Protein AF-A0A932MB76-F1 (afdb_monomer_lite)

Radius of gyration: 33.42 Å; chains: 1; bounding box: 80×44×86 Å

Secondary structure (DSSP, 8-state):
-B-TT-EEEES-EEEESSB--HHHHTTT-EEEB--TT---EEE-SEEEEPTT-EEEEEESSEEE-SEEE-TTSEEEEEESSSEEE--TTSS------S-TT-EEEE-SEEE-TTSEEEEEESEEEE-SEEE--B-STT---EEEEEESS-EEE-TT-EEE-PBPSSS-----EEEEEESSEEEE-TT-EEE-PPBTTB----EEEEEESSEEEE-SEEE----STTS---EEEEEESS----------------SS-EEEEEE-TTSSEEEEEETTTTEEEEEETTTTEEEEEEE-S--SEEEE-TTSSEEEEE--PPTTSEEEEEEEETTTTEEEEEEEEEESEEEEEE-TTSSEEEEEETTTTEEEEEETTT--EEEEE--SSEEEEEE-TTSSEEEEEETTTTEEEEEETTTTEEEEEEE-SSSEEEEEE-TTSSEEEEEETTTTEEEEEE--TTSTTTTSEEEEEE-SSSEEEEEE-TTSSEEEEEETTTTEEEEEES--

Structure (mmCIF, N/CA/C/O backbone):
data_AF-A0A932MB76-F1
#
_entry.id   AF-A0A932MB76-F1
#
loop_
_atom_site.group_PDB
_atom_site.id
_atom_site.type_symbol
_atom_site.label_atom_id
_atom_site.label_alt_id
_atom_site.label_comp_id
_atom_site.label_asym_id
_atom_site.label_entity_id
_atom_site.label_seq_id
_atom_site.pdbx_PDB_ins_code
_atom_site.Cartn_x
_atom_site.Cartn_y
_atom_site.Cartn_z
_atom_site.occupancy
_atom_site.B_iso_or_equiv
_atom_site.auth_seq_id
_atom_site.auth_comp_id
_atom_site.auth_asym_id
_atom_site.auth_atom_id
_atom_site.pdbx_PDB_model_num
ATOM 1 N N . VAL A 1 1 ? 26.189 12.668 -37.887 1.00 94.69 1 VAL A N 1
ATOM 2 C CA . VAL A 1 1 ? 24.731 12.922 -37.809 1.00 94.69 1 VAL A CA 1
ATOM 3 C C . VAL A 1 1 ? 24.061 12.245 -38.992 1.00 94.69 1 VAL A C 1
ATOM 5 O O . VAL A 1 1 ? 24.504 12.471 -40.110 1.00 94.69 1 VAL A O 1
ATOM 8 N N . ILE A 1 2 ? 23.033 11.431 -38.758 1.00 96.88 2 ILE A N 1
ATOM 9 C CA . ILE A 1 2 ? 22.070 10.995 -39.777 1.00 96.88 2 ILE A CA 1
ATOM 10 C C . ILE A 1 2 ? 20.896 11.974 -39.681 1.00 96.88 2 ILE A C 1
ATOM 12 O O . ILE A 1 2 ? 20.202 11.990 -38.668 1.00 96.88 2 ILE A O 1
ATOM 16 N N . GLY A 1 3 ? 20.757 12.869 -40.660 1.00 95.81 3 GLY A N 1
ATOM 17 C CA . GLY A 1 3 ? 19.829 14.005 -40.582 1.00 95.81 3 GLY A CA 1
ATOM 18 C C . GLY A 1 3 ? 18.354 13.624 -40.733 1.00 95.81 3 GLY A C 1
ATOM 19 O O . GLY A 1 3 ? 18.025 12.537 -41.204 1.00 95.81 3 GLY A O 1
ATOM 20 N N . SER A 1 4 ? 17.460 14.546 -40.366 1.00 94.94 4 SER A N 1
ATOM 21 C CA . SER A 1 4 ? 16.017 14.389 -40.597 1.00 94.94 4 SER A CA 1
ATOM 22 C C . SER A 1 4 ? 15.721 14.129 -42.080 1.00 94.94 4 SER A C 1
ATOM 24 O O . SER A 1 4 ? 16.249 14.815 -42.956 1.00 94.94 4 SER A O 1
ATOM 26 N N . GLY A 1 5 ? 14.912 13.106 -42.364 1.00 91.94 5 GLY 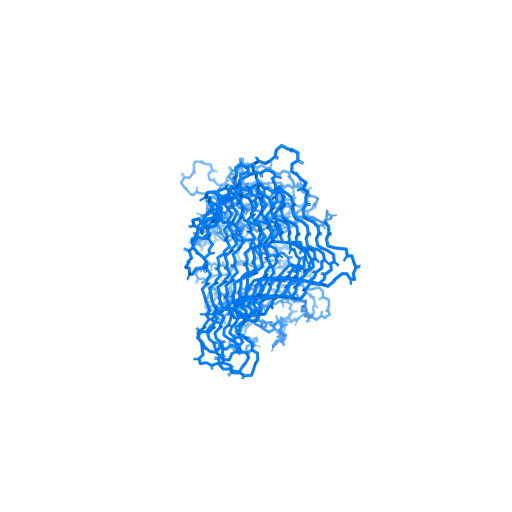A N 1
ATOM 27 C CA . GLY A 1 5 ? 14.593 12.660 -43.725 1.00 91.94 5 GLY A CA 1
ATOM 28 C C . GLY A 1 5 ? 15.681 11.827 -44.419 1.00 91.94 5 GLY A C 1
ATOM 29 O O . GLY A 1 5 ? 15.433 11.313 -45.509 1.00 91.94 5 GLY A O 1
ATOM 30 N N . ALA A 1 6 ? 16.861 11.650 -43.811 1.00 97.56 6 ALA A N 1
ATOM 31 C CA . ALA A 1 6 ? 17.870 10.732 -44.332 1.00 97.56 6 ALA A CA 1
ATOM 32 C C . ALA A 1 6 ? 17.409 9.276 -44.178 1.00 97.56 6 ALA A C 1
ATOM 34 O O . ALA A 1 6 ? 16.739 8.923 -43.206 1.00 97.56 6 ALA A O 1
ATOM 35 N N . ARG A 1 7 ? 17.799 8.429 -45.133 1.00 97.50 7 ARG A N 1
ATOM 36 C CA . ARG A 1 7 ? 17.457 7.007 -45.162 1.00 97.50 7 ARG A CA 1
ATOM 37 C C . ARG A 1 7 ? 18.692 6.171 -45.484 1.00 97.50 7 ARG A C 1
ATOM 39 O O . ARG A 1 7 ? 19.400 6.471 -46.442 1.00 97.50 7 ARG A O 1
ATOM 46 N N . ILE A 1 8 ? 18.934 5.140 -44.682 1.00 97.81 8 ILE A N 1
ATOM 47 C CA . ILE A 1 8 ? 19.996 4.149 -44.866 1.00 97.81 8 ILE A CA 1
ATOM 48 C C . ILE A 1 8 ? 19.319 2.783 -44.975 1.00 97.81 8 ILE A C 1
ATOM 50 O O . ILE A 1 8 ? 18.741 2.326 -43.996 1.00 97.81 8 ILE A O 1
ATOM 54 N N . ASP A 1 9 ? 19.388 2.137 -46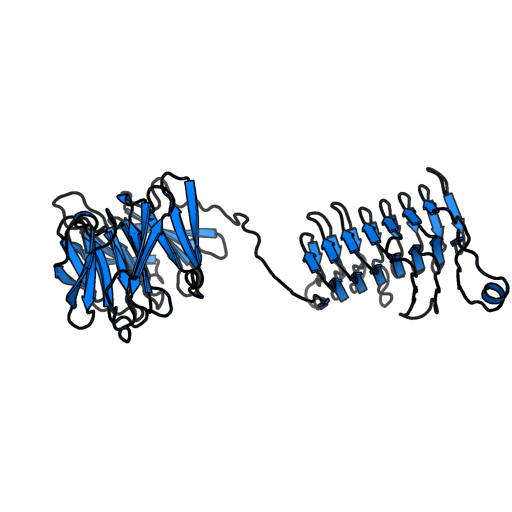.140 1.00 97.75 9 ASP A N 1
ATOM 55 C CA . ASP A 1 9 ? 18.891 0.770 -46.350 1.00 97.75 9 ASP A CA 1
ATOM 56 C C . ASP A 1 9 ? 20.075 -0.147 -46.684 1.00 97.75 9 ASP A C 1
ATOM 58 O O . ASP A 1 9 ? 20.712 0.006 -47.729 1.00 97.75 9 ASP A O 1
ATOM 62 N N . VAL A 1 10 ? 20.406 -1.076 -45.786 1.00 97.50 10 VAL A N 1
ATOM 63 C CA . VAL A 1 10 ? 21.613 -1.918 -45.883 1.00 97.50 10 VAL A CA 1
ATOM 64 C C . VAL A 1 10 ? 21.373 -3.322 -45.325 1.00 97.50 10 VAL A C 1
ATOM 66 O O . VAL A 1 10 ? 20.398 -3.569 -44.627 1.00 97.50 10 VAL A O 1
ATOM 69 N N . ALA A 1 11 ? 22.269 -4.273 -45.604 1.00 94.06 11 ALA A N 1
ATOM 70 C CA . ALA A 1 11 ? 22.206 -5.602 -44.981 1.00 94.06 11 ALA A CA 1
ATOM 71 C C . ALA A 1 11 ? 22.550 -5.558 -43.479 1.00 94.06 11 ALA A C 1
ATOM 73 O O . ALA A 1 11 ? 21.976 -6.289 -42.682 1.00 94.06 11 ALA A O 1
ATOM 74 N N . GLY A 1 12 ? 23.462 -4.668 -43.097 1.00 93.12 12 GLY A N 1
ATOM 75 C CA . GLY A 1 12 ? 23.829 -4.352 -41.724 1.00 93.12 12 GLY A CA 1
ATOM 76 C C . GLY A 1 12 ? 24.551 -3.007 -41.697 1.00 93.12 12 GLY A C 1
ATOM 77 O O . GLY A 1 12 ? 25.101 -2.573 -42.713 1.00 93.12 12 GLY A O 1
ATOM 78 N N . PHE A 1 13 ? 24.521 -2.330 -40.558 1.00 95.00 13 PHE A N 1
ATOM 79 C CA . PHE A 1 13 ? 25.054 -0.990 -40.378 1.00 95.00 13 PHE A CA 1
ATOM 80 C C . PHE A 1 13 ? 25.907 -0.913 -39.115 1.00 95.00 13 PHE A C 1
ATOM 82 O O . PHE A 1 13 ? 25.446 -1.230 -38.025 1.00 95.00 13 PHE A O 1
ATOM 89 N N . VAL A 1 14 ? 27.142 -0.439 -39.241 1.00 93.06 14 VAL A N 1
ATOM 90 C CA . VAL A 1 14 ? 27.986 -0.106 -38.091 1.00 93.06 14 VAL A CA 1
ATOM 91 C C . VAL A 1 14 ? 28.473 1.322 -38.270 1.00 93.06 14 VAL A C 1
ATOM 93 O O . VAL A 1 14 ? 29.060 1.650 -39.300 1.00 93.06 14 VAL A O 1
ATOM 96 N N . ALA A 1 15 ? 28.248 2.166 -37.268 1.00 94.75 15 ALA A N 1
ATOM 97 C CA . ALA A 1 15 ? 28.782 3.519 -37.215 1.00 94.75 15 ALA A CA 1
ATOM 98 C C . ALA A 1 15 ? 29.506 3.735 -35.889 1.00 94.75 15 ALA A C 1
ATOM 100 O O . ALA A 1 15 ? 28.949 3.473 -34.823 1.00 94.75 15 ALA A O 1
ATOM 101 N N . SER A 1 16 ? 30.737 4.244 -35.963 1.00 94.06 16 SER A N 1
ATOM 102 C CA . SER A 1 16 ? 31.541 4.558 -34.786 1.00 94.06 16 SER A CA 1
ATOM 103 C C . SER A 1 16 ? 32.234 5.911 -34.909 1.00 94.06 16 SER A C 1
ATOM 105 O O . SER A 1 16 ? 32.747 6.243 -35.977 1.00 94.06 16 SER A O 1
ATOM 107 N N . THR A 1 17 ? 32.275 6.680 -33.819 1.00 94.56 17 THR A N 1
ATOM 108 C CA . THR A 1 17 ? 33.192 7.833 -33.668 1.00 94.56 17 THR A CA 1
ATOM 109 C C . THR A 1 17 ? 34.452 7.477 -32.872 1.00 94.56 17 THR A C 1
ATOM 111 O O . THR A 1 17 ? 35.403 8.260 -32.826 1.00 94.56 17 THR A O 1
ATOM 114 N N . LEU A 1 18 ? 34.478 6.281 -32.280 1.00 91.94 18 LEU A N 1
ATOM 115 C CA . LEU A 1 18 ? 35.649 5.657 -31.671 1.00 91.94 18 LEU A CA 1
ATOM 116 C C . LEU A 1 18 ? 36.478 4.900 -32.717 1.00 91.94 18 LEU A C 1
ATOM 118 O O . LEU A 1 18 ? 35.948 4.463 -33.744 1.00 91.94 18 LEU A O 1
ATOM 122 N N . ASN A 1 19 ? 37.766 4.708 -32.438 1.00 92.62 19 ASN A N 1
ATOM 123 C CA . ASN A 1 19 ? 38.679 4.002 -33.329 1.00 92.62 19 ASN A CA 1
ATOM 124 C C . ASN A 1 19 ? 38.500 2.483 -33.198 1.00 92.62 19 ASN A C 1
ATOM 126 O O . ASN A 1 19 ? 38.551 1.957 -32.089 1.00 92.62 19 ASN A O 1
ATOM 130 N N . LEU A 1 20 ? 38.344 1.780 -34.320 1.00 91.50 20 LEU A N 1
ATOM 131 C CA . LEU A 1 20 ? 38.429 0.321 -34.392 1.00 91.50 20 LEU A CA 1
ATOM 132 C C . LEU A 1 20 ? 39.783 -0.032 -35.022 1.00 91.50 20 LEU A C 1
ATOM 134 O O . LEU A 1 20 ? 39.939 0.174 -36.226 1.00 91.50 20 LEU A O 1
ATOM 138 N N . PRO A 1 21 ? 40.772 -0.519 -34.251 1.00 93.12 21 PRO A N 1
ATOM 139 C CA . PRO A 1 21 ? 42.082 -0.842 -34.803 1.00 93.12 21 PRO A CA 1
ATOM 140 C C . PRO A 1 21 ? 41.992 -1.905 -35.904 1.00 93.12 21 PRO A C 1
ATOM 142 O O . PRO A 1 21 ? 41.282 -2.899 -35.747 1.00 93.12 21 PRO A O 1
ATOM 145 N N . ASP A 1 22 ? 42.786 -1.764 -36.969 1.00 91.56 22 ASP A N 1
ATOM 146 C CA . ASP A 1 22 ? 42.813 -2.721 -38.089 1.00 91.56 22 ASP A CA 1
ATOM 147 C C . ASP A 1 22 ? 43.056 -4.163 -37.626 1.00 91.56 22 ASP A C 1
ATOM 149 O O . ASP A 1 22 ? 42.438 -5.099 -38.125 1.00 91.56 22 ASP A O 1
ATOM 153 N N . ALA A 1 23 ? 43.927 -4.355 -36.632 1.00 91.62 23 ALA A N 1
ATOM 154 C CA . ALA A 1 23 ? 44.226 -5.673 -36.074 1.00 91.62 23 ALA A CA 1
ATOM 155 C C . ALA A 1 23 ? 43.018 -6.327 -35.380 1.00 91.62 23 ALA A C 1
ATOM 157 O O . ALA A 1 23 ? 42.933 -7.556 -35.332 1.00 91.62 23 ALA A O 1
ATOM 158 N N . ASP A 1 24 ? 42.104 -5.526 -34.828 1.00 88.94 24 ASP A N 1
ATOM 159 C CA . ASP A 1 24 ? 40.856 -6.005 -34.237 1.00 88.94 24 ASP A CA 1
ATOM 160 C C . ASP A 1 24 ? 39.818 -6.262 -35.331 1.00 88.94 24 ASP A C 1
ATOM 162 O O . ASP A 1 24 ? 39.276 -7.366 -35.389 1.00 88.94 24 ASP A O 1
ATOM 166 N N . PHE A 1 25 ? 39.652 -5.332 -36.276 1.00 86.31 25 PHE A N 1
ATOM 167 C CA . PHE A 1 25 ? 38.756 -5.502 -37.423 1.00 86.31 25 PHE A CA 1
ATOM 168 C C . PHE A 1 25 ? 39.081 -6.758 -38.249 1.00 86.31 25 PHE A C 1
ATOM 170 O O . PHE A 1 25 ? 38.209 -7.595 -38.479 1.00 86.31 25 PHE A O 1
ATOM 177 N N . LEU A 1 26 ? 40.347 -6.939 -38.638 1.00 87.94 26 LEU A N 1
ATOM 178 C CA . LEU A 1 26 ? 40.810 -8.093 -39.420 1.00 87.94 26 LEU A CA 1
ATOM 179 C C . LEU A 1 26 ? 40.683 -9.417 -38.657 1.00 87.94 26 LEU A C 1
ATOM 181 O O . LEU A 1 26 ? 40.562 -10.473 -39.273 1.00 87.94 26 LEU A O 1
ATOM 185 N N . ALA A 1 27 ? 40.704 -9.368 -37.325 1.00 85.88 27 ALA A N 1
ATOM 186 C CA . ALA A 1 27 ? 40.494 -10.532 -36.475 1.00 85.88 27 ALA A CA 1
ATOM 187 C C . ALA A 1 27 ? 39.017 -10.756 -36.103 1.00 85.88 27 ALA A C 1
ATOM 189 O O . ALA A 1 27 ? 38.727 -11.639 -35.295 1.00 85.88 27 ALA A O 1
ATOM 190 N N . GLY A 1 28 ? 38.094 -9.951 -36.643 1.00 81.69 28 GLY A N 1
ATOM 191 C CA . GLY A 1 28 ? 36.667 -10.010 -36.324 1.00 81.69 28 GLY A CA 1
ATOM 192 C C . GLY A 1 28 ? 36.326 -9.574 -34.895 1.00 81.69 28 GLY A C 1
ATOM 193 O O . GLY A 1 28 ? 35.233 -9.861 -34.412 1.00 81.69 28 GLY A O 1
ATOM 194 N N . ARG A 1 29 ? 37.248 -8.901 -34.197 1.00 83.94 29 ARG A N 1
ATOM 195 C CA . ARG A 1 29 ? 37.018 -8.341 -32.864 1.00 83.94 29 ARG A CA 1
ATOM 196 C C . ARG A 1 29 ? 36.456 -6.934 -32.998 1.00 83.94 29 ARG A C 1
ATOM 198 O O . ARG A 1 29 ? 37.083 -6.051 -33.570 1.00 83.94 29 ARG A O 1
ATOM 205 N N . MET A 1 30 ? 35.291 -6.706 -32.411 1.00 85.06 30 MET A N 1
ATOM 206 C CA . MET A 1 30 ? 34.626 -5.404 -32.407 1.00 85.06 30 MET A CA 1
ATOM 207 C C . MET A 1 30 ? 35.031 -4.617 -31.157 1.00 85.06 30 MET A C 1
ATOM 209 O O . MET A 1 30 ? 34.223 -4.391 -30.255 1.00 85.06 30 MET A O 1
ATOM 213 N N . ARG A 1 31 ? 36.320 -4.257 -31.088 1.00 88.75 31 ARG A N 1
ATOM 214 C CA . ARG A 1 31 ? 36.913 -3.505 -29.977 1.00 88.75 31 ARG A CA 1
ATOM 215 C C . ARG A 1 31 ? 37.183 -2.062 -30.391 1.00 88.75 31 ARG A C 1
ATOM 217 O O . ARG A 1 31 ? 38.151 -1.760 -31.079 1.00 88.75 31 ARG A O 1
ATOM 224 N N . PHE A 1 32 ? 36.331 -1.170 -29.921 1.00 89.69 32 PHE A N 1
ATOM 225 C CA . PHE A 1 32 ? 36.426 0.262 -30.132 1.00 89.69 32 PHE A CA 1
ATOM 226 C C . PHE A 1 32 ? 37.176 0.908 -28.969 1.00 89.69 32 PHE A C 1
ATOM 228 O O . PHE A 1 32 ? 36.830 0.699 -27.803 1.00 89.69 32 PHE A O 1
ATOM 235 N N . ILE A 1 33 ? 38.200 1.690 -29.287 1.00 89.19 33 ILE A N 1
ATOM 236 C CA . ILE A 1 33 ? 39.064 2.365 -28.317 1.00 89.19 33 ILE A CA 1
ATOM 237 C C . ILE A 1 33 ? 38.920 3.883 -28.414 1.00 89.19 33 ILE A C 1
ATOM 239 O O . ILE A 1 33 ? 38.505 4.423 -29.442 1.00 89.19 33 ILE A O 1
ATOM 243 N N . GLU A 1 34 ? 39.278 4.565 -27.326 1.00 85.00 34 GLU A N 1
ATOM 244 C CA . GLU A 1 34 ? 39.134 6.013 -27.203 1.00 85.00 34 GLU A CA 1
ATOM 245 C C . GLU A 1 34 ? 39.892 6.746 -28.316 1.00 85.00 34 GLU A C 1
ATOM 247 O O . GLU A 1 34 ? 41.096 6.561 -28.508 1.00 85.00 34 GLU A O 1
ATOM 252 N N . THR A 1 35 ? 39.175 7.621 -29.018 1.00 83.75 35 THR A N 1
ATOM 253 C CA . THR A 1 35 ? 39.759 8.609 -29.926 1.00 83.75 35 THR A CA 1
ATOM 254 C C . THR A 1 35 ? 39.709 9.969 -29.232 1.00 83.75 35 THR A C 1
ATOM 256 O O . THR A 1 35 ? 38.630 10.368 -28.778 1.00 83.75 35 THR A O 1
ATOM 259 N N . PRO A 1 36 ? 40.822 10.721 -29.150 1.00 84.75 36 PRO A N 1
ATOM 260 C CA . PRO A 1 36 ? 40.799 12.078 -28.618 1.00 84.75 36 PRO A CA 1
ATOM 261 C C . PRO A 1 36 ? 39.746 12.933 -29.333 1.00 84.75 36 PRO A C 1
ATOM 263 O O . PRO A 1 36 ? 39.738 13.009 -30.561 1.00 84.75 36 PRO A O 1
ATOM 266 N N . ASN A 1 37 ? 38.870 13.586 -28.564 1.00 85.00 37 ASN A N 1
ATOM 267 C CA . ASN A 1 37 ? 37.769 14.416 -29.072 1.00 85.00 37 ASN A CA 1
ATOM 268 C C . ASN A 1 37 ? 36.760 13.671 -29.972 1.00 85.00 37 ASN A C 1
ATOM 270 O O . ASN A 1 37 ? 36.188 14.278 -30.880 1.00 85.00 37 ASN A O 1
ATOM 274 N N . ALA A 1 38 ? 36.532 12.372 -29.742 1.00 88.50 38 ALA A N 1
ATOM 275 C CA . ALA A 1 38 ? 35.470 11.630 -30.420 1.00 88.50 38 ALA A CA 1
ATOM 276 C C . ALA A 1 38 ? 34.116 12.355 -30.287 1.00 88.50 38 ALA A C 1
ATOM 278 O O . ALA A 1 38 ? 33.685 12.709 -29.190 1.00 88.50 38 ALA A O 1
ATOM 279 N N . GLY A 1 39 ? 33.456 12.590 -31.423 1.00 91.12 39 GLY A N 1
ATOM 280 C CA . GLY A 1 39 ? 32.150 13.248 -31.472 1.00 91.12 39 GLY A CA 1
ATOM 281 C C . GLY A 1 39 ? 30.993 12.321 -31.095 1.00 91.12 39 GLY A C 1
ATOM 282 O O . GLY A 1 39 ? 31.172 11.116 -30.922 1.00 91.12 39 GLY A O 1
ATOM 283 N N . SER A 1 40 ? 29.784 12.874 -31.023 1.00 94.81 40 SER A N 1
ATOM 284 C CA . SER A 1 40 ? 28.554 12.111 -30.792 1.00 94.81 40 SER A CA 1
ATOM 285 C C . SER A 1 40 ? 27.977 11.511 -32.079 1.00 94.81 40 SER A C 1
ATOM 287 O O . SER A 1 40 ? 28.217 11.998 -33.192 1.00 94.81 40 SER A O 1
ATOM 289 N N . ILE A 1 41 ? 27.156 10.471 -31.930 1.00 97.69 41 ILE A N 1
ATOM 290 C CA . ILE A 1 41 ? 26.271 9.988 -32.993 1.00 97.69 41 ILE A CA 1
ATOM 291 C C . ILE A 1 41 ? 24.859 10.498 -32.716 1.00 97.69 41 ILE A C 1
ATOM 293 O O . ILE A 1 41 ? 24.277 10.246 -31.668 1.00 97.69 41 ILE A O 1
ATOM 297 N N . VAL A 1 42 ? 24.287 11.194 -33.697 1.00 98.19 42 VAL A N 1
ATOM 298 C CA . VAL A 1 42 ? 22.897 11.659 -33.661 1.00 98.19 42 VAL A CA 1
ATOM 299 C C . VAL A 1 42 ? 22.165 11.064 -34.857 1.00 98.19 42 VAL A C 1
ATOM 301 O O . VAL A 1 42 ? 22.553 11.348 -35.994 1.00 98.19 42 VAL A O 1
ATOM 304 N N . ASN A 1 43 ? 21.134 10.254 -34.607 1.00 98.06 43 ASN A N 1
ATOM 305 C CA . ASN A 1 43 ? 20.211 9.750 -35.621 1.00 98.06 43 ASN A CA 1
ATOM 306 C C . ASN A 1 43 ? 18.863 10.472 -35.538 1.00 98.06 43 ASN A C 1
ATOM 308 O O . ASN A 1 43 ? 18.163 10.369 -34.537 1.00 98.06 43 ASN A O 1
ATOM 312 N N . GLN A 1 44 ? 18.493 11.162 -36.612 1.00 98.19 44 GLN A N 1
ATOM 313 C CA . GLN A 1 44 ? 17.192 11.804 -36.822 1.00 98.19 44 GLN A CA 1
ATOM 314 C C . GLN A 1 44 ? 16.440 11.202 -38.023 1.00 98.19 44 GLN A C 1
ATOM 316 O O . GLN A 1 44 ? 15.314 11.607 -38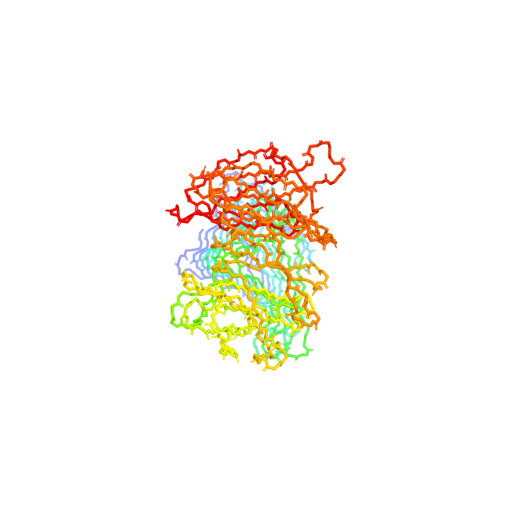.297 1.00 98.19 44 GLN A O 1
ATOM 321 N N . GLY A 1 45 ? 17.073 10.288 -38.765 1.00 97.38 45 GLY A N 1
ATOM 322 C CA . GLY A 1 45 ? 16.538 9.675 -39.980 1.00 97.38 45 GLY A CA 1
ATOM 323 C C . GLY A 1 45 ? 16.103 8.224 -39.771 1.00 97.38 45 GLY A C 1
ATOM 324 O O . GLY A 1 45 ? 15.882 7.779 -38.645 1.00 97.38 45 GLY A O 1
ATOM 325 N N . ALA A 1 46 ? 15.984 7.481 -40.869 1.00 98.31 46 ALA A N 1
ATOM 326 C CA . ALA A 1 46 ? 15.651 6.060 -40.871 1.00 98.31 46 ALA A CA 1
ATOM 327 C C . ALA A 1 46 ? 16.890 5.202 -41.173 1.00 98.31 46 ALA A C 1
ATOM 329 O O . ALA A 1 46 ? 17.543 5.393 -42.202 1.00 98.31 46 ALA A O 1
ATOM 330 N N . ILE A 1 47 ? 17.187 4.239 -40.302 1.00 98.44 47 ILE A N 1
ATOM 331 C CA . ILE A 1 47 ? 18.199 3.198 -40.514 1.00 98.44 47 ILE A CA 1
ATOM 332 C C . ILE A 1 47 ? 17.467 1.861 -40.595 1.00 98.44 47 ILE A C 1
ATOM 334 O O . ILE A 1 47 ? 16.898 1.410 -39.605 1.00 98.44 47 ILE A O 1
ATOM 338 N N . ASN A 1 48 ? 17.487 1.232 -41.766 1.00 97.94 48 ASN A N 1
ATOM 339 C CA . ASN A 1 48 ? 16.819 -0.034 -42.028 1.00 97.94 48 ASN A CA 1
ATOM 340 C C . ASN A 1 48 ? 17.860 -1.089 -42.397 1.00 97.94 48 ASN A C 1
ATOM 342 O O . ASN A 1 48 ? 18.497 -1.013 -43.453 1.00 97.94 48 ASN A O 1
ATOM 346 N N . ALA A 1 49 ? 18.029 -2.075 -41.523 1.00 97.19 49 ALA A N 1
ATOM 347 C CA . ALA A 1 49 ? 18.781 -3.279 -41.826 1.00 97.19 49 ALA A CA 1
ATOM 348 C C . ALA A 1 49 ? 17.855 -4.367 -42.392 1.00 97.19 49 ALA A C 1
ATOM 350 O O . ALA A 1 49 ? 16.667 -4.441 -42.064 1.00 97.19 49 ALA A O 1
ATOM 351 N N . ALA A 1 50 ? 18.401 -5.224 -43.255 1.00 95.00 50 ALA A N 1
ATOM 352 C CA . ALA A 1 50 ? 17.710 -6.426 -43.713 1.00 95.00 50 ALA A CA 1
ATOM 353 C C . ALA A 1 50 ? 17.384 -7.360 -42.534 1.00 95.00 50 ALA A C 1
ATOM 355 O O . ALA A 1 50 ? 17.989 -7.268 -41.466 1.00 95.00 50 ALA A O 1
ATOM 356 N N . SER A 1 51 ? 16.444 -8.292 -42.724 1.00 93.50 51 SER A N 1
ATOM 357 C CA . SER A 1 51 ? 16.109 -9.237 -41.658 1.00 93.50 51 SER A CA 1
ATOM 358 C C . SER A 1 51 ? 17.315 -10.104 -41.275 1.00 93.50 51 SER A C 1
ATOM 360 O O . SER A 1 51 ? 18.005 -10.622 -42.154 1.00 93.50 51 SER A O 1
ATOM 362 N N . GLY A 1 52 ? 17.580 -10.238 -39.973 1.00 90.56 52 GLY A N 1
ATOM 363 C CA . GLY A 1 52 ? 18.796 -10.872 -39.451 1.00 90.56 52 GLY A CA 1
ATOM 364 C C . GLY A 1 52 ? 20.051 -9.992 -39.516 1.00 90.56 52 GLY A C 1
ATOM 365 O O . GLY A 1 52 ? 21.134 -10.456 -39.172 1.00 90.56 52 GLY A O 1
ATOM 366 N N . GLY A 1 53 ? 19.926 -8.743 -39.972 1.00 93.00 53 GLY A N 1
ATOM 367 C CA . GLY A 1 53 ? 21.007 -7.766 -40.023 1.00 93.00 53 GLY A CA 1
ATOM 368 C C . GLY A 1 53 ? 21.337 -7.162 -38.659 1.00 93.00 53 GLY A C 1
ATOM 369 O O . GLY A 1 53 ? 20.559 -7.234 -37.710 1.00 93.00 53 GLY A O 1
ATOM 370 N N . ASN A 1 54 ? 22.486 -6.502 -38.560 1.00 91.31 54 ASN A N 1
ATOM 371 C CA . ASN A 1 54 ? 22.913 -5.852 -37.320 1.00 91.31 54 ASN A CA 1
ATOM 372 C C . ASN A 1 54 ? 23.008 -4.340 -37.514 1.00 91.31 54 ASN A C 1
ATOM 374 O O . ASN A 1 54 ? 23.486 -3.894 -38.555 1.00 91.31 54 ASN A O 1
ATOM 378 N N . VAL A 1 55 ? 22.595 -3.557 -36.518 1.00 95.62 55 VAL A N 1
ATOM 379 C CA . VAL A 1 55 ? 22.777 -2.103 -36.458 1.00 95.62 55 VAL A CA 1
ATOM 380 C C . VAL A 1 55 ? 23.517 -1.736 -35.178 1.00 95.62 55 VAL A C 1
ATOM 382 O O . VAL A 1 55 ? 22.934 -1.788 -34.100 1.00 95.62 55 VAL A O 1
ATOM 385 N N . TYR A 1 56 ? 24.782 -1.330 -35.282 1.00 94.00 56 TYR A N 1
ATOM 386 C CA . TYR A 1 56 ? 25.604 -0.931 -34.136 1.00 94.00 56 TYR A CA 1
ATOM 387 C C . TYR A 1 56 ? 26.003 0.540 -34.230 1.00 94.00 56 TYR A C 1
ATOM 389 O O . TYR A 1 56 ? 26.657 0.957 -35.187 1.00 94.00 56 TYR A O 1
ATOM 397 N N . LEU A 1 57 ? 25.641 1.322 -33.214 1.00 95.38 57 LEU A N 1
ATOM 398 C CA . LEU A 1 57 ? 26.078 2.705 -33.041 1.00 95.38 57 LEU A CA 1
ATOM 399 C C . LEU A 1 57 ? 27.008 2.778 -31.829 1.00 95.38 57 LEU A C 1
ATOM 401 O O . LEU A 1 57 ? 26.606 2.407 -30.727 1.00 95.38 57 LEU A O 1
ATOM 405 N N . VAL A 1 58 ? 28.242 3.247 -32.031 1.00 93.19 58 VAL A N 1
ATOM 406 C CA . VAL A 1 58 ? 29.288 3.275 -30.998 1.00 93.19 58 VAL A CA 1
ATOM 407 C C . VAL A 1 58 ? 29.932 4.661 -30.911 1.00 93.19 58 VAL A C 1
ATOM 409 O O . VAL A 1 58 ? 30.593 5.122 -31.836 1.00 93.19 58 VAL A O 1
ATOM 412 N N . ALA A 1 59 ? 29.747 5.366 -29.803 1.00 93.75 59 ALA A N 1
ATOM 413 C CA . ALA A 1 59 ? 30.282 6.719 -29.613 1.00 93.75 59 ALA A CA 1
ATOM 414 C C . ALA A 1 59 ? 30.370 7.051 -28.122 1.00 93.75 59 ALA A C 1
ATOM 416 O O . ALA A 1 59 ? 29.760 6.342 -27.336 1.00 93.75 59 ALA A O 1
ATOM 417 N N . PRO A 1 60 ? 31.041 8.133 -27.696 1.00 91.62 60 PRO A N 1
ATOM 418 C CA . PRO A 1 60 ? 30.901 8.631 -26.328 1.00 91.62 60 PRO A CA 1
ATOM 419 C C . PRO A 1 60 ? 29.451 8.969 -25.971 1.00 91.62 60 PRO A C 1
ATOM 421 O O . PRO A 1 60 ? 28.989 8.616 -24.899 1.00 91.62 60 PRO A O 1
ATOM 424 N N . GLU A 1 61 ? 28.724 9.587 -26.903 1.00 94.44 61 GLU A N 1
ATOM 425 C CA . GLU A 1 61 ? 27.350 10.055 -26.716 1.00 94.44 61 GLU A CA 1
ATOM 426 C C . GLU A 1 61 ? 26.490 9.647 -27.913 1.00 94.44 61 GLU A C 1
ATOM 428 O O . GLU A 1 61 ? 26.903 9.833 -29.068 1.00 94.44 61 GLU A O 1
ATOM 433 N N . ILE A 1 62 ? 25.292 9.117 -27.653 1.00 96.75 62 ILE A N 1
ATOM 434 C CA . ILE A 1 62 ? 24.363 8.673 -28.700 1.00 96.75 62 ILE A CA 1
ATOM 435 C C . ILE A 1 62 ? 22.964 9.235 -28.455 1.00 96.75 62 ILE A C 1
ATOM 437 O O . ILE A 1 62 ? 22.367 9.005 -27.407 1.00 96.75 62 ILE A O 1
ATOM 441 N N . THR A 1 63 ? 22.394 9.877 -29.474 1.00 98.06 63 THR A N 1
ATOM 442 C CA . THR A 1 63 ? 20.986 10.293 -29.484 1.00 98.06 63 THR A CA 1
ATOM 443 C C . THR A 1 63 ? 20.265 9.681 -30.678 1.00 98.06 63 THR A C 1
ATOM 445 O O . THR A 1 63 ? 20.638 9.931 -31.826 1.00 98.06 63 THR A O 1
ATOM 448 N N . ASN A 1 64 ? 19.190 8.935 -30.428 1.00 97.88 64 ASN A N 1
ATOM 449 C CA . ASN A 1 64 ? 18.261 8.469 -31.453 1.00 97.88 64 ASN A CA 1
ATOM 450 C C . ASN A 1 64 ? 16.917 9.188 -31.312 1.00 97.88 64 ASN A C 1
ATOM 452 O O . ASN A 1 64 ? 16.183 8.940 -30.364 1.00 97.88 64 ASN A O 1
ATOM 456 N N . SER A 1 65 ? 16.577 10.059 -32.256 1.00 97.31 65 SER A N 1
ATOM 457 C CA . SER A 1 65 ? 15.231 10.626 -32.417 1.00 97.31 65 SER A CA 1
ATOM 458 C C . SER A 1 65 ? 14.552 10.176 -33.715 1.00 97.31 65 SER A C 1
ATOM 460 O O . SER A 1 65 ? 13.443 10.616 -34.001 1.00 97.31 65 SER A O 1
ATOM 462 N N . GLY A 1 66 ? 15.242 9.368 -34.524 1.00 97.31 66 GLY A N 1
ATOM 463 C CA . GLY A 1 66 ? 14.731 8.747 -35.741 1.00 97.31 66 GLY A CA 1
ATOM 464 C C . GLY A 1 66 ? 14.249 7.315 -35.501 1.00 97.31 66 GLY A C 1
ATOM 465 O O . GLY A 1 66 ? 13.910 6.940 -34.381 1.00 97.31 66 GLY A O 1
ATOM 466 N N . ILE A 1 67 ? 14.241 6.507 -36.558 1.00 98.00 67 ILE A N 1
ATOM 467 C CA . ILE A 1 67 ? 13.800 5.108 -36.514 1.00 98.00 67 ILE A CA 1
ATOM 468 C C . ILE A 1 67 ? 14.979 4.206 -36.876 1.00 98.00 67 ILE A C 1
ATOM 470 O O . ILE A 1 67 ? 15.676 4.454 -37.863 1.00 98.00 67 ILE A O 1
ATOM 474 N N . ILE A 1 68 ? 15.191 3.152 -36.092 1.00 98.44 68 ILE A N 1
ATOM 475 C CA . ILE A 1 68 ? 16.161 2.094 -36.370 1.00 98.44 68 ILE A CA 1
ATOM 476 C C . ILE A 1 68 ? 15.414 0.763 -36.424 1.00 98.44 68 ILE A C 1
ATOM 478 O O . ILE A 1 68 ? 14.778 0.382 -35.445 1.00 98.44 68 ILE A O 1
ATOM 482 N N . THR A 1 69 ? 15.491 0.051 -37.549 1.00 97.94 69 THR A N 1
ATOM 483 C CA . THR A 1 69 ? 14.820 -1.242 -37.744 1.00 97.94 69 THR A CA 1
ATOM 484 C C . THR A 1 69 ? 15.815 -2.340 -38.112 1.00 97.94 69 THR A C 1
ATOM 486 O O . THR A 1 69 ? 16.662 -2.157 -38.986 1.00 97.94 69 THR A O 1
ATOM 489 N N . SER A 1 70 ? 15.702 -3.493 -37.450 1.00 96.31 70 SER A N 1
ATOM 490 C CA . SER A 1 70 ? 16.387 -4.733 -37.828 1.00 96.31 70 SER A CA 1
ATOM 491 C C . SER A 1 70 ? 15.581 -5.982 -37.419 1.00 96.31 70 SER A C 1
ATOM 493 O O . SER A 1 70 ? 15.848 -6.596 -36.383 1.00 96.31 70 SER A O 1
ATOM 495 N N . PRO A 1 71 ? 14.547 -6.371 -38.190 1.00 94.12 71 PRO A N 1
ATOM 496 C CA . PRO A 1 71 ? 13.696 -7.516 -37.856 1.00 94.12 71 PRO A CA 1
ATOM 497 C C . PRO A 1 71 ? 14.495 -8.822 -37.757 1.00 94.12 71 PRO A C 1
ATOM 499 O O . PRO A 1 71 ? 15.255 -9.147 -38.670 1.00 94.12 71 PRO A O 1
ATOM 502 N N . ARG A 1 72 ? 14.310 -9.608 -36.692 1.00 92.31 72 ARG A N 1
ATOM 503 C CA . ARG A 1 72 ? 15.072 -10.843 -36.393 1.00 92.31 72 ARG A CA 1
ATOM 504 C C . ARG A 1 72 ? 16.592 -10.642 -36.310 1.00 92.31 72 ARG A C 1
ATOM 506 O O . ARG A 1 72 ? 17.348 -11.608 -36.361 1.00 92.31 72 ARG A O 1
ATOM 513 N N . GLY A 1 73 ? 17.028 -9.389 -36.266 1.00 92.31 73 GLY A N 1
ATOM 514 C CA . GLY A 1 73 ? 18.417 -8.972 -36.212 1.00 92.31 73 GLY A CA 1
ATOM 515 C C . GLY A 1 73 ? 18.755 -8.369 -34.858 1.00 92.31 73 GLY A C 1
ATOM 516 O O . GLY A 1 73 ? 18.054 -8.590 -33.870 1.00 92.31 73 GLY A O 1
ATOM 517 N N . GLU A 1 74 ? 19.828 -7.590 -34.809 1.00 91.81 74 GLU A N 1
ATOM 518 C CA . GLU A 1 74 ? 20.304 -6.970 -33.575 1.00 91.81 74 GLU A CA 1
ATOM 519 C C . GLU A 1 74 ? 20.484 -5.459 -33.741 1.00 91.81 74 GLU A C 1
ATOM 521 O O . GLU A 1 74 ? 21.073 -4.999 -34.717 1.00 91.81 74 GLU A O 1
ATOM 526 N N . VAL A 1 75 ? 20.003 -4.672 -32.779 1.00 95.19 75 VAL A N 1
ATOM 527 C CA . VAL A 1 75 ? 20.247 -3.226 -32.704 1.00 95.19 75 VAL A CA 1
ATOM 528 C C . VAL A 1 75 ? 20.949 -2.904 -31.391 1.00 95.19 75 VAL A C 1
ATOM 530 O O . VAL A 1 75 ? 20.404 -3.179 -30.328 1.00 95.19 75 VAL A O 1
ATOM 533 N N . ILE A 1 76 ? 22.136 -2.296 -31.447 1.00 93.12 76 ILE A N 1
ATOM 534 C CA . ILE A 1 76 ? 22.919 -1.905 -30.267 1.00 93.12 76 ILE A CA 1
ATOM 535 C C . ILE A 1 76 ? 23.300 -0.435 -30.344 1.00 93.12 76 ILE A C 1
ATOM 537 O O . ILE A 1 76 ? 23.914 0.017 -31.312 1.00 93.12 76 ILE A O 1
ATOM 541 N N . LEU A 1 77 ? 23.012 0.289 -29.267 1.00 94.44 77 LEU A N 1
ATOM 542 C CA . LEU A 1 77 ? 23.569 1.608 -28.993 1.00 94.44 77 LEU A CA 1
ATOM 543 C C . LEU A 1 77 ? 24.539 1.473 -27.815 1.00 94.44 77 LEU A C 1
ATOM 545 O O . LEU A 1 77 ? 24.117 1.179 -26.698 1.00 94.44 77 LEU A O 1
ATOM 549 N N . ALA A 1 78 ? 25.832 1.674 -28.055 1.00 92.31 78 ALA A N 1
ATOM 550 C CA . ALA A 1 78 ? 26.870 1.587 -27.030 1.00 92.31 78 ALA A CA 1
ATOM 551 C C . ALA A 1 78 ? 27.552 2.951 -26.839 1.00 92.31 78 ALA A C 1
ATOM 553 O O . ALA A 1 78 ? 28.409 3.345 -27.634 1.00 92.31 78 ALA A O 1
ATOM 554 N N . ALA A 1 79 ? 27.154 3.667 -25.784 1.00 91.44 79 ALA A N 1
ATOM 555 C CA . ALA A 1 79 ? 27.711 4.954 -25.392 1.00 91.44 79 ALA A CA 1
ATOM 556 C C . ALA A 1 79 ? 28.890 4.769 -24.417 1.00 91.44 79 ALA A C 1
ATOM 558 O O . ALA A 1 79 ? 28.718 4.272 -23.301 1.00 91.44 79 ALA A O 1
ATOM 559 N N . GLY A 1 80 ? 30.105 5.137 -24.826 1.00 88.06 80 GLY A N 1
ATOM 560 C CA . GLY A 1 80 ? 31.320 4.880 -24.059 1.00 88.06 80 GLY A CA 1
ATOM 561 C C . GLY A 1 80 ? 32.599 5.481 -24.644 1.00 88.06 80 GLY A C 1
ATOM 562 O O . GLY A 1 80 ? 32.643 5.892 -25.798 1.00 88.06 80 GLY A O 1
ATOM 563 N N . LYS A 1 81 ? 33.675 5.496 -23.845 1.00 84.06 81 LYS A N 1
ATOM 564 C CA . LYS A 1 81 ? 35.032 5.854 -24.311 1.00 84.06 81 LYS A CA 1
ATOM 565 C C . LYS A 1 81 ? 35.783 4.680 -24.939 1.00 84.06 81 LYS A C 1
ATOM 567 O O . LYS A 1 81 ? 36.581 4.874 -25.844 1.00 84.06 81 LYS A O 1
ATOM 572 N N . SER A 1 82 ? 35.517 3.474 -24.456 1.00 82.19 82 SER A N 1
ATOM 573 C CA . SER A 1 82 ? 35.938 2.209 -25.046 1.00 82.19 82 SER A CA 1
ATOM 574 C C . SER A 1 82 ? 34.726 1.288 -25.015 1.00 82.19 82 SER A C 1
ATOM 576 O O . SER A 1 82 ? 33.938 1.347 -24.071 1.00 82.19 82 SER A O 1
ATOM 578 N N . VAL A 1 83 ? 34.552 0.480 -26.055 1.00 84.06 83 VAL A N 1
ATOM 579 C CA . VAL A 1 83 ? 33.447 -0.472 -26.185 1.00 84.06 83 VAL A CA 1
ATOM 580 C C . VAL A 1 83 ? 34.002 -1.751 -26.783 1.00 84.06 83 VAL A C 1
ATOM 582 O O . VAL A 1 83 ? 34.634 -1.723 -27.833 1.00 84.06 83 VAL A O 1
ATOM 585 N N . GLU A 1 84 ? 33.750 -2.880 -26.138 1.00 83.06 84 GLU A N 1
ATOM 586 C CA . GLU A 1 84 ? 34.032 -4.196 -26.699 1.00 83.06 84 GLU A CA 1
ATOM 587 C C . GLU A 1 84 ? 32.710 -4.938 -26.889 1.00 83.06 84 GLU A C 1
ATOM 589 O O . GLU A 1 84 ? 31.921 -5.073 -25.954 1.00 83.06 84 GLU A O 1
ATOM 594 N N . LEU A 1 85 ? 32.441 -5.391 -28.112 1.00 75.88 85 LEU A N 1
ATOM 595 C CA . LEU A 1 85 ? 31.275 -6.219 -28.412 1.00 75.88 85 LEU A CA 1
ATOM 596 C C . LEU A 1 85 ? 31.739 -7.674 -28.519 1.00 75.88 85 LEU A C 1
ATOM 598 O O . LEU A 1 85 ? 32.357 -8.073 -29.508 1.00 75.88 85 LEU A O 1
ATOM 602 N N . VAL A 1 86 ? 31.466 -8.464 -27.479 1.00 65.31 86 VAL A N 1
ATOM 603 C CA . VAL A 1 86 ? 31.842 -9.881 -27.427 1.00 65.31 86 VAL A CA 1
ATOM 604 C C . VAL A 1 86 ? 30.671 -10.740 -27.904 1.00 65.31 86 VAL A C 1
ATOM 606 O O . VAL A 1 86 ? 29.650 -10.830 -27.236 1.00 65.31 86 VAL A O 1
ATOM 609 N N . ASN A 1 87 ? 30.872 -11.386 -29.055 1.00 58.22 87 ASN A N 1
ATOM 610 C CA . ASN A 1 87 ? 30.050 -12.439 -29.661 1.00 58.22 87 ASN A CA 1
ATOM 611 C C . ASN A 1 87 ? 28.539 -12.128 -29.857 1.00 58.22 87 ASN A C 1
ATOM 613 O O . ASN A 1 87 ? 27.741 -12.374 -28.953 1.00 58.22 87 ASN A O 1
ATOM 617 N N . PRO A 1 88 ? 28.099 -11.725 -31.065 1.00 50.12 88 PRO A N 1
ATOM 618 C CA . PRO A 1 88 ? 26.692 -11.398 -31.353 1.00 50.12 88 PRO A CA 1
ATOM 619 C C . PRO A 1 88 ? 25.714 -12.600 -31.320 1.00 50.12 88 PRO A C 1
ATOM 621 O O . PRO A 1 88 ? 24.507 -12.437 -31.479 1.00 50.12 88 PRO A O 1
ATOM 624 N N . GLY A 1 89 ? 26.191 -13.833 -31.095 1.00 49.44 89 GLY A N 1
ATOM 625 C CA . GLY A 1 89 ? 25.362 -15.050 -31.092 1.00 49.44 89 GLY A CA 1
ATOM 626 C C . GLY A 1 89 ? 24.766 -15.485 -29.741 1.00 49.44 89 GLY A C 1
ATOM 627 O O . GLY A 1 89 ? 23.854 -16.309 -29.728 1.00 49.44 89 GLY A O 1
ATOM 628 N N . THR A 1 90 ? 25.225 -14.960 -28.599 1.00 50.56 90 THR A N 1
ATOM 629 C CA . THR A 1 90 ? 24.890 -15.473 -27.245 1.00 50.56 90 THR A CA 1
ATOM 630 C C . THR A 1 90 ? 24.858 -14.354 -26.191 1.00 50.56 90 THR A C 1
ATOM 632 O O . THR A 1 90 ? 25.515 -13.337 -26.400 1.00 50.56 90 THR A O 1
ATOM 635 N N . PRO A 1 91 ? 24.147 -14.514 -25.053 1.00 41.75 91 PRO A N 1
ATOM 636 C CA . PRO A 1 91 ? 23.955 -13.449 -24.067 1.00 41.75 91 PRO A CA 1
ATOM 637 C C . PRO A 1 91 ? 25.271 -13.146 -23.348 1.00 41.75 91 PRO A C 1
ATOM 639 O O . PRO A 1 91 ? 25.702 -13.870 -22.453 1.00 41.75 91 PRO A O 1
ATOM 642 N N . GLY A 1 92 ? 25.944 -12.085 -23.781 1.00 45.09 92 GLY A N 1
ATOM 643 C CA . GLY A 1 92 ? 27.239 -11.721 -23.226 1.00 45.09 92 GLY A CA 1
ATOM 644 C C . GLY A 1 92 ? 27.926 -10.575 -23.946 1.00 45.09 92 GLY A C 1
ATOM 645 O O . GLY A 1 92 ? 29.148 -10.596 -24.054 1.00 45.09 92 GLY A O 1
ATOM 646 N N . ILE A 1 93 ? 27.186 -9.566 -24.413 1.00 51.25 93 ILE A N 1
ATOM 647 C CA . ILE A 1 93 ? 27.827 -8.320 -24.837 1.00 51.25 93 ILE A CA 1
ATOM 648 C C . ILE A 1 93 ? 28.354 -7.640 -23.578 1.00 51.25 93 ILE A C 1
ATOM 650 O O . ILE A 1 93 ? 27.632 -6.956 -22.850 1.00 51.25 93 ILE A O 1
ATOM 654 N N . ARG A 1 94 ? 29.629 -7.882 -23.280 1.00 51.75 94 ARG A N 1
ATOM 655 C CA . ARG A 1 94 ? 30.339 -7.190 -22.212 1.00 51.75 94 ARG A CA 1
ATOM 656 C C . ARG A 1 94 ? 30.827 -5.853 -22.748 1.00 51.75 94 ARG A C 1
ATOM 658 O O . ARG A 1 94 ? 31.997 -5.700 -23.068 1.00 51.75 94 ARG A O 1
ATOM 665 N N . VAL A 1 95 ? 29.919 -4.882 -22.815 1.00 56.16 95 VAL A N 1
ATOM 666 C CA . VAL A 1 95 ? 30.311 -3.490 -23.037 1.00 56.16 95 VAL A CA 1
ATOM 667 C C . VAL A 1 95 ? 31.012 -2.993 -21.770 1.00 56.16 95 VAL A C 1
ATOM 669 O O . VAL A 1 95 ? 30.364 -2.615 -20.795 1.00 56.16 95 VAL A O 1
ATOM 672 N N . GLU A 1 96 ? 32.345 -3.015 -21.755 1.00 58.62 96 GLU A N 1
ATOM 673 C CA . GLU A 1 96 ? 33.131 -2.294 -20.747 1.00 58.62 96 GLU A CA 1
ATOM 674 C C . GLU A 1 96 ? 33.118 -0.795 -21.059 1.00 58.62 96 GLU A C 1
ATOM 676 O O . GLU A 1 96 ? 34.046 -0.250 -21.654 1.00 58.62 96 GLU A O 1
ATOM 681 N N . VAL A 1 97 ? 32.050 -0.110 -20.642 1.00 60.19 97 VAL A N 1
ATOM 682 C CA . VAL A 1 97 ? 32.000 1.353 -20.694 1.00 60.19 97 VAL A CA 1
ATOM 683 C C . VAL A 1 97 ? 32.955 1.910 -19.641 1.00 60.19 97 VAL A C 1
ATOM 685 O O . VAL A 1 97 ? 32.734 1.787 -18.440 1.00 60.19 97 VAL A O 1
ATOM 688 N N . THR A 1 98 ? 34.031 2.549 -20.090 1.00 60.12 98 THR A N 1
ATOM 689 C CA . THR A 1 98 ? 35.099 3.050 -19.207 1.00 60.12 98 THR A CA 1
ATOM 690 C C . THR A 1 98 ? 34.809 4.422 -18.589 1.00 60.12 98 THR A C 1
ATOM 692 O O . THR A 1 98 ? 35.622 4.907 -17.806 1.00 60.12 98 THR A O 1
ATOM 695 N N . ALA A 1 99 ? 33.681 5.070 -18.918 1.00 62.28 99 ALA A N 1
ATOM 696 C CA . ALA A 1 99 ? 33.313 6.350 -18.308 1.00 62.28 99 ALA A CA 1
ATOM 697 C C . ALA A 1 99 ? 31.818 6.415 -17.951 1.00 62.28 99 ALA A C 1
ATOM 699 O O . ALA A 1 99 ? 30.973 6.263 -18.836 1.00 62.28 99 ALA A O 1
ATOM 700 N N . PRO A 1 100 ? 31.482 6.666 -16.675 1.00 62.44 100 PRO A N 1
ATOM 701 C CA . PRO A 1 100 ? 30.131 6.473 -16.166 1.00 62.44 100 PRO A CA 1
ATOM 702 C C . PRO A 1 100 ? 29.189 7.661 -16.441 1.00 62.44 100 PRO A C 1
ATOM 704 O O . PRO A 1 100 ? 28.012 7.575 -16.113 1.00 62.44 100 PRO A O 1
ATOM 707 N N . ASP A 1 101 ? 29.683 8.756 -17.029 1.00 76.25 101 ASP A N 1
ATOM 708 C CA . ASP A 1 101 ? 28.887 9.945 -17.389 1.00 76.25 101 ASP A CA 1
ATOM 709 C C . ASP A 1 101 ? 28.379 9.942 -18.838 1.00 76.25 101 ASP A C 1
ATOM 711 O O . ASP A 1 101 ? 27.574 10.795 -19.193 1.00 76.25 101 ASP A O 1
ATOM 715 N N . ASN A 1 102 ? 28.824 8.986 -19.659 1.00 85.25 102 ASN A N 1
ATOM 716 C CA . ASN A 1 102 ? 28.445 8.905 -21.069 1.00 85.25 102 ASN A CA 1
ATOM 717 C C . ASN A 1 102 ? 26.965 8.544 -21.241 1.00 85.25 102 ASN A C 1
ATOM 719 O O . ASN A 1 102 ? 26.485 7.620 -20.572 1.00 85.25 102 ASN A O 1
ATOM 723 N N . GLN A 1 103 ? 26.259 9.201 -22.162 1.00 92.19 103 GLN A N 1
ATOM 724 C CA . GLN A 1 103 ? 24.812 9.061 -22.296 1.00 92.19 103 GLN A CA 1
ATOM 725 C C . GLN A 1 103 ? 24.366 8.381 -23.599 1.00 92.19 103 GLN A C 1
ATOM 727 O O . GLN A 1 103 ? 24.858 8.634 -24.702 1.00 92.19 103 GLN A O 1
ATOM 732 N N . ALA A 1 104 ? 23.344 7.536 -23.467 1.00 93.44 104 ALA A N 1
ATOM 733 C CA . ALA A 1 104 ? 22.503 7.114 -24.578 1.00 93.44 104 ALA A CA 1
ATOM 734 C C . ALA A 1 104 ? 21.071 7.617 -24.356 1.00 93.44 104 ALA A C 1
ATOM 736 O O . ALA A 1 104 ? 20.453 7.335 -23.325 1.00 93.44 104 ALA A O 1
ATOM 737 N N . ILE A 1 105 ? 20.541 8.359 -25.328 1.00 92.88 105 ILE A N 1
ATOM 738 C CA . ILE A 1 105 ? 19.182 8.905 -25.302 1.00 92.88 105 ILE A CA 1
ATOM 739 C C . ILE A 1 105 ? 18.377 8.322 -26.462 1.00 92.88 105 ILE A 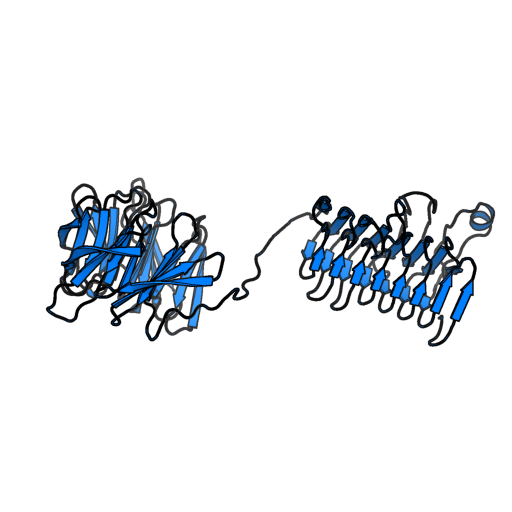C 1
ATOM 741 O O . ILE A 1 105 ? 18.724 8.525 -27.629 1.00 92.88 105 ILE A O 1
ATOM 745 N N . ASN A 1 106 ? 17.262 7.658 -26.155 1.00 94.50 106 ASN A N 1
ATOM 746 C CA . ASN A 1 106 ? 16.289 7.214 -27.152 1.00 94.50 106 ASN A CA 1
ATOM 747 C C . ASN A 1 106 ? 14.980 8.014 -27.049 1.00 94.50 106 ASN A C 1
ATOM 749 O O . ASN A 1 106 ? 14.172 7.827 -26.139 1.00 94.50 106 ASN A O 1
ATOM 753 N N . LEU A 1 107 ? 14.776 8.907 -28.015 1.00 90.00 107 LEU A N 1
ATOM 754 C CA . LEU A 1 107 ? 13.568 9.712 -28.218 1.00 90.00 107 LEU A CA 1
ATOM 755 C C . LEU A 1 107 ? 12.687 9.174 -29.358 1.00 90.00 107 LEU A C 1
ATOM 757 O O . LEU A 1 107 ? 11.519 9.541 -29.436 1.00 90.00 107 LEU A O 1
ATOM 761 N N . GLY A 1 108 ? 13.263 8.369 -30.256 1.00 93.12 108 GLY A N 1
ATOM 762 C CA . GLY A 1 108 ? 12.609 7.808 -31.436 1.00 93.12 108 GLY A CA 1
ATOM 763 C C . GLY A 1 108 ? 12.244 6.335 -31.262 1.00 93.12 108 GLY A C 1
ATOM 764 O O . GLY A 1 108 ? 11.777 5.923 -30.202 1.00 93.12 108 GLY A O 1
ATOM 765 N N . GLU A 1 109 ? 12.461 5.532 -32.300 1.00 97.50 109 GLU A N 1
ATOM 766 C CA . GLU A 1 109 ? 12.103 4.111 -32.302 1.00 97.50 109 GLU A CA 1
ATOM 767 C C . GLU A 1 109 ? 13.318 3.218 -32.564 1.00 97.50 109 GLU A C 1
ATOM 769 O O . GLU A 1 109 ? 14.135 3.490 -33.448 1.00 97.50 109 GLU A O 1
ATOM 774 N N . ILE A 1 110 ? 13.406 2.128 -31.805 1.00 97.94 110 ILE A N 1
ATOM 775 C CA . ILE A 1 110 ? 14.299 0.995 -32.041 1.00 97.94 110 ILE A CA 1
ATOM 776 C C . ILE A 1 110 ? 13.419 -0.246 -32.171 1.00 97.94 110 ILE A C 1
ATOM 778 O O . ILE A 1 110 ? 12.693 -0.577 -31.236 1.00 97.94 110 ILE A O 1
ATOM 782 N N . VAL A 1 111 ? 13.468 -0.925 -33.316 1.00 97.44 111 VAL A N 1
ATOM 783 C CA . VAL A 1 111 ? 12.605 -2.070 -33.631 1.00 97.44 111 VAL A CA 1
ATOM 784 C C . VAL A 1 111 ? 13.447 -3.255 -34.099 1.00 97.44 111 VAL A C 1
ATOM 786 O O . VAL A 1 111 ? 14.078 -3.207 -35.153 1.00 97.44 111 VAL A O 1
ATOM 789 N N . ALA A 1 112 ? 13.418 -4.336 -33.331 1.00 95.25 112 ALA A N 1
ATOM 790 C CA . ALA A 1 112 ? 14.095 -5.600 -33.592 1.00 95.25 112 ALA A CA 1
ATOM 791 C C . ALA A 1 112 ? 13.149 -6.776 -33.290 1.00 95.25 112 ALA A C 1
ATOM 793 O O . ALA A 1 112 ? 13.460 -7.637 -32.473 1.00 95.25 112 ALA A O 1
ATOM 794 N N . ASP A 1 113 ? 11.957 -6.782 -33.899 1.00 95.38 113 ASP A N 1
ATOM 795 C CA . ASP A 1 113 ? 10.929 -7.818 -33.683 1.00 95.38 113 ASP A CA 1
ATOM 796 C C . ASP A 1 113 ? 11.502 -9.231 -33.924 1.00 95.38 113 ASP A C 1
ATOM 798 O O . ASP A 1 113 ? 12.190 -9.456 -34.923 1.00 95.38 113 ASP A O 1
ATOM 802 N N . SER A 1 114 ? 11.262 -10.168 -32.998 1.00 93.44 114 SER A N 1
ATOM 803 C CA . SER A 1 114 ? 11.907 -11.497 -32.913 1.00 93.44 114 SER A CA 1
ATOM 804 C C . SER A 1 114 ? 13.446 -11.482 -32.976 1.00 93.44 114 SER A C 1
ATOM 806 O O . SER A 1 114 ? 14.084 -12.462 -33.358 1.00 93.44 114 SER A O 1
ATOM 808 N N . GLY A 1 115 ? 14.055 -10.352 -32.626 1.00 93.50 115 GLY A N 1
ATOM 809 C CA . GLY A 1 115 ? 15.492 -10.114 -32.579 1.00 93.50 115 GLY A CA 1
ATOM 810 C C . GLY A 1 115 ? 15.919 -9.539 -31.230 1.00 93.50 115 GLY A C 1
ATOM 811 O O . GLY A 1 115 ? 15.304 -9.812 -30.197 1.00 93.50 115 GLY A O 1
ATOM 812 N N . ARG A 1 116 ? 16.995 -8.748 -31.232 1.00 93.06 116 ARG A N 1
ATOM 813 C CA . ARG A 1 116 ? 17.583 -8.166 -30.021 1.00 93.06 116 ARG A CA 1
ATOM 814 C C . ARG A 1 116 ? 17.720 -6.651 -30.110 1.00 93.06 116 ARG A C 1
ATOM 816 O O . ARG A 1 116 ? 18.215 -6.130 -31.107 1.00 93.06 116 ARG A O 1
ATOM 823 N N . ALA A 1 117 ? 17.362 -5.945 -29.042 1.00 95.00 117 ALA A N 1
ATOM 824 C CA . ALA A 1 117 ? 17.621 -4.515 -28.890 1.00 95.00 117 ALA A CA 1
ATOM 825 C C . ALA A 1 117 ? 18.405 -4.235 -27.598 1.00 95.00 117 ALA A C 1
ATOM 827 O O . ALA A 1 117 ? 17.986 -4.605 -26.503 1.00 95.00 117 ALA A O 1
ATOM 828 N N . GLY A 1 118 ? 19.547 -3.563 -27.716 1.00 93.44 118 GLY A N 1
ATOM 829 C CA . GLY A 1 118 ? 20.460 -3.284 -26.614 1.00 93.44 118 GLY A CA 1
ATOM 830 C C . GLY A 1 118 ? 20.827 -1.808 -26.506 1.00 93.44 118 GLY A C 1
ATOM 831 O O . GLY A 1 118 ? 21.163 -1.172 -27.506 1.00 93.44 118 GLY A O 1
ATOM 832 N N . ILE A 1 119 ? 20.830 -1.266 -25.288 1.00 94.44 119 ILE A N 1
ATOM 833 C CA . ILE A 1 119 ? 21.465 0.024 -24.989 1.00 94.44 119 ILE A CA 1
ATOM 834 C C . ILE A 1 119 ? 22.428 -0.155 -23.819 1.00 94.44 119 ILE A C 1
ATOM 836 O O . ILE A 1 119 ? 22.045 -0.636 -22.752 1.00 94.44 119 ILE A O 1
ATOM 840 N N . TYR A 1 120 ? 23.670 0.272 -24.019 1.00 92.19 120 TYR A N 1
ATOM 841 C CA . TYR A 1 120 ? 24.738 0.223 -23.028 1.00 92.19 120 TYR A CA 1
ATOM 842 C C . TYR A 1 120 ? 25.328 1.618 -22.873 1.00 92.19 120 TYR A C 1
ATOM 844 O O . TYR A 1 120 ? 25.786 2.193 -23.857 1.00 92.19 120 TYR A O 1
ATOM 852 N N . ALA A 1 121 ? 25.309 2.179 -21.666 1.00 92.00 121 ALA A N 1
ATOM 853 C CA . ALA A 1 121 ? 25.811 3.533 -21.428 1.00 92.00 121 ALA A CA 1
ATOM 854 C C . ALA A 1 121 ? 26.240 3.752 -19.973 1.00 92.00 121 ALA A C 1
ATOM 856 O O . ALA A 1 121 ? 26.017 2.910 -19.104 1.00 92.00 121 ALA A O 1
ATOM 857 N N . GLY A 1 122 ? 26.814 4.919 -19.685 1.00 90.75 122 GLY A N 1
ATOM 858 C CA . GLY A 1 122 ? 26.904 5.414 -18.315 1.00 90.75 122 GLY A CA 1
ATOM 859 C C . GLY A 1 122 ? 25.519 5.750 -17.761 1.00 90.75 122 GLY A C 1
ATOM 860 O O . GLY A 1 122 ? 25.125 5.257 -16.705 1.00 90.75 122 GLY A O 1
ATOM 861 N N . ILE A 1 123 ? 24.754 6.526 -18.529 1.00 94.44 123 ILE A N 1
ATOM 862 C CA . ILE A 1 123 ? 23.385 6.954 -18.232 1.00 94.44 123 ILE A CA 1
ATOM 863 C C . ILE A 1 123 ? 22.494 6.643 -19.440 1.00 94.44 123 ILE A C 1
ATOM 865 O O . ILE A 1 123 ? 22.850 6.952 -20.577 1.00 94.44 123 ILE A O 1
ATOM 869 N N . ILE A 1 124 ? 21.316 6.067 -19.204 1.00 97.50 124 ILE A N 1
ATOM 870 C CA . ILE A 1 124 ? 20.311 5.823 -20.248 1.00 97.50 124 ILE A CA 1
ATOM 871 C C . ILE A 1 124 ? 19.066 6.654 -19.937 1.00 97.50 124 ILE A C 1
ATOM 873 O O . ILE A 1 124 ? 18.506 6.539 -18.848 1.00 97.50 124 ILE A O 1
ATOM 877 N N . SER A 1 125 ? 18.604 7.449 -20.905 1.00 97.88 125 SER A N 1
ATOM 878 C CA . SER A 1 125 ? 17.241 7.997 -20.895 1.00 97.88 125 SER A CA 1
ATOM 879 C C . SER A 1 125 ? 16.463 7.460 -22.090 1.00 97.88 125 SER A C 1
ATOM 881 O O . SER A 1 125 ? 16.924 7.511 -23.234 1.00 97.88 125 SER A O 1
ATOM 883 N N . ASN A 1 126 ? 15.270 6.944 -21.821 1.00 98.12 126 ASN A N 1
ATOM 884 C CA . ASN A 1 126 ? 14.309 6.594 -22.849 1.00 98.12 126 ASN A CA 1
ATOM 885 C C . ASN A 1 126 ? 13.050 7.441 -22.667 1.00 98.12 126 ASN A C 1
ATOM 887 O O . ASN A 1 126 ? 12.561 7.605 -21.553 1.00 98.12 126 ASN A O 1
ATOM 891 N N . ARG A 1 127 ? 12.520 7.932 -23.784 1.00 95.75 127 ARG A N 1
ATOM 892 C CA . ARG A 1 127 ? 11.167 8.492 -23.921 1.00 95.75 127 ARG A CA 1
ATOM 893 C C . ARG A 1 127 ? 10.427 7.894 -25.121 1.00 95.75 127 ARG A C 1
ATOM 895 O O . ARG A 1 127 ? 9.207 7.986 -25.193 1.00 95.75 127 ARG A O 1
ATOM 902 N N . GLY A 1 128 ? 11.169 7.306 -26.058 1.00 95.38 128 GLY A N 1
ATOM 903 C CA . GLY A 1 128 ? 10.646 6.674 -27.259 1.00 95.38 128 GLY A CA 1
ATOM 904 C C . GLY A 1 128 ? 10.298 5.195 -27.081 1.00 95.38 128 GLY A C 1
ATOM 905 O O . GLY A 1 128 ? 10.060 4.706 -25.969 1.00 95.38 128 GLY A O 1
ATOM 906 N N . VAL A 1 129 ? 10.285 4.481 -28.204 1.00 98.38 129 VAL A N 1
ATOM 907 C CA . VAL A 1 129 ? 9.927 3.062 -28.287 1.00 98.38 129 VAL A CA 1
ATOM 908 C C . VAL A 1 129 ? 11.180 2.203 -28.436 1.00 98.38 129 VAL A C 1
ATOM 910 O O . VAL A 1 129 ? 12.058 2.507 -29.245 1.00 98.38 129 VAL A O 1
ATOM 913 N N . ILE A 1 130 ? 11.238 1.102 -27.688 1.00 98.50 130 ILE A N 1
ATOM 914 C CA . ILE A 1 130 ? 12.186 0.003 -27.895 1.00 98.50 130 ILE A CA 1
ATOM 915 C C . ILE A 1 130 ? 11.364 -1.279 -27.990 1.00 98.50 130 ILE A C 1
ATOM 917 O O . ILE A 1 130 ? 10.737 -1.691 -27.015 1.00 98.50 130 ILE A O 1
ATOM 921 N N . ARG A 1 131 ? 11.330 -1.891 -29.172 1.00 98.19 131 ARG A N 1
ATOM 922 C CA . ARG A 1 131 ? 10.465 -3.031 -29.467 1.00 98.19 131 ARG A CA 1
ATOM 923 C C . ARG A 1 131 ? 11.261 -4.213 -29.998 1.00 98.19 131 ARG A C 1
ATOM 925 O O . ARG A 1 131 ? 12.043 -4.064 -30.931 1.00 98.19 131 ARG A O 1
ATOM 932 N N . ALA A 1 132 ? 11.017 -5.378 -29.422 1.00 96.62 132 ALA A N 1
ATOM 933 C CA . ALA A 1 132 ? 11.471 -6.677 -29.888 1.00 96.62 132 ALA A CA 1
ATOM 934 C C . ALA A 1 132 ? 10.325 -7.681 -29.688 1.00 96.62 132 ALA A C 1
ATOM 936 O O . ALA A 1 132 ? 10.462 -8.668 -28.972 1.00 96.62 132 ALA A O 1
ATOM 937 N N . ASP A 1 133 ? 9.148 -7.386 -30.244 1.00 96.75 133 ASP A N 1
ATOM 938 C CA . ASP A 1 133 ? 7.974 -8.242 -30.058 1.00 96.75 133 ASP A CA 1
ATOM 939 C C . ASP A 1 133 ? 8.178 -9.588 -30.771 1.00 96.75 133 ASP A C 1
ATOM 941 O O . ASP A 1 133 ? 8.767 -9.654 -31.851 1.00 96.75 133 ASP A O 1
ATOM 945 N N . THR A 1 134 ? 7.699 -10.675 -30.168 1.00 93.00 134 THR A N 1
ATOM 946 C CA . THR A 1 134 ? 7.800 -12.028 -30.725 1.00 93.00 134 THR A CA 1
ATOM 947 C C . THR A 1 134 ? 6.775 -12.186 -31.846 1.00 93.00 134 THR A C 1
ATOM 949 O O . THR A 1 134 ? 5.580 -12.313 -31.581 1.00 93.00 134 THR A O 1
ATOM 952 N N . ILE A 1 135 ? 7.227 -12.195 -33.101 1.00 89.25 135 ILE A N 1
ATOM 953 C CA . ILE A 1 135 ? 6.365 -12.316 -34.293 1.00 89.25 135 ILE A CA 1
ATOM 954 C C . ILE A 1 135 ? 6.342 -13.730 -34.890 1.00 89.25 135 ILE A C 1
ATOM 956 O O . ILE A 1 135 ? 5.552 -13.996 -35.796 1.00 89.25 135 ILE A O 1
ATOM 960 N N . ALA A 1 136 ? 7.202 -14.628 -34.402 1.00 83.62 136 ALA A N 1
ATOM 961 C CA . ALA A 1 136 ? 7.278 -16.022 -34.823 1.00 83.62 136 ALA A CA 1
ATOM 962 C C . ALA A 1 136 ? 7.521 -16.956 -33.626 1.00 83.62 136 ALA A C 1
ATOM 964 O O . ALA A 1 136 ? 8.277 -16.641 -32.705 1.00 83.62 136 ALA A O 1
ATOM 965 N N . ALA A 1 137 ? 6.883 -18.130 -33.642 1.00 72.88 137 ALA A N 1
ATOM 966 C CA . ALA A 1 137 ? 7.009 -19.119 -32.575 1.00 72.88 137 ALA A CA 1
ATOM 967 C C . ALA A 1 137 ? 8.461 -19.615 -32.420 1.00 72.88 137 ALA A C 1
ATOM 969 O O . ALA A 1 137 ? 9.081 -20.050 -33.388 1.00 72.88 137 ALA A O 1
ATOM 970 N N . GLY A 1 138 ? 8.977 -19.592 -31.188 1.00 69.38 138 GLY A N 1
ATOM 971 C CA . GLY A 1 138 ? 10.341 -20.030 -30.863 1.00 69.38 138 GLY A CA 1
ATOM 972 C C . GLY A 1 138 ? 11.426 -18.963 -31.054 1.00 69.38 138 GLY A C 1
ATOM 973 O O . GLY A 1 138 ? 12.597 -19.255 -30.830 1.00 69.38 138 GLY A O 1
ATOM 974 N N . GLU A 1 139 ? 11.053 -17.736 -31.423 1.00 80.81 139 GLU A N 1
ATOM 975 C CA . GLU A 1 139 ? 11.974 -16.621 -31.673 1.00 80.81 139 GLU A CA 1
ATOM 976 C C . GLU A 1 139 ? 11.633 -15.425 -30.793 1.00 80.81 139 GLU A C 1
ATOM 978 O O . GLU A 1 139 ? 11.257 -14.342 -31.253 1.00 80.81 139 GLU A O 1
ATOM 983 N N . ASN A 1 140 ? 11.706 -15.675 -29.493 1.00 87.44 140 ASN A N 1
ATOM 984 C CA . ASN A 1 140 ? 11.371 -14.700 -28.476 1.00 87.44 140 ASN A CA 1
ATOM 985 C C . ASN A 1 140 ? 12.330 -13.512 -28.566 1.00 87.44 140 ASN A C 1
ATOM 987 O O . ASN A 1 140 ? 13.548 -13.701 -28.525 1.00 87.44 140 ASN A O 1
ATOM 991 N N . GLY A 1 141 ? 11.790 -12.300 -28.677 1.00 94.25 141 GLY A N 1
ATOM 992 C CA . GLY A 1 141 ? 12.632 -11.111 -28.721 1.00 94.25 141 GLY A CA 1
ATOM 993 C C . GLY A 1 141 ? 13.266 -10.787 -27.367 1.00 94.25 141 GLY A C 1
ATOM 994 O O . GLY A 1 141 ? 12.769 -11.174 -26.303 1.00 94.25 141 GLY A O 1
ATOM 995 N N . GLU A 1 142 ? 14.394 -10.084 -27.410 1.00 95.31 142 GLU A N 1
ATOM 996 C CA . GLU A 1 142 ? 15.200 -9.760 -26.233 1.00 95.31 142 GLU A CA 1
ATOM 997 C C . GLU A 1 142 ? 15.553 -8.270 -26.200 1.00 95.31 142 GLU A C 1
ATOM 999 O O . GLU A 1 142 ? 16.025 -7.701 -27.184 1.00 95.31 142 GLU A O 1
ATOM 1004 N N . ILE A 1 143 ? 15.353 -7.633 -25.048 1.00 97.25 143 ILE A N 1
ATOM 1005 C CA . ILE A 1 143 ? 15.749 -6.248 -24.805 1.00 97.25 143 ILE A CA 1
ATOM 1006 C C . ILE A 1 143 ? 16.653 -6.186 -23.579 1.00 97.25 143 ILE A C 1
ATOM 1008 O O . ILE A 1 143 ? 16.291 -6.681 -22.510 1.00 97.25 143 ILE A O 1
ATOM 1012 N N . LEU A 1 144 ? 17.802 -5.523 -23.711 1.00 95.25 144 LEU A N 1
ATOM 1013 C CA . LEU A 1 144 ? 18.734 -5.286 -22.612 1.00 95.25 144 LEU A CA 1
ATOM 1014 C C . LEU A 1 144 ? 19.132 -3.810 -22.538 1.00 95.25 144 LEU A C 1
ATOM 1016 O O . LEU A 1 144 ? 19.813 -3.287 -23.416 1.00 95.25 144 LEU A O 1
ATOM 1020 N N . LEU A 1 145 ? 18.762 -3.151 -21.443 1.00 96.00 145 LEU A N 1
ATOM 1021 C CA . LEU A 1 145 ? 19.284 -1.839 -21.076 1.00 96.00 145 LEU A CA 1
ATOM 1022 C C . LEU A 1 145 ? 20.250 -2.008 -19.906 1.00 96.00 145 LEU A C 1
ATOM 1024 O O . LEU A 1 145 ? 19.850 -2.471 -18.837 1.00 96.00 145 LEU A O 1
ATOM 1028 N N . ARG A 1 146 ? 21.517 -1.632 -20.093 1.00 93.69 146 ARG A N 1
ATOM 1029 C CA . ARG A 1 146 ? 22.548 -1.731 -19.055 1.00 93.69 146 ARG A CA 1
ATOM 1030 C C . ARG A 1 146 ? 23.247 -0.392 -18.854 1.00 93.69 146 ARG A C 1
ATOM 1032 O O . ARG A 1 146 ? 23.948 0.076 -19.749 1.00 93.69 146 ARG A O 1
ATOM 1039 N N . ALA A 1 147 ? 23.102 0.187 -17.664 1.00 93.06 147 ALA A N 1
ATOM 1040 C CA . ALA A 1 147 ? 23.765 1.433 -17.290 1.00 93.06 147 ALA A CA 1
ATOM 1041 C C . ALA A 1 147 ? 24.717 1.253 -16.103 1.00 93.06 147 ALA A C 1
ATOM 1043 O O . ALA A 1 147 ? 24.377 0.574 -15.132 1.00 93.06 147 ALA A O 1
ATOM 1044 N N . THR A 1 148 ? 25.885 1.903 -16.144 1.00 91.62 148 THR A N 1
ATOM 1045 C CA . THR A 1 148 ? 26.807 1.950 -14.988 1.00 91.62 148 THR A CA 1
ATOM 1046 C C . THR A 1 148 ? 26.406 2.997 -13.941 1.00 91.62 148 THR A C 1
ATOM 1048 O O . THR A 1 148 ? 26.979 3.030 -12.856 1.00 91.62 148 THR A O 1
ATOM 1051 N N . LYS A 1 149 ? 25.455 3.882 -14.262 1.00 92.69 149 LYS A N 1
ATOM 1052 C CA . LYS A 1 149 ? 24.772 4.777 -13.320 1.00 92.69 149 LYS A CA 1
ATOM 1053 C C . LYS A 1 149 ? 23.262 4.577 -13.424 1.00 92.69 149 LYS A C 1
ATOM 1055 O O . LYS A 1 149 ? 22.748 3.563 -12.957 1.00 92.69 149 LYS A O 1
ATOM 1060 N N . ASN A 1 150 ? 22.563 5.528 -14.041 1.00 94.69 150 ASN A N 1
ATOM 1061 C CA . ASN A 1 150 ? 21.113 5.646 -13.975 1.00 94.69 150 ASN A CA 1
ATOM 1062 C C . ASN A 1 150 ? 20.439 5.193 -15.267 1.00 94.69 150 ASN A C 1
ATOM 1064 O O . ASN A 1 150 ? 20.939 5.451 -16.364 1.00 94.69 150 ASN A O 1
ATOM 1068 N N . ILE A 1 151 ? 19.261 4.592 -15.119 1.00 97.56 151 ILE A N 1
ATOM 1069 C CA . ILE A 1 151 ? 18.294 4.412 -16.201 1.00 97.56 151 ILE A CA 1
ATOM 1070 C C . ILE A 1 151 ? 17.027 5.178 -15.828 1.00 97.56 151 ILE A C 1
ATOM 1072 O O . ILE A 1 151 ? 16.438 4.923 -14.777 1.00 97.56 151 ILE A O 1
ATOM 1076 N N . THR A 1 152 ? 16.588 6.080 -16.703 1.00 98.00 152 THR A N 1
ATOM 1077 C CA . THR A 1 152 ? 15.318 6.801 -16.563 1.00 98.00 152 THR A CA 1
ATOM 1078 C C . THR A 1 152 ? 14.387 6.442 -17.716 1.00 98.00 152 THR A C 1
ATOM 1080 O O . THR A 1 152 ? 14.734 6.625 -18.883 1.00 98.00 152 THR A O 1
ATOM 1083 N N . LEU A 1 153 ? 13.195 5.940 -17.386 1.00 98.19 153 LEU A N 1
ATOM 1084 C CA . LEU A 1 153 ? 12.098 5.769 -18.337 1.00 98.19 153 LEU A CA 1
ATOM 1085 C C . LEU A 1 153 ? 11.115 6.927 -18.150 1.00 98.19 153 LEU A C 1
ATOM 1087 O O . LEU A 1 153 ? 10.312 6.937 -17.214 1.00 98.19 153 LEU A O 1
ATOM 1091 N N . GLU A 1 154 ? 11.205 7.917 -19.033 1.00 97.75 154 GLU A N 1
ATOM 1092 C CA . GLU A 1 154 ? 10.376 9.123 -19.015 1.00 97.75 154 GLU A CA 1
ATOM 1093 C C . GLU A 1 154 ? 8.929 8.824 -19.464 1.00 97.75 154 GLU A C 1
ATOM 1095 O O . GLU A 1 154 ? 8.683 7.803 -20.125 1.00 97.75 154 GLU A O 1
ATOM 1100 N N . PRO A 1 155 ? 7.953 9.708 -19.167 1.00 95.75 155 PRO A N 1
ATOM 1101 C CA . PRO A 1 155 ? 6.584 9.572 -19.652 1.00 95.75 155 PRO A CA 1
ATOM 1102 C C . PRO A 1 155 ? 6.532 9.470 -21.184 1.00 95.75 155 PRO A C 1
ATOM 1104 O O . PRO A 1 155 ? 7.064 10.328 -21.894 1.00 95.75 155 PRO A O 1
ATOM 1107 N N . GLY A 1 156 ? 5.864 8.432 -21.692 1.00 92.50 156 GLY A N 1
ATOM 1108 C CA . GLY A 1 156 ? 5.832 8.091 -23.119 1.00 92.50 156 GLY A CA 1
ATOM 1109 C C . GLY A 1 156 ? 6.765 6.943 -23.513 1.00 92.50 156 GLY A C 1
ATOM 1110 O O . GLY A 1 156 ? 6.586 6.382 -24.590 1.00 92.50 156 GLY A O 1
ATOM 1111 N N . SER A 1 157 ? 7.687 6.536 -22.631 1.00 98.00 157 SER A N 1
ATOM 1112 C CA . SER A 1 157 ? 8.520 5.348 -22.843 1.00 98.00 157 SER A CA 1
ATOM 1113 C C . SER A 1 157 ? 7.684 4.095 -23.049 1.00 98.00 157 SER A C 1
ATOM 1115 O O . SER A 1 157 ? 6.883 3.748 -22.179 1.00 98.00 157 SER A O 1
ATOM 1117 N N . VAL A 1 158 ? 7.945 3.364 -24.131 1.00 98.25 158 VAL A N 1
ATOM 1118 C CA . VAL A 1 158 ? 7.376 2.030 -24.352 1.00 98.25 158 VAL A CA 1
ATOM 1119 C C . VAL A 1 158 ? 8.494 1.051 -24.671 1.00 98.25 158 VAL A C 1
ATOM 1121 O O . VAL A 1 158 ? 9.134 1.146 -25.714 1.00 98.25 158 VAL A O 1
ATOM 1124 N N . ILE A 1 159 ? 8.710 0.091 -23.777 1.00 98.62 159 ILE A N 1
ATOM 1125 C CA . ILE A 1 159 ? 9.625 -1.029 -23.988 1.00 98.62 159 ILE A CA 1
ATOM 1126 C C . ILE A 1 159 ? 8.779 -2.294 -24.098 1.00 98.62 159 ILE A C 1
ATOM 1128 O O . ILE A 1 159 ? 8.037 -2.610 -23.170 1.00 98.62 159 ILE A O 1
ATOM 1132 N N . SER A 1 160 ? 8.849 -3.008 -25.219 1.00 98.06 160 SER A N 1
ATOM 1133 C CA . SER A 1 160 ? 8.013 -4.193 -25.440 1.00 98.06 160 SER A CA 1
ATOM 1134 C C . SER A 1 160 ? 8.790 -5.326 -26.087 1.00 98.06 160 SER A C 1
ATOM 1136 O O . SER A 1 160 ? 9.389 -5.145 -27.142 1.00 98.06 160 SER A O 1
ATOM 1138 N N . ALA A 1 161 ? 8.738 -6.494 -25.460 1.00 97.50 161 ALA A N 1
ATOM 1139 C CA . ALA A 1 161 ? 9.053 -7.772 -26.080 1.00 97.50 161 ALA A CA 1
ATOM 1140 C C . ALA A 1 161 ? 7.854 -8.704 -25.869 1.00 97.50 161 ALA A C 1
ATOM 1142 O O . ALA A 1 161 ? 7.956 -9.727 -25.203 1.00 97.50 161 ALA A O 1
ATOM 1143 N N . SER A 1 162 ? 6.674 -8.293 -26.328 1.00 97.50 162 SER A N 1
ATOM 1144 C CA . SER A 1 162 ? 5.424 -9.036 -26.130 1.00 97.50 162 SER A CA 1
ATOM 1145 C C . SER A 1 162 ? 5.158 -9.982 -27.302 1.00 97.50 162 SER A C 1
ATOM 1147 O O . SER A 1 162 ? 5.677 -9.790 -28.399 1.00 97.50 162 SER A O 1
ATOM 1149 N N . GLY A 1 163 ? 4.331 -11.004 -27.098 1.00 96.06 163 GLY A N 1
ATOM 1150 C CA . GLY A 1 163 ? 3.840 -11.856 -28.175 1.00 96.06 163 GLY A CA 1
ATOM 1151 C C . GLY A 1 163 ? 2.953 -11.071 -29.142 1.00 96.06 163 GLY A C 1
ATOM 1152 O O . GLY A 1 163 ? 1.966 -10.455 -28.735 1.00 96.06 163 GLY A O 1
ATOM 1153 N N . ALA A 1 164 ? 3.285 -11.093 -30.431 1.00 91.81 164 ALA A N 1
ATOM 1154 C CA . ALA A 1 164 ? 2.507 -10.407 -31.452 1.00 91.81 164 ALA A CA 1
ATOM 1155 C C . ALA A 1 164 ? 1.186 -11.147 -31.756 1.00 91.81 164 ALA A C 1
ATOM 1157 O O . ALA A 1 164 ? 1.115 -12.371 -31.601 1.00 91.81 164 ALA A O 1
ATOM 1158 N N . PRO A 1 165 ? 0.146 -10.443 -32.237 1.00 87.31 165 PRO A N 1
ATOM 1159 C CA . PRO A 1 165 ? -1.068 -11.067 -32.767 1.00 87.31 165 PRO A CA 1
ATOM 1160 C C . PRO A 1 165 ? -0.798 -12.025 -33.937 1.00 87.31 165 PRO A C 1
ATOM 1162 O O . PRO A 1 165 ? 0.212 -11.904 -34.630 1.00 87.31 165 PRO A O 1
ATOM 1165 N N . GLY A 1 166 ? -1.744 -12.924 -34.220 1.00 84.62 166 GLY A N 1
ATOM 1166 C CA . GLY A 1 166 ? -1.701 -13.805 -35.391 1.00 84.62 166 GLY A CA 1
ATOM 1167 C C . GLY A 1 166 ? -1.031 -15.160 -35.151 1.00 84.62 166 GLY A C 1
ATOM 1168 O O . GLY A 1 166 ? -0.637 -15.818 -36.112 1.00 84.62 166 GLY A O 1
ATOM 1169 N N . GLY A 1 167 ? -0.906 -15.594 -33.894 1.00 86.19 167 GLY A N 1
ATOM 1170 C CA . GLY A 1 167 ? -0.290 -16.873 -33.543 1.00 86.19 167 GLY A CA 1
ATOM 1171 C C . GLY A 1 167 ? -0.174 -17.104 -32.038 1.00 86.19 167 GLY A C 1
ATOM 1172 O O . GLY A 1 167 ? -0.518 -16.247 -31.228 1.00 86.19 167 GLY A O 1
ATOM 1173 N N . VAL A 1 168 ? 0.312 -18.290 -31.662 1.00 93.19 168 VAL A N 1
ATOM 1174 C CA . VAL A 1 168 ? 0.689 -18.585 -30.273 1.00 93.19 168 VAL A CA 1
ATOM 1175 C C . VAL A 1 168 ? 2.126 -18.114 -30.074 1.00 93.19 168 VAL A C 1
ATOM 1177 O O . VAL A 1 168 ? 3.063 -18.809 -30.469 1.00 93.19 168 VAL A O 1
ATOM 1180 N N . HIS A 1 169 ? 2.291 -16.922 -29.506 1.00 94.94 169 HIS A N 1
ATOM 1181 C CA . HIS A 1 169 ? 3.587 -16.272 -29.326 1.00 94.94 169 HIS A CA 1
ATOM 1182 C C . HIS A 1 169 ? 3.816 -15.959 -27.851 1.00 94.94 169 HIS A C 1
ATOM 1184 O O . HIS A 1 169 ? 3.061 -15.200 -27.242 1.00 94.94 169 HIS A O 1
ATOM 1190 N N . ASP A 1 170 ? 4.861 -16.546 -27.278 1.00 95.75 170 ASP A N 1
ATOM 1191 C CA . ASP A 1 170 ? 5.276 -16.239 -25.915 1.00 95.75 170 ASP A CA 1
ATOM 1192 C C . ASP A 1 170 ? 5.859 -14.818 -25.836 1.00 95.75 170 ASP A C 1
ATOM 1194 O O . ASP A 1 170 ? 6.465 -14.307 -26.786 1.00 95.75 170 ASP A O 1
ATOM 1198 N N . GLY A 1 171 ? 5.698 -14.190 -24.673 1.00 96.69 171 GLY A N 1
ATOM 1199 C CA . GLY A 1 171 ? 6.438 -12.988 -24.324 1.00 96.69 171 GLY A CA 1
ATOM 1200 C C . GLY A 1 171 ? 7.943 -13.269 -24.287 1.00 96.69 171 GLY A C 1
ATOM 1201 O O . GLY A 1 171 ? 8.399 -14.347 -23.901 1.00 96.69 171 GLY A O 1
ATOM 1202 N N . GLY A 1 172 ? 8.716 -12.279 -24.707 1.00 96.50 172 GLY A N 1
ATOM 1203 C CA . GLY A 1 172 ? 10.166 -12.289 -24.751 1.00 96.50 172 GLY A CA 1
ATOM 1204 C C . GLY A 1 172 ? 10.835 -11.959 -23.420 1.00 96.50 172 GLY A C 1
ATOM 1205 O O . GLY A 1 172 ? 10.289 -12.167 -22.337 1.00 96.50 172 GLY A O 1
ATOM 1206 N N . THR A 1 173 ? 12.067 -11.468 -23.501 1.00 96.75 173 THR A N 1
ATOM 1207 C CA . THR A 1 173 ? 12.882 -11.115 -22.332 1.00 96.75 173 THR A CA 1
ATOM 1208 C C . THR A 1 173 ? 13.181 -9.625 -22.346 1.00 96.75 173 THR A C 1
ATOM 1210 O O . THR A 1 173 ? 13.707 -9.113 -23.326 1.00 96.75 173 THR A O 1
ATOM 1213 N N . VAL A 1 174 ? 12.915 -8.931 -21.242 1.00 98.19 174 VAL A N 1
ATOM 1214 C CA . VAL A 1 174 ? 13.369 -7.552 -21.027 1.00 98.19 174 VAL A CA 1
ATOM 1215 C C . VAL A 1 174 ? 14.205 -7.505 -19.754 1.00 98.19 174 VAL A C 1
ATOM 1217 O O . VAL A 1 174 ? 13.761 -7.955 -18.701 1.00 98.19 174 VAL A O 1
ATOM 1220 N N . ARG A 1 175 ? 15.417 -6.953 -19.834 1.00 96.88 175 ARG A N 1
ATOM 1221 C CA . ARG A 1 175 ? 16.301 -6.728 -18.683 1.00 96.88 175 ARG A CA 1
ATOM 1222 C C . ARG A 1 175 ? 16.712 -5.265 -18.636 1.00 96.88 175 ARG A C 1
ATOM 1224 O O . ARG A 1 175 ? 17.309 -4.756 -19.581 1.00 96.88 175 ARG A O 1
ATOM 1231 N N . ILE A 1 176 ? 16.406 -4.593 -17.535 1.00 97.12 176 ILE A N 1
ATOM 1232 C CA . ILE A 1 176 ? 16.756 -3.194 -17.296 1.00 97.12 176 ILE A CA 1
ATOM 1233 C C . ILE A 1 176 ? 17.603 -3.150 -16.033 1.00 97.12 176 ILE A C 1
ATOM 1235 O O . ILE A 1 176 ? 17.093 -3.353 -14.936 1.00 97.12 176 ILE A O 1
ATOM 1239 N N . VAL A 1 177 ? 18.905 -2.921 -16.198 1.00 95.12 177 VAL A N 1
ATOM 1240 C CA . VAL A 1 177 ? 19.895 -3.065 -15.129 1.00 95.12 177 VAL A CA 1
ATOM 1241 C C . VAL A 1 177 ? 20.697 -1.776 -14.978 1.00 95.12 177 VAL A C 1
ATOM 1243 O O . VAL A 1 177 ? 21.539 -1.452 -15.817 1.00 95.12 177 VAL A O 1
ATOM 1246 N N . ALA A 1 178 ? 20.446 -1.058 -13.888 1.00 94.12 178 ALA A N 1
ATOM 1247 C CA . ALA A 1 178 ? 21.181 0.130 -13.475 1.00 94.12 178 ALA A CA 1
ATOM 1248 C C . ALA A 1 178 ? 22.096 -0.196 -12.282 1.00 94.12 178 ALA A C 1
ATOM 1250 O O . ALA A 1 178 ? 21.649 -0.750 -11.274 1.00 94.12 178 ALA A O 1
ATOM 1251 N N . ASP A 1 179 ? 23.379 0.165 -12.372 1.00 92.19 179 ASP A N 1
ATOM 1252 C CA . ASP A 1 179 ? 24.308 0.020 -11.243 1.00 92.19 179 ASP A CA 1
ATOM 1253 C C . ASP A 1 179 ? 24.067 1.068 -10.129 1.00 92.19 179 ASP A C 1
ATOM 1255 O O . ASP A 1 179 ? 24.560 0.886 -9.016 1.00 92.19 179 ASP A O 1
ATOM 1259 N N . ASP A 1 180 ? 23.292 2.127 -10.393 1.00 92.19 180 ASP A N 1
ATOM 1260 C CA . ASP A 1 180 ? 22.830 3.104 -9.397 1.00 92.19 180 ASP A CA 1
ATOM 1261 C C . ASP A 1 180 ? 21.293 3.087 -9.281 1.00 92.19 180 ASP A C 1
ATOM 1263 O O . ASP A 1 180 ? 20.736 2.256 -8.551 1.00 92.19 180 ASP A O 1
ATOM 1267 N N . THR A 1 181 ? 20.596 3.965 -10.012 1.00 92.94 181 THR A N 1
ATOM 1268 C CA . THR A 1 181 ? 19.143 4.135 -9.901 1.00 92.94 181 THR A CA 1
ATOM 1269 C C . THR A 1 181 ? 18.405 3.722 -11.175 1.00 92.94 181 THR A C 1
ATOM 1271 O O . THR A 1 181 ? 18.722 4.187 -12.270 1.00 92.94 181 THR A O 1
ATOM 1274 N N . LEU A 1 182 ? 17.353 2.916 -11.019 1.00 95.50 182 LEU A N 1
ATOM 1275 C CA . LEU A 1 182 ? 16.294 2.756 -12.019 1.00 95.50 182 LEU A CA 1
ATOM 1276 C C . LEU A 1 182 ? 15.094 3.632 -11.628 1.00 95.50 182 LEU A C 1
ATOM 1278 O O . LEU A 1 182 ? 14.481 3.399 -10.587 1.00 95.50 182 LEU A O 1
ATOM 1282 N N . ASP A 1 183 ? 14.754 4.622 -12.456 1.00 95.06 183 ASP A N 1
ATOM 1283 C CA . ASP A 1 183 ? 13.582 5.492 -12.286 1.00 95.06 183 ASP A CA 1
ATOM 1284 C C . ASP A 1 183 ? 12.584 5.300 -13.436 1.00 95.06 183 ASP A C 1
ATOM 1286 O O . ASP A 1 183 ? 12.774 5.803 -14.544 1.00 95.06 183 ASP A O 1
ATOM 1290 N N . MET A 1 184 ? 11.508 4.558 -13.174 1.00 95.06 184 MET A N 1
ATOM 1291 C CA . MET A 1 184 ? 10.362 4.444 -14.072 1.00 95.06 184 MET A CA 1
ATOM 1292 C C . MET A 1 184 ? 9.316 5.482 -13.684 1.00 95.06 184 MET A C 1
ATOM 1294 O O . MET A 1 184 ? 8.688 5.373 -12.629 1.00 95.06 184 MET A O 1
ATOM 1298 N N . GLN A 1 185 ? 9.094 6.476 -14.539 1.00 93.94 185 GLN A N 1
ATOM 1299 C CA . GLN A 1 185 ? 8.165 7.568 -14.257 1.00 93.94 185 GLN A CA 1
ATOM 1300 C C . GLN A 1 185 ? 6.732 7.215 -14.670 1.00 93.94 185 GLN A C 1
ATOM 1302 O O . GLN A 1 185 ? 6.497 6.340 -15.509 1.00 93.94 185 GLN A O 1
ATOM 1307 N N . ARG A 1 186 ? 5.745 7.908 -14.090 1.00 92.62 186 ARG A N 1
ATOM 1308 C CA . ARG A 1 186 ? 4.328 7.713 -14.429 1.00 92.62 186 ARG A CA 1
ATOM 1309 C C . ARG A 1 186 ? 4.104 7.956 -15.925 1.00 92.62 186 ARG A C 1
ATOM 1311 O O . ARG A 1 186 ? 4.483 8.998 -16.447 1.00 92.62 186 ARG A O 1
ATOM 1318 N N . GLY A 1 187 ? 3.468 6.999 -16.600 1.00 90.19 187 GLY A N 1
ATOM 1319 C CA . GLY A 1 187 ? 3.257 7.033 -18.052 1.00 90.19 187 GLY A CA 1
ATOM 1320 C C . GLY A 1 187 ? 4.364 6.369 -18.882 1.00 90.19 187 GLY A C 1
ATOM 1321 O O . GLY A 1 187 ? 4.287 6.412 -20.107 1.00 90.19 187 GLY A O 1
ATOM 1322 N N . SER A 1 188 ? 5.374 5.763 -18.248 1.00 97.25 188 SER A N 1
ATOM 1323 C CA . SER A 1 188 ? 6.255 4.774 -18.890 1.00 97.25 188 SER A CA 1
ATOM 1324 C C . SER A 1 188 ? 5.634 3.372 -18.830 1.00 97.25 188 SER A C 1
ATOM 1326 O O . SER A 1 188 ? 4.858 3.083 -17.915 1.00 97.25 188 SER A O 1
ATOM 1328 N N . ALA A 1 189 ? 5.957 2.508 -19.797 1.00 97.50 189 ALA A N 1
ATOM 1329 C CA . ALA A 1 189 ? 5.464 1.135 -19.866 1.00 97.50 189 ALA A CA 1
ATOM 1330 C C . ALA A 1 189 ? 6.548 0.136 -20.301 1.00 97.50 189 ALA A C 1
ATOM 1332 O O . ALA A 1 189 ? 7.267 0.377 -21.274 1.00 97.50 189 ALA A O 1
ATOM 1333 N N . VAL A 1 190 ? 6.611 -1.014 -19.621 1.00 98.38 190 VAL A N 1
ATOM 1334 C CA . VAL A 1 190 ? 7.465 -2.160 -19.979 1.00 98.38 190 VAL A CA 1
ATOM 1335 C C . VAL A 1 190 ? 6.620 -3.433 -20.088 1.00 98.38 190 VAL A C 1
ATOM 1337 O O . VAL A 1 190 ? 5.927 -3.795 -19.139 1.00 98.38 190 VAL A O 1
ATOM 1340 N N . ARG A 1 191 ? 6.633 -4.122 -21.232 1.00 98.00 191 ARG A N 1
ATOM 1341 C CA . ARG A 1 191 ? 5.733 -5.262 -21.484 1.00 98.00 191 ARG A CA 1
ATOM 1342 C C . ARG A 1 191 ? 6.468 -6.487 -22.019 1.00 98.00 191 ARG A C 1
ATOM 1344 O O . ARG A 1 191 ? 7.261 -6.387 -22.951 1.00 98.00 191 ARG A O 1
ATOM 1351 N N . VAL A 1 192 ? 6.162 -7.638 -21.427 1.00 98.06 192 VAL A N 1
ATOM 1352 C CA . VAL A 1 192 ? 6.552 -8.981 -21.883 1.00 98.06 192 VAL A CA 1
ATOM 1353 C C . VAL A 1 192 ? 5.330 -9.902 -21.882 1.00 98.06 192 VAL A C 1
ATOM 1355 O O . VAL A 1 192 ? 5.382 -11.041 -21.425 1.00 98.06 192 VAL A O 1
ATOM 1358 N N . ASP A 1 193 ? 4.178 -9.390 -22.310 1.00 97.81 193 ASP A N 1
ATOM 1359 C CA . ASP A 1 193 ? 2.931 -10.158 -22.324 1.00 97.81 193 ASP A CA 1
ATOM 1360 C C . ASP A 1 193 ? 2.978 -11.269 -23.387 1.00 97.81 193 ASP A C 1
ATOM 1362 O O . ASP A 1 193 ? 3.640 -11.133 -24.413 1.00 97.81 193 ASP A O 1
ATOM 1366 N N . GLY A 1 194 ? 2.264 -12.370 -23.160 1.00 96.38 194 GLY A N 1
ATOM 1367 C CA . GLY A 1 194 ? 1.992 -13.366 -24.196 1.00 96.38 194 GLY A CA 1
ATOM 1368 C C . GLY A 1 194 ? 0.996 -12.838 -25.232 1.00 96.38 194 GLY A C 1
ATOM 1369 O O . GLY A 1 194 ? 0.218 -11.924 -24.952 1.00 96.38 194 GLY A O 1
ATOM 1370 N N . GLY A 1 195 ? 0.993 -13.429 -26.426 1.00 94.38 195 GLY A N 1
ATOM 1371 C CA . GLY A 1 195 ? 0.127 -13.011 -27.526 1.00 94.38 195 GLY A CA 1
ATOM 1372 C C . GLY A 1 195 ? -1.365 -13.140 -27.213 1.00 94.38 195 GLY A C 1
ATOM 1373 O O . GLY A 1 195 ? -1.804 -14.032 -26.481 1.00 94.38 195 GLY A O 1
ATOM 1374 N N . ILE A 1 196 ? -2.175 -12.263 -27.816 1.00 92.69 196 ILE A N 1
ATOM 1375 C CA . ILE A 1 196 ? -3.638 -12.248 -27.631 1.00 92.69 196 ILE A CA 1
ATOM 1376 C C . ILE A 1 196 ? -4.311 -13.562 -28.068 1.00 92.69 196 ILE A C 1
ATOM 1378 O O . ILE A 1 196 ? -5.314 -13.974 -27.485 1.00 92.69 196 ILE A O 1
ATOM 1382 N N . ASP A 1 197 ? -3.736 -14.254 -29.054 1.00 92.25 197 ASP A N 1
ATOM 1383 C CA . ASP A 1 197 ? -4.247 -15.525 -29.577 1.00 92.25 197 ASP A CA 1
ATOM 1384 C C . ASP A 1 197 ? -3.713 -16.746 -28.801 1.00 92.25 197 ASP A C 1
ATOM 1386 O O . ASP A 1 197 ? -4.205 -17.871 -28.974 1.00 92.25 197 ASP A O 1
ATOM 1390 N N . GLY A 1 198 ? -2.761 -16.528 -27.890 1.00 90.81 198 GLY A N 1
ATOM 1391 C CA . GLY A 1 198 ? -2.106 -17.534 -27.062 1.00 90.81 198 GLY A CA 1
ATOM 1392 C C . GLY A 1 198 ? -0.619 -17.243 -26.859 1.00 90.81 198 GLY A C 1
ATOM 1393 O O . GLY A 1 198 ? 0.010 -16.590 -27.686 1.00 90.81 198 GLY A O 1
ATOM 1394 N N . GLY A 1 199 ? -0.062 -17.772 -25.772 1.00 94.06 199 GLY A N 1
ATOM 1395 C CA . GLY A 1 199 ? 1.340 -17.604 -25.394 1.00 94.06 199 GLY A CA 1
ATOM 1396 C C . GLY A 1 199 ? 1.493 -17.314 -23.904 1.00 94.06 199 GLY A C 1
ATOM 1397 O O . GLY A 1 199 ? 0.630 -16.691 -23.279 1.00 94.06 199 GLY A O 1
ATOM 1398 N N . ASN A 1 200 ? 2.578 -17.802 -23.320 1.00 95.88 200 ASN A N 1
ATOM 1399 C CA . ASN A 1 200 ? 2.961 -17.487 -21.952 1.00 95.88 200 ASN A CA 1
ATOM 1400 C C . ASN A 1 200 ? 3.486 -16.051 -21.868 1.00 95.88 200 ASN A C 1
ATOM 1402 O O . ASN A 1 200 ? 4.040 -15.530 -22.834 1.00 95.88 200 ASN A O 1
ATOM 1406 N N . GLY A 1 201 ? 3.352 -15.420 -20.704 1.00 96.69 201 GLY A N 1
ATOM 1407 C CA . GLY A 1 201 ? 4.109 -14.206 -20.412 1.00 96.69 201 GLY A CA 1
ATOM 1408 C C . GLY A 1 201 ? 5.613 -14.500 -20.359 1.00 96.69 201 GLY A C 1
ATOM 1409 O O . GLY A 1 201 ? 6.031 -15.617 -20.049 1.00 96.69 201 GLY A O 1
ATOM 1410 N N . GLY A 1 202 ? 6.415 -13.491 -20.668 1.00 96.81 202 GLY A N 1
ATOM 1411 C CA . GLY A 1 202 ? 7.867 -13.570 -20.761 1.00 96.81 202 GLY A CA 1
ATOM 1412 C C . GLY A 1 202 ? 8.604 -13.311 -19.446 1.00 96.81 202 GLY A C 1
ATOM 1413 O O . GLY A 1 202 ? 8.052 -13.430 -18.351 1.00 96.81 202 GLY A O 1
ATOM 1414 N N . PHE A 1 203 ? 9.880 -12.951 -19.554 1.00 97.31 203 PHE A N 1
ATOM 1415 C CA . PHE A 1 203 ? 10.740 -12.640 -18.412 1.00 97.31 203 PHE A CA 1
ATOM 1416 C C . PHE A 1 203 ? 11.033 -11.141 -18.345 1.00 97.31 203 PHE A C 1
ATOM 1418 O O . PHE A 1 203 ? 11.508 -10.557 -19.319 1.00 97.31 203 PHE A O 1
ATOM 1425 N N . LEU A 1 204 ? 10.813 -10.533 -17.180 1.00 97.56 204 LEU A N 1
ATOM 1426 C CA . LEU A 1 204 ? 11.144 -9.139 -16.912 1.00 97.56 204 LEU A CA 1
ATOM 1427 C C . LEU A 1 204 ? 12.121 -9.029 -15.737 1.00 97.56 204 LEU A C 1
ATOM 1429 O O . LEU A 1 204 ? 11.826 -9.493 -14.641 1.00 97.56 204 LEU A O 1
ATOM 1433 N N . GLU A 1 205 ? 13.257 -8.368 -15.939 1.00 95.75 205 GLU A N 1
ATOM 1434 C CA . GLU A 1 205 ? 14.174 -7.951 -14.875 1.00 95.75 205 GLU A CA 1
ATOM 1435 C C . GLU A 1 205 ? 14.218 -6.425 -14.784 1.00 95.75 205 GLU A C 1
ATOM 1437 O O . GLU A 1 205 ? 14.503 -5.748 -15.774 1.00 95.75 205 GLU A O 1
ATOM 1442 N N . LEU A 1 206 ? 13.959 -5.898 -13.586 1.00 95.75 206 LEU A N 1
ATOM 1443 C CA . LEU A 1 206 ? 14.085 -4.483 -13.246 1.00 95.75 206 LEU A CA 1
ATOM 1444 C C . LEU A 1 206 ? 15.033 -4.363 -12.049 1.00 95.75 206 LEU A C 1
ATOM 1446 O O . LEU A 1 206 ? 14.676 -4.719 -10.925 1.00 95.75 206 LEU A O 1
ATOM 1450 N N . SER A 1 207 ? 16.236 -3.854 -12.294 1.00 93.06 207 SER A N 1
ATOM 1451 C CA . SER A 1 207 ? 17.331 -3.837 -11.325 1.00 93.06 207 SER A CA 1
ATOM 1452 C C . SER A 1 207 ? 17.914 -2.430 -11.203 1.00 93.06 207 SER A C 1
ATOM 1454 O O . SER A 1 207 ? 18.217 -1.769 -12.197 1.00 93.06 207 SER A O 1
ATOM 1456 N N . GLY A 1 208 ? 18.088 -1.982 -9.963 1.00 91.12 208 GLY A N 1
ATOM 1457 C CA . GLY A 1 208 ? 18.693 -0.704 -9.600 1.00 91.12 208 GLY A CA 1
ATOM 1458 C C . GLY A 1 208 ? 19.437 -0.898 -8.292 1.00 91.12 208 GLY A C 1
ATOM 1459 O O . GLY A 1 208 ? 18.818 -0.934 -7.226 1.00 91.12 208 GLY A O 1
ATOM 1460 N N . LYS A 1 209 ? 20.757 -1.095 -8.382 1.00 87.81 209 LYS A N 1
ATOM 1461 C CA . LYS A 1 209 ? 21.551 -1.596 -7.249 1.00 87.81 209 LYS A CA 1
ATOM 1462 C C . LYS A 1 209 ? 21.548 -0.662 -6.045 1.00 87.81 209 LYS A C 1
ATOM 1464 O O . LYS A 1 209 ? 21.768 -1.142 -4.944 1.00 87.81 209 LYS A O 1
ATOM 1469 N N . GLN A 1 210 ? 21.322 0.638 -6.218 1.00 88.50 210 GLN A N 1
ATOM 1470 C CA . GLN A 1 210 ? 21.152 1.571 -5.098 1.00 88.50 210 GLN A CA 1
ATOM 1471 C C . GLN A 1 210 ? 19.678 1.880 -4.846 1.00 88.50 210 GLN A C 1
ATOM 1473 O O . GLN A 1 210 ? 19.234 1.910 -3.696 1.00 88.50 210 GLN A O 1
ATOM 1478 N N . LYS A 1 211 ? 18.904 2.100 -5.914 1.00 87.81 211 LYS A N 1
ATOM 1479 C CA . LYS A 1 211 ? 17.491 2.474 -5.820 1.00 87.81 211 LYS A CA 1
ATOM 1480 C C . LYS A 1 211 ? 16.697 1.991 -7.030 1.00 87.81 211 LYS A C 1
ATOM 1482 O O . LYS A 1 211 ? 17.125 2.136 -8.171 1.00 87.81 211 LYS A O 1
ATOM 1487 N N . ILE A 1 212 ? 15.476 1.530 -6.773 1.00 89.94 212 ILE A N 1
ATOM 1488 C CA . ILE A 1 212 ? 14.455 1.322 -7.801 1.00 89.94 212 ILE A CA 1
ATOM 1489 C C . ILE A 1 212 ? 13.227 2.172 -7.448 1.00 89.94 212 ILE A C 1
ATOM 1491 O O . ILE A 1 212 ? 12.715 2.092 -6.332 1.00 89.94 212 ILE A O 1
ATOM 1495 N N . ALA A 1 213 ? 12.752 2.981 -8.395 1.00 89.06 213 ALA A N 1
ATOM 1496 C CA . ALA A 1 213 ? 11.479 3.694 -8.333 1.00 89.06 213 ALA A CA 1
ATOM 1497 C C . ALA A 1 213 ? 10.568 3.219 -9.476 1.00 89.06 213 ALA A C 1
ATOM 1499 O O . ALA A 1 213 ? 10.840 3.482 -10.643 1.00 89.06 213 ALA A O 1
ATOM 1500 N N . LEU A 1 214 ? 9.490 2.502 -9.142 1.00 90.50 214 LEU A N 1
ATOM 1501 C CA . LEU A 1 214 ? 8.562 1.900 -10.109 1.00 90.50 214 LEU A CA 1
ATOM 1502 C C . LEU A 1 214 ? 7.227 2.659 -10.140 1.00 90.50 214 LEU A C 1
ATOM 1504 O O . LEU A 1 214 ? 6.242 2.200 -9.572 1.00 90.50 214 LEU A O 1
ATOM 1508 N N . ASN A 1 215 ? 7.183 3.828 -10.785 1.00 88.88 215 ASN A N 1
ATOM 1509 C CA . ASN A 1 215 ? 5.951 4.622 -10.936 1.00 88.88 215 ASN A CA 1
ATOM 1510 C C . ASN A 1 215 ? 5.257 4.427 -12.301 1.00 88.88 215 ASN A C 1
ATOM 1512 O O . ASN A 1 215 ? 4.208 5.028 -12.544 1.00 88.88 215 ASN A O 1
ATOM 1516 N N . GLY A 1 216 ? 5.853 3.637 -13.201 1.00 88.69 216 GLY A N 1
ATOM 1517 C CA . GLY A 1 216 ? 5.309 3.263 -14.512 1.00 88.69 216 GLY A CA 1
ATOM 1518 C C . GLY A 1 216 ? 4.562 1.924 -14.514 1.00 88.69 216 GLY A C 1
ATOM 1519 O O . GLY A 1 216 ? 4.493 1.230 -13.502 1.00 88.69 216 GLY A O 1
ATOM 1520 N N . GLU A 1 217 ? 4.013 1.546 -15.668 1.00 94.19 217 GLU A N 1
ATOM 1521 C CA . GLU A 1 217 ? 3.389 0.236 -15.879 1.00 94.19 217 GLU A CA 1
ATOM 1522 C C . GLU A 1 217 ? 4.449 -0.816 -16.239 1.00 94.19 217 GLU A C 1
ATOM 1524 O O . GLU A 1 217 ? 5.331 -0.576 -17.064 1.00 94.19 217 GLU A O 1
ATOM 1529 N N . PHE A 1 218 ? 4.337 -2.016 -15.673 1.00 94.62 218 PHE A N 1
ATOM 1530 C CA . PHE A 1 218 ? 5.089 -3.181 -16.125 1.00 94.62 218 PHE A CA 1
ATOM 1531 C C . PHE A 1 218 ? 4.212 -4.436 -16.118 1.00 94.62 218 PHE A C 1
ATOM 1533 O O . PHE A 1 218 ? 3.422 -4.645 -15.196 1.00 94.62 218 PHE A O 1
ATOM 1540 N N . THR A 1 219 ? 4.307 -5.259 -17.164 1.00 96.25 219 THR A N 1
ATOM 1541 C CA . THR A 1 219 ? 3.399 -6.400 -17.389 1.00 96.25 219 THR A CA 1
ATOM 1542 C C . THR A 1 219 ? 4.118 -7.598 -18.010 1.00 96.25 219 THR A C 1
ATOM 1544 O O . THR A 1 219 ? 5.087 -7.440 -18.749 1.00 96.25 219 THR A O 1
ATOM 1547 N N . GLY A 1 220 ? 3.649 -8.799 -17.666 1.00 95.62 220 GLY A N 1
ATOM 1548 C CA . GLY A 1 220 ? 4.131 -10.088 -18.168 1.00 95.62 220 GLY A CA 1
ATOM 1549 C C . GLY A 1 220 ? 3.029 -11.140 -18.058 1.00 95.62 220 GLY A C 1
ATOM 1550 O O . GLY A 1 220 ? 3.167 -12.151 -17.375 1.00 95.62 220 GLY A O 1
ATOM 1551 N N . ARG A 1 221 ? 1.863 -10.835 -18.620 1.00 96.19 221 ARG A N 1
ATOM 1552 C CA . ARG A 1 221 ? 0.614 -11.587 -18.486 1.00 96.19 221 ARG A CA 1
ATOM 1553 C C . ARG A 1 221 ? 0.463 -12.591 -19.621 1.00 96.19 221 ARG A C 1
ATOM 1555 O O . ARG A 1 221 ? 0.808 -12.302 -20.760 1.00 96.19 221 ARG A O 1
ATOM 1562 N N . ALA A 1 222 ? -0.148 -13.734 -19.337 1.00 95.06 222 ALA A N 1
ATOM 1563 C CA . ALA A 1 222 ? -0.810 -14.519 -20.370 1.00 95.06 222 ALA A CA 1
ATOM 1564 C C . ALA A 1 222 ? -2.179 -13.887 -20.661 1.00 95.06 222 ALA A C 1
ATOM 1566 O O . ALA A 1 222 ? -3.050 -13.867 -19.792 1.00 95.06 222 ALA A O 1
ATOM 1567 N N . LEU A 1 223 ? -2.379 -13.366 -21.874 1.00 93.19 223 LEU A N 1
ATOM 1568 C CA . LEU A 1 223 ? -3.629 -12.684 -22.240 1.00 93.19 223 LEU A CA 1
ATOM 1569 C C . LEU A 1 223 ? -4.784 -13.657 -22.531 1.00 93.19 223 LEU A C 1
ATOM 1571 O O . LEU A 1 223 ? -5.951 -13.273 -22.466 1.00 93.19 223 LEU A O 1
ATOM 1575 N N . LYS A 1 224 ? -4.472 -14.929 -22.806 1.00 93.00 224 LYS A N 1
ATOM 1576 C CA . LYS A 1 224 ? -5.442 -15.995 -23.076 1.00 93.00 224 LYS A CA 1
ATOM 1577 C C . LYS A 1 224 ? -5.414 -17.064 -21.985 1.00 93.00 224 LYS A C 1
ATOM 1579 O O . LYS A 1 224 ? -4.350 -17.497 -21.544 1.00 93.00 224 LYS A O 1
ATOM 1584 N N . ALA A 1 225 ? -6.595 -17.544 -21.595 1.00 91.50 225 ALA A N 1
ATOM 1585 C CA . ALA A 1 225 ? -6.727 -18.639 -20.638 1.00 91.50 225 ALA A CA 1
ATOM 1586 C C . ALA A 1 225 ? -6.016 -19.916 -21.131 1.00 91.50 225 ALA A C 1
ATOM 1588 O O . ALA A 1 225 ? -6.063 -20.247 -22.316 1.00 91.50 225 ALA A O 1
ATOM 1589 N N . GLY A 1 226 ? -5.381 -20.642 -20.208 1.00 92.62 226 GLY A N 1
ATOM 1590 C CA . GLY A 1 226 ? -4.622 -21.865 -20.501 1.00 92.62 226 GLY A CA 1
ATOM 1591 C C . GLY A 1 226 ? -3.108 -21.668 -20.647 1.00 92.62 226 GLY A C 1
ATOM 1592 O O . GLY A 1 226 ? -2.387 -22.660 -20.712 1.00 92.62 226 GLY A O 1
ATOM 1593 N N . TYR A 1 227 ? -2.622 -20.424 -20.631 1.00 95.88 227 TYR A N 1
ATOM 1594 C CA . TYR A 1 227 ? -1.194 -20.092 -20.636 1.00 95.88 227 TYR A CA 1
ATOM 1595 C C . TYR A 1 227 ? -0.738 -19.545 -19.282 1.00 95.88 227 TYR A C 1
ATOM 1597 O O . TYR A 1 227 ? -1.548 -19.133 -18.447 1.00 95.88 227 TYR A O 1
ATOM 1605 N N . LYS A 1 228 ? 0.573 -19.575 -19.042 1.00 96.94 228 LYS A N 1
ATOM 1606 C CA . LYS A 1 228 ? 1.177 -19.138 -17.781 1.00 96.94 228 LYS A CA 1
ATOM 1607 C C . LYS A 1 228 ? 1.582 -17.673 -17.861 1.00 96.94 228 LYS A C 1
ATOM 1609 O O . LYS A 1 228 ? 2.129 -17.233 -18.867 1.00 96.94 228 LYS A O 1
ATOM 1614 N N . ASN A 1 229 ? 1.369 -16.935 -16.776 1.00 96.44 229 ASN A N 1
ATOM 1615 C CA . ASN A 1 229 ? 2.002 -15.630 -16.615 1.00 96.44 229 ASN A CA 1
ATOM 1616 C C . ASN A 1 229 ? 3.529 -15.778 -16.593 1.00 96.44 229 ASN A C 1
ATOM 1618 O O . ASN A 1 229 ? 4.062 -16.834 -16.241 1.00 96.44 229 ASN A O 1
ATOM 1622 N N . GLY A 1 230 ? 4.195 -14.696 -16.965 1.00 95.19 230 GLY A N 1
ATOM 1623 C CA . GLY A 1 230 ? 5.637 -14.557 -16.956 1.00 95.19 230 GLY A CA 1
ATOM 1624 C C . GLY A 1 230 ? 6.224 -14.422 -15.556 1.00 95.19 230 GLY A C 1
ATOM 1625 O O . GLY A 1 230 ? 5.529 -14.534 -14.542 1.00 95.19 230 GLY A O 1
ATOM 1626 N N . SER A 1 231 ? 7.526 -14.164 -15.506 1.00 95.81 231 SER A N 1
ATOM 1627 C CA . SER A 1 231 ? 8.267 -13.966 -14.261 1.00 95.81 231 SER A CA 1
ATOM 1628 C C . SER A 1 231 ? 8.885 -12.573 -14.186 1.00 95.81 231 SER A C 1
ATOM 1630 O O . SER A 1 231 ? 9.291 -11.993 -15.191 1.00 95.81 231 SER A O 1
ATOM 1632 N N . LEU A 1 232 ? 8.930 -12.041 -12.964 1.00 95.12 232 LEU A N 1
ATOM 1633 C CA . LEU A 1 232 ? 9.516 -10.749 -12.633 1.00 95.12 232 LEU A CA 1
ATOM 1634 C C . LEU A 1 232 ? 10.675 -10.964 -11.658 1.00 95.12 232 LEU A C 1
ATOM 1636 O O . LEU A 1 232 ? 10.483 -11.559 -10.597 1.00 95.12 232 LEU A O 1
ATOM 1640 N N . LEU A 1 233 ? 11.849 -10.447 -12.002 1.00 92.12 233 LEU A N 1
ATOM 1641 C CA . LEU A 1 233 ? 12.992 -10.312 -11.110 1.00 92.12 233 LEU A CA 1
ATOM 1642 C C . LEU A 1 233 ? 13.147 -8.839 -10.724 1.00 92.12 233 LEU A C 1
ATOM 1644 O O . LEU A 1 233 ? 13.270 -7.975 -11.592 1.00 92.12 233 LEU A O 1
ATOM 1648 N N . LEU A 1 234 ? 13.166 -8.573 -9.421 1.00 91.12 234 LEU A N 1
ATOM 1649 C CA . LEU A 1 234 ? 13.560 -7.287 -8.856 1.00 91.12 234 LEU A CA 1
ATOM 1650 C C . LEU A 1 234 ? 14.841 -7.508 -8.052 1.00 91.12 234 LEU A C 1
ATOM 1652 O O . LEU A 1 234 ? 14.824 -8.310 -7.119 1.00 91.12 234 LEU A O 1
ATOM 1656 N N . ASP A 1 235 ? 15.914 -6.793 -8.385 1.00 82.88 235 ASP A N 1
ATOM 1657 C CA . ASP A 1 235 ? 17.191 -6.848 -7.652 1.00 82.88 235 ASP A CA 1
ATOM 1658 C C . ASP A 1 235 ? 17.599 -5.461 -7.101 1.00 82.88 235 ASP A C 1
ATOM 1660 O O . ASP A 1 235 ? 18.506 -4.811 -7.632 1.00 82.88 235 ASP A O 1
ATOM 1664 N N . PRO A 1 236 ? 16.877 -4.922 -6.094 1.00 81.62 236 PRO A N 1
ATOM 1665 C CA . PRO A 1 236 ? 17.290 -3.718 -5.380 1.00 81.62 236 PRO A CA 1
ATOM 1666 C C . PRO A 1 236 ? 18.120 -4.034 -4.127 1.00 81.62 236 PRO A C 1
ATOM 1668 O O . PRO A 1 236 ? 17.937 -5.067 -3.487 1.00 81.62 236 PRO A O 1
ATOM 1671 N N . LEU A 1 237 ? 18.912 -3.059 -3.660 1.00 74.75 237 LEU A N 1
ATOM 1672 C CA . LEU A 1 237 ? 19.461 -3.088 -2.294 1.00 74.75 237 LEU A CA 1
ATOM 1673 C C . LEU A 1 237 ? 18.361 -2.974 -1.225 1.00 74.75 237 LEU A C 1
ATOM 1675 O O . LEU A 1 237 ? 18.466 -3.581 -0.165 1.00 74.75 237 LEU A O 1
ATOM 1679 N N . ASN A 1 238 ? 17.304 -2.199 -1.501 1.00 65.06 238 ASN A N 1
ATOM 1680 C CA . ASN A 1 238 ? 16.129 -2.042 -0.642 1.00 65.06 238 ASN A CA 1
ATOM 1681 C C . ASN A 1 238 ? 14.851 -1.967 -1.488 1.00 65.06 238 ASN A C 1
ATOM 1683 O O . ASN A 1 238 ? 14.785 -1.175 -2.429 1.00 65.06 238 ASN A O 1
ATOM 1687 N N . ILE A 1 239 ? 13.813 -2.723 -1.120 1.00 63.47 239 ILE A N 1
ATOM 1688 C CA . ILE A 1 239 ? 12.485 -2.635 -1.742 1.00 63.47 239 ILE A CA 1
ATOM 1689 C C . ILE A 1 239 ? 11.476 -2.022 -0.765 1.00 63.47 239 ILE A C 1
ATOM 1691 O O . ILE A 1 239 ? 11.320 -2.496 0.358 1.00 63.47 239 ILE A O 1
ATOM 1695 N N . ASN A 1 240 ? 10.783 -0.966 -1.194 1.00 57.22 240 ASN A N 1
ATOM 1696 C CA . ASN A 1 240 ? 9.655 -0.389 -0.464 1.00 57.22 240 ASN A CA 1
ATOM 1697 C C . ASN A 1 240 ? 8.438 -0.334 -1.393 1.00 57.22 240 ASN A C 1
ATOM 1699 O O . ASN A 1 240 ? 8.414 0.449 -2.341 1.00 57.22 240 ASN A O 1
ATOM 1703 N N . ILE A 1 241 ? 7.449 -1.191 -1.140 1.00 61.12 241 ILE A N 1
ATOM 1704 C CA . ILE A 1 241 ? 6.205 -1.257 -1.913 1.00 61.12 241 ILE A CA 1
ATOM 1705 C C . ILE A 1 241 ? 5.168 -0.415 -1.169 1.00 61.12 241 ILE A C 1
ATOM 1707 O O . ILE A 1 241 ? 4.630 -0.841 -0.150 1.00 61.12 241 ILE A O 1
ATOM 1711 N N . VAL A 1 242 ? 4.909 0.793 -1.667 1.00 55.38 242 VAL A N 1
ATOM 1712 C CA . VAL A 1 242 ? 3.931 1.720 -1.083 1.00 55.38 242 VAL A CA 1
ATOM 1713 C C . VAL A 1 242 ? 2.689 1.727 -1.970 1.00 55.38 242 VAL A C 1
ATOM 1715 O O . VAL A 1 242 ? 2.787 2.003 -3.163 1.00 55.38 242 VAL A O 1
ATOM 1718 N N . ALA A 1 243 ? 1.522 1.407 -1.408 1.00 52.97 243 ALA A N 1
ATOM 1719 C CA . ALA A 1 243 ? 0.252 1.544 -2.117 1.00 52.97 243 ALA A CA 1
ATOM 1720 C C . ALA A 1 243 ? -0.047 3.036 -2.371 1.00 52.97 243 ALA A C 1
ATOM 1722 O O . ALA A 1 243 ? 0.050 3.844 -1.447 1.00 52.97 243 ALA A O 1
ATOM 1723 N N . ASP A 1 244 ? -0.391 3.403 -3.610 1.00 56.00 244 ASP A N 1
ATOM 1724 C CA . ASP A 1 244 ? -0.813 4.766 -3.972 1.00 56.00 244 ASP A CA 1
ATOM 1725 C C . ASP A 1 244 ? -2.089 5.135 -3.190 1.00 56.00 244 ASP A C 1
ATOM 1727 O O . ASP A 1 244 ? -3.086 4.413 -3.226 1.00 56.00 244 ASP A O 1
ATOM 1731 N N . SER A 1 245 ? -2.065 6.273 -2.494 1.00 54.62 245 SER A N 1
ATOM 1732 C CA . SER A 1 245 ? -3.156 6.844 -1.690 1.00 54.62 245 SER A CA 1
ATOM 1733 C C . SER A 1 245 ? -4.332 7.390 -2.522 1.00 54.62 245 SER A C 1
ATOM 1735 O O . SER A 1 245 ? -5.044 8.290 -2.072 1.00 54.62 245 SER A O 1
ATOM 1737 N N . SER A 1 246 ? -4.525 6.917 -3.753 1.00 60.91 246 SER A N 1
ATOM 1738 C CA . SER A 1 246 ? -5.614 7.363 -4.625 1.00 60.91 246 SER A CA 1
ATOM 1739 C C . SER A 1 246 ? -6.976 6.858 -4.126 1.00 60.91 246 SER A C 1
ATOM 1741 O O . SER A 1 246 ? -7.110 5.715 -3.688 1.00 60.91 246 SER A O 1
ATOM 1743 N N . VAL A 1 247 ? -8.008 7.709 -4.178 1.00 64.94 247 VAL A N 1
ATOM 1744 C CA . VAL A 1 247 ? -9.388 7.312 -3.847 1.00 64.94 247 VAL A CA 1
ATOM 1745 C C . VAL A 1 247 ? -9.858 6.278 -4.872 1.00 64.94 247 VAL A C 1
ATOM 1747 O O . VAL A 1 247 ? -10.067 6.613 -6.034 1.00 64.94 247 VAL A O 1
ATOM 1750 N N . LEU A 1 248 ? -10.029 5.028 -4.433 1.00 68.00 248 LEU A N 1
ATOM 1751 C CA . LEU A 1 248 ? -10.396 3.905 -5.304 1.00 68.00 248 LEU A CA 1
ATOM 1752 C C . LEU A 1 248 ? -11.875 3.927 -5.722 1.00 68.00 248 LEU A C 1
ATOM 1754 O O . LEU A 1 248 ? -12.206 3.515 -6.831 1.00 68.00 248 LEU A O 1
ATOM 1758 N N . ALA A 1 249 ? -12.766 4.394 -4.842 1.00 76.88 249 ALA A N 1
ATOM 1759 C CA . ALA A 1 249 ? -14.204 4.476 -5.093 1.00 76.88 249 ALA A CA 1
ATOM 1760 C C . ALA A 1 249 ? -14.890 5.470 -4.140 1.00 76.88 249 ALA A C 1
ATOM 1762 O O . ALA A 1 249 ? -14.435 5.696 -3.021 1.00 76.88 249 ALA A O 1
ATOM 1763 N N . THR A 1 250 ? -16.014 6.047 -4.576 1.00 83.69 250 THR A N 1
ATOM 1764 C CA . THR A 1 250 ? -16.939 6.825 -3.734 1.00 83.69 250 THR A CA 1
ATOM 1765 C C . THR A 1 250 ? -18.315 6.167 -3.793 1.00 83.69 250 THR A C 1
ATOM 1767 O O . THR A 1 250 ? -18.871 6.021 -4.878 1.00 83.69 250 THR A O 1
ATOM 1770 N N . VAL A 1 251 ? -18.862 5.773 -2.639 1.00 85.94 251 VAL A N 1
ATOM 1771 C CA . VAL A 1 251 ? -20.161 5.086 -2.531 1.00 85.94 251 VAL A CA 1
ATOM 1772 C C . VAL A 1 251 ? -21.170 6.011 -1.857 1.00 85.94 251 VAL A C 1
ATOM 1774 O O . VAL A 1 251 ? -20.937 6.488 -0.747 1.00 85.94 251 VAL A O 1
ATOM 1777 N N . ALA A 1 252 ? -22.299 6.275 -2.517 1.00 84.50 252 ALA A N 1
ATOM 1778 C CA . ALA A 1 252 ? -23.381 7.063 -1.934 1.00 84.50 252 ALA A CA 1
ATOM 1779 C C . ALA A 1 252 ? -24.175 6.207 -0.933 1.00 84.50 252 ALA A C 1
ATOM 1781 O O . ALA A 1 252 ? -24.825 5.241 -1.321 1.00 84.50 252 ALA A O 1
ATOM 1782 N N . VAL A 1 253 ? -24.134 6.569 0.353 1.00 78.75 253 VAL A N 1
ATOM 1783 C CA . VAL A 1 253 ? -24.754 5.795 1.451 1.00 78.75 253 VAL A CA 1
ATOM 1784 C C . VAL A 1 253 ? -26.111 6.332 1.921 1.00 78.75 253 VAL A C 1
ATOM 1786 O O . VAL A 1 253 ? -26.668 5.811 2.882 1.00 78.75 253 VAL A O 1
ATOM 1789 N N . GLY A 1 254 ? -26.659 7.340 1.231 1.00 70.00 254 GLY A N 1
ATOM 1790 C CA . GLY A 1 254 ? -27.979 7.925 1.494 1.00 70.00 254 GLY A CA 1
ATOM 1791 C C . GLY A 1 254 ? -27.948 9.423 1.844 1.00 70.00 254 GLY A C 1
ATOM 1792 O O . GLY A 1 254 ? -26.872 10.018 1.946 1.00 70.00 254 GLY A O 1
ATOM 1793 N N . PRO A 1 255 ? -29.126 10.064 1.986 1.00 60.06 255 PRO A N 1
ATOM 1794 C CA . PRO A 1 255 ? -29.225 11.482 2.310 1.00 60.06 255 PRO A CA 1
ATOM 1795 C C . PRO A 1 255 ? -28.940 11.731 3.802 1.00 60.06 255 PRO A C 1
ATOM 1797 O O . PRO A 1 255 ? -29.692 11.285 4.662 1.00 60.06 255 PRO A O 1
ATOM 1800 N N . ASN A 1 256 ? -27.904 12.532 4.070 1.00 59.19 256 ASN A N 1
ATOM 1801 C CA . ASN A 1 256 ? -27.516 13.135 5.357 1.00 59.19 256 ASN A CA 1
ATOM 1802 C C . ASN A 1 256 ? -26.758 12.264 6.387 1.00 59.19 256 ASN A C 1
ATOM 1804 O O . ASN A 1 256 ? -27.137 11.147 6.716 1.00 59.19 256 ASN A O 1
ATOM 1808 N N . PHE A 1 257 ? -25.687 12.879 6.917 1.00 63.28 257 PHE A N 1
ATOM 1809 C CA . PHE A 1 257 ? -24.847 12.503 8.069 1.00 63.28 257 PHE A CA 1
ATOM 1810 C C . PHE A 1 257 ? -24.547 11.000 8.235 1.00 63.28 257 PHE A C 1
ATOM 1812 O O . PHE A 1 257 ? -25.072 10.374 9.163 1.00 63.28 257 PHE A O 1
ATOM 1819 N N . PRO A 1 258 ? -23.665 10.414 7.396 1.00 65.44 258 PRO A N 1
ATOM 1820 C CA . PRO A 1 258 ? -23.068 9.125 7.730 1.00 65.44 258 PRO A CA 1
ATOM 1821 C C . PRO A 1 258 ? -22.367 9.242 9.091 1.00 65.44 258 PRO A C 1
ATOM 1823 O O . PRO A 1 258 ? -21.522 10.116 9.298 1.00 65.44 258 PRO A O 1
ATOM 1826 N N . GLY A 1 259 ? -22.788 8.402 10.031 1.00 70.44 259 GLY A N 1
ATOM 1827 C CA . GLY A 1 259 ? -22.173 8.228 11.338 1.00 70.44 259 GLY A CA 1
ATOM 1828 C C . GLY A 1 259 ? -20.945 7.324 11.243 1.00 70.44 259 GLY A C 1
ATOM 1829 O O . GLY A 1 259 ? -20.195 7.353 10.265 1.00 70.44 259 GLY A O 1
ATOM 1830 N N . TYR A 1 260 ? -20.728 6.499 12.265 1.00 81.62 260 TYR A N 1
ATOM 1831 C CA . TYR A 1 260 ? -19.615 5.548 12.258 1.00 81.62 260 TYR A CA 1
ATOM 1832 C C . TYR A 1 260 ? -19.804 4.459 11.200 1.00 81.62 260 TYR A C 1
ATOM 1834 O O . TYR A 1 260 ? -20.920 4.099 10.811 1.00 81.62 260 TYR A O 1
ATOM 1842 N N . VAL A 1 261 ? -18.670 3.916 10.767 1.00 88.75 261 VAL A N 1
ATOM 1843 C CA . VAL A 1 261 ? -18.589 2.774 9.862 1.00 88.75 261 VAL A CA 1
ATOM 1844 C C . VAL A 1 261 ? -17.820 1.647 10.532 1.00 88.75 261 VAL A C 1
ATOM 1846 O O . VAL A 1 261 ? -16.864 1.895 11.268 1.00 88.75 261 VAL A O 1
ATOM 1849 N N . VAL A 1 262 ? -18.215 0.409 10.256 1.00 91.81 262 VAL A N 1
ATOM 1850 C CA . VAL A 1 262 ? -17.472 -0.789 10.661 1.00 91.81 262 VAL A CA 1
ATOM 1851 C C . VAL A 1 262 ? -17.329 -1.740 9.486 1.00 91.81 262 VAL A C 1
ATOM 1853 O O . VAL A 1 262 ? -18.243 -1.884 8.677 1.00 91.81 262 VAL A O 1
ATOM 1856 N N . VAL A 1 263 ? -16.173 -2.391 9.402 1.00 93.31 263 VAL A N 1
ATOM 1857 C CA . VAL A 1 263 ? -15.890 -3.434 8.411 1.00 93.31 263 VAL A CA 1
ATOM 1858 C C . VAL A 1 263 ? -16.112 -4.791 9.068 1.00 93.31 263 VAL A C 1
ATOM 1860 O O . VAL A 1 263 ? -15.780 -4.971 10.243 1.00 93.31 263 VAL A O 1
ATOM 1863 N N . SER A 1 264 ? -16.679 -5.745 8.336 1.00 95.06 264 SER A N 1
ATOM 1864 C CA . SER A 1 264 ? -16.778 -7.119 8.813 1.00 95.06 264 SER A CA 1
ATOM 1865 C C . SER A 1 264 ? -15.391 -7.754 9.003 1.00 95.06 264 SER A C 1
ATOM 1867 O O . SER A 1 264 ? -14.457 -7.398 8.285 1.00 95.06 264 SER A O 1
ATOM 1869 N N . PRO A 1 265 ? -15.221 -8.699 9.950 1.00 93.19 265 PRO A N 1
ATOM 1870 C CA . PRO A 1 265 ? -13.930 -9.350 10.207 1.00 93.19 265 PRO A CA 1
ATOM 1871 C C . PRO A 1 265 ? -13.299 -10.028 8.984 1.00 93.19 265 PRO A C 1
ATOM 1873 O O . PRO A 1 265 ? -12.080 -10.080 8.867 1.00 93.19 265 PRO A O 1
ATOM 1876 N N . ASP A 1 266 ? -14.124 -10.531 8.068 1.00 92.38 266 ASP A N 1
ATOM 1877 C CA . ASP A 1 266 ? -13.705 -11.136 6.800 1.00 92.38 266 ASP A CA 1
ATOM 1878 C C . ASP A 1 266 ? -13.417 -10.101 5.692 1.00 92.38 266 ASP A C 1
ATOM 1880 O O . ASP A 1 266 ? -13.031 -10.469 4.585 1.00 92.38 266 ASP A O 1
ATOM 1884 N N . GLY A 1 267 ? -13.629 -8.810 5.964 1.00 92.81 267 GLY A N 1
ATOM 1885 C CA . GLY A 1 267 ? -13.440 -7.714 5.019 1.00 92.81 267 GLY A CA 1
ATOM 1886 C C . GLY A 1 267 ? -14.487 -7.631 3.908 1.00 92.81 267 GLY A C 1
ATOM 1887 O O . GLY A 1 267 ? -14.342 -6.786 3.027 1.00 92.81 267 GLY A O 1
ATOM 1888 N N . SER A 1 268 ? -15.525 -8.475 3.907 1.00 94.94 268 SER A N 1
ATOM 1889 C CA . SER A 1 268 ? -16.476 -8.596 2.789 1.00 94.94 268 SER A CA 1
ATOM 1890 C C . SER A 1 268 ? -17.583 -7.533 2.780 1.00 94.94 268 SER A C 1
ATOM 1892 O O . SER A 1 268 ? -18.226 -7.300 1.747 1.00 94.94 268 SER A O 1
ATOM 1894 N N . ARG A 1 269 ? -17.841 -6.888 3.924 1.00 95.81 269 ARG A N 1
ATOM 1895 C CA . ARG A 1 269 ? -18.931 -5.926 4.112 1.00 95.81 269 ARG A CA 1
ATOM 1896 C C . ARG A 1 269 ? -18.477 -4.701 4.897 1.00 95.81 269 ARG A C 1
ATOM 1898 O O . ARG A 1 269 ? -17.720 -4.808 5.859 1.00 95.81 269 ARG A O 1
ATOM 1905 N N . ILE A 1 270 ? -19.014 -3.540 4.535 1.00 94.50 270 ILE A N 1
ATOM 1906 C CA . ILE A 1 270 ? -18.979 -2.322 5.353 1.00 94.50 270 ILE A CA 1
ATOM 1907 C C . ILE A 1 270 ? -20.404 -2.014 5.799 1.00 94.50 270 ILE A C 1
ATOM 1909 O O . ILE A 1 270 ? -21.321 -1.997 4.981 1.00 94.50 270 ILE A O 1
ATOM 1913 N N . TYR A 1 271 ? -20.578 -1.733 7.084 1.00 93.88 271 TYR A N 1
ATOM 1914 C CA . TYR A 1 271 ? -21.828 -1.246 7.653 1.00 93.88 271 TYR A CA 1
ATOM 1915 C C . TYR A 1 271 ? -21.654 0.219 8.034 1.00 93.88 271 TYR A C 1
ATOM 1917 O O . TYR A 1 271 ? -20.735 0.561 8.778 1.00 93.88 271 TYR A O 1
ATOM 1925 N N . SER A 1 272 ? -22.532 1.079 7.530 1.00 91.25 272 SER A N 1
ATOM 1926 C CA . SER A 1 272 ? -22.532 2.516 7.797 1.00 91.25 272 SER A CA 1
ATOM 1927 C C . SER A 1 272 ? -23.830 2.906 8.488 1.00 91.25 272 SER A C 1
ATOM 1929 O O . SER A 1 272 ? -24.911 2.657 7.957 1.00 91.25 272 SER A O 1
ATOM 1931 N N . GLY A 1 273 ? -23.729 3.484 9.684 1.00 87.88 273 GLY A N 1
ATOM 1932 C CA . GLY A 1 273 ? -24.887 4.029 10.388 1.00 87.88 273 GLY A CA 1
ATOM 1933 C C . GLY A 1 273 ? -25.266 5.409 9.858 1.00 87.88 273 GLY A C 1
ATOM 1934 O O . GLY A 1 273 ? -24.384 6.205 9.538 1.00 87.88 273 GLY A O 1
ATOM 1935 N N . SER A 1 274 ? -26.559 5.718 9.802 1.00 82.50 274 SER A N 1
ATOM 1936 C CA . SER A 1 274 ? -27.052 7.063 9.491 1.00 82.50 274 SER A CA 1
ATOM 1937 C C . SER A 1 274 ? -27.640 7.740 10.724 1.00 82.50 274 SER A C 1
ATOM 1939 O O . SER A 1 274 ? -28.573 7.241 11.363 1.00 82.50 274 SER A O 1
ATOM 1941 N N . PHE A 1 275 ? -27.094 8.912 11.049 1.00 71.44 275 PHE A N 1
ATOM 1942 C CA . PHE A 1 275 ? -27.522 9.721 12.185 1.00 71.44 275 PHE A CA 1
ATOM 1943 C C . PHE A 1 275 ? -28.896 10.359 11.912 1.00 71.44 275 PHE A C 1
ATOM 1945 O O . PHE A 1 275 ? -29.102 10.926 10.844 1.00 71.44 275 PHE A O 1
ATOM 1952 N N . ASN A 1 276 ? -29.839 10.290 12.861 1.00 65.50 276 ASN A N 1
ATOM 1953 C CA . ASN A 1 276 ? -31.206 10.856 12.806 1.00 65.50 276 ASN A CA 1
ATOM 1954 C C . ASN A 1 276 ? -32.177 10.325 11.733 1.00 65.50 276 ASN A C 1
ATOM 1956 O O . ASN A 1 276 ? -33.360 10.652 11.800 1.00 65.50 276 ASN A O 1
ATOM 1960 N N . VAL A 1 277 ? -31.722 9.542 10.748 1.00 67.44 277 VAL A N 1
ATOM 1961 C CA . VAL A 1 277 ? -32.581 9.041 9.651 1.00 67.44 277 VAL A CA 1
ATOM 1962 C C . VAL A 1 277 ? -32.957 7.560 9.811 1.00 67.44 277 VAL A C 1
ATOM 1964 O O . VAL A 1 277 ? -33.793 7.060 9.064 1.00 67.44 277 VAL A O 1
ATOM 1967 N N . GLY A 1 278 ? -32.385 6.872 10.808 1.00 79.81 278 GLY A N 1
ATOM 1968 C CA . GLY A 1 278 ? -32.865 5.560 11.246 1.00 79.81 278 GLY A CA 1
ATOM 1969 C C . GLY A 1 278 ? -32.598 4.417 10.265 1.00 79.81 278 GLY A C 1
ATOM 1970 O O . GLY A 1 278 ? -33.489 3.622 9.977 1.00 79.81 278 GLY A O 1
ATOM 1971 N N . PHE A 1 279 ? -31.385 4.308 9.721 1.00 88.25 279 PHE A N 1
ATOM 1972 C CA . PHE A 1 279 ? -30.999 3.123 8.951 1.00 88.25 279 PHE A CA 1
ATOM 1973 C C . PHE A 1 279 ? -29.507 2.795 9.056 1.00 88.25 279 PHE A C 1
ATOM 1975 O O . PHE A 1 279 ? -28.682 3.639 9.414 1.00 88.25 279 PHE A O 1
ATOM 1982 N N . VAL A 1 280 ? -29.177 1.543 8.735 1.00 92.00 280 VAL A N 1
ATOM 1983 C CA . VAL A 1 280 ? -27.815 1.049 8.514 1.00 92.00 280 VAL A CA 1
ATOM 1984 C C . VAL A 1 280 ? -27.683 0.615 7.059 1.00 92.00 280 VAL A C 1
ATOM 1986 O O . VAL A 1 280 ? -28.437 -0.234 6.584 1.00 92.00 280 VAL A O 1
ATOM 1989 N N . THR A 1 281 ? -26.716 1.185 6.351 1.00 92.94 281 THR A N 1
ATOM 1990 C CA . THR A 1 281 ? -26.387 0.828 4.967 1.00 92.94 281 THR A CA 1
ATOM 1991 C C . THR A 1 281 ? -25.316 -0.256 4.956 1.00 92.94 281 THR A C 1
ATOM 1993 O O . THR A 1 281 ? -24.301 -0.130 5.640 1.00 92.94 281 THR A O 1
ATOM 1996 N N . VAL A 1 282 ? -25.525 -1.307 4.164 1.00 95.06 282 VAL A N 1
ATOM 1997 C CA . VAL A 1 282 ? -24.578 -2.410 3.967 1.00 95.06 282 VAL A CA 1
ATOM 1998 C C . VAL A 1 282 ? -23.961 -2.293 2.581 1.00 95.06 282 VAL A C 1
ATOM 2000 O O . VAL A 1 282 ? -24.681 -2.217 1.586 1.00 95.06 282 VAL A O 1
ATOM 2003 N N . ILE A 1 283 ? -22.635 -2.294 2.513 1.00 94.69 283 ILE A N 1
ATOM 2004 C CA . ILE A 1 283 ? -21.852 -2.125 1.287 1.00 94.69 283 ILE A CA 1
ATOM 2005 C C . ILE A 1 283 ? -21.007 -3.379 1.075 1.00 94.69 283 ILE A C 1
ATOM 2007 O O . ILE A 1 283 ? -20.350 -3.850 2.003 1.00 94.69 283 ILE A O 1
ATOM 2011 N N . ASP A 1 284 ? -21.013 -3.913 -0.140 1.00 94.44 284 ASP A N 1
ATOM 2012 C CA . ASP A 1 284 ? -20.117 -4.985 -0.571 1.00 94.44 284 ASP A CA 1
ATOM 2013 C C . ASP A 1 284 ? -18.760 -4.393 -0.983 1.00 94.44 284 ASP A C 1
ATOM 2015 O O . ASP A 1 284 ? -18.692 -3.497 -1.825 1.00 94.44 284 ASP A O 1
ATOM 2019 N N . THR A 1 285 ? -17.676 -4.869 -0.369 1.00 92.25 285 THR A N 1
ATOM 2020 C CA . THR A 1 285 ? -16.329 -4.303 -0.562 1.00 92.25 285 THR A CA 1
ATOM 2021 C C . THR A 1 285 ? -15.675 -4.708 -1.880 1.00 92.25 285 THR A C 1
ATOM 2023 O O . THR A 1 285 ? -14.780 -4.009 -2.349 1.00 92.25 285 THR A O 1
ATOM 2026 N N . ALA A 1 286 ? -16.118 -5.803 -2.503 1.00 92.81 286 ALA A N 1
ATOM 2027 C CA . ALA A 1 286 ? -15.596 -6.254 -3.790 1.00 92.81 286 ALA A CA 1
ATOM 2028 C C . ALA A 1 286 ? -16.179 -5.439 -4.954 1.00 92.81 286 ALA A C 1
ATOM 2030 O O . ALA A 1 286 ? -15.510 -5.212 -5.960 1.00 92.81 286 ALA A O 1
ATOM 2031 N N . THR A 1 287 ? -17.428 -4.997 -4.816 1.00 92.88 287 THR A N 1
ATOM 2032 C CA . THR A 1 287 ? -18.186 -4.302 -5.868 1.00 92.88 287 THR A CA 1
ATOM 2033 C C . THR A 1 287 ? -18.401 -2.817 -5.594 1.00 92.88 287 THR A C 1
ATOM 2035 O O . THR A 1 287 ? -18.815 -2.091 -6.496 1.00 92.88 287 THR A O 1
ATOM 2038 N N . ASN A 1 288 ? -18.126 -2.349 -4.371 1.00 91.06 288 ASN A N 1
ATOM 2039 C CA . ASN A 1 288 ? -18.447 -1.000 -3.892 1.00 91.06 288 ASN A CA 1
ATOM 2040 C C . ASN A 1 288 ? -19.942 -0.648 -4.021 1.00 91.06 288 ASN A C 1
ATOM 2042 O O . ASN A 1 288 ? -20.309 0.522 -4.129 1.00 91.06 288 ASN A O 1
ATOM 2046 N N . ALA A 1 289 ? -20.817 -1.656 -4.021 1.00 92.06 289 ALA A N 1
ATOM 2047 C CA . ALA A 1 289 ? -22.254 -1.480 -4.166 1.00 92.06 289 ALA A CA 1
ATOM 2048 C C . ALA A 1 289 ? -22.960 -1.534 -2.808 1.00 92.06 289 ALA A C 1
ATOM 2050 O O . ALA A 1 289 ? -22.625 -2.349 -1.948 1.00 92.06 289 ALA A O 1
ATOM 2051 N N . VAL A 1 290 ? -23.986 -0.698 -2.634 1.00 93.44 290 VAL A N 1
ATOM 2052 C CA . VAL A 1 290 ? -24.938 -0.848 -1.527 1.00 93.44 290 VAL A CA 1
ATOM 2053 C C . VAL A 1 290 ? -25.786 -2.091 -1.792 1.00 93.44 290 VAL A C 1
ATOM 2055 O O . VAL A 1 290 ? -26.489 -2.157 -2.798 1.00 93.44 290 VAL A O 1
ATOM 2058 N N . VAL A 1 291 ? -25.718 -3.070 -0.892 1.00 94.81 291 VAL A N 1
ATOM 2059 C CA . VAL A 1 291 ? -26.429 -4.354 -1.009 1.00 94.81 291 VAL A CA 1
ATOM 2060 C C . VAL A 1 291 ? -27.644 -4.456 -0.091 1.00 94.81 291 VAL A C 1
ATOM 2062 O O . VAL A 1 291 ? -28.518 -5.283 -0.340 1.00 94.81 291 VAL A O 1
ATOM 2065 N N . ALA A 1 292 ? -27.729 -3.623 0.950 1.00 94.38 292 ALA A N 1
ATOM 2066 C CA . ALA A 1 292 ? -28.909 -3.527 1.805 1.00 94.38 292 ALA A CA 1
ATOM 2067 C C . ALA A 1 292 ? -29.000 -2.170 2.519 1.00 94.38 292 ALA A C 1
ATOM 2069 O O . ALA A 1 292 ? -27.991 -1.512 2.780 1.00 94.38 292 ALA A O 1
ATOM 2070 N N . THR A 1 293 ? -30.222 -1.798 2.897 1.00 92.81 293 THR A N 1
ATOM 2071 C CA . THR A 1 293 ? -30.518 -0.684 3.805 1.00 92.81 293 THR A CA 1
ATOM 2072 C C . THR A 1 293 ? -31.484 -1.195 4.864 1.00 92.81 293 THR A C 1
ATOM 2074 O O . THR A 1 293 ? -32.594 -1.613 4.544 1.00 92.81 293 THR A O 1
ATOM 2077 N N . ILE A 1 294 ? -31.040 -1.204 6.116 1.00 93.31 294 ILE A N 1
ATOM 2078 C CA . ILE A 1 294 ? -31.726 -1.849 7.235 1.00 93.31 294 ILE A CA 1
ATOM 2079 C C . ILE A 1 294 ? -32.344 -0.759 8.112 1.00 93.31 294 ILE A C 1
ATOM 2081 O O . ILE A 1 294 ? -31.588 0.008 8.711 1.00 93.31 294 ILE A O 1
ATOM 2085 N N . PRO A 1 295 ? -33.681 -0.662 8.211 1.00 91.62 295 PRO A N 1
ATOM 2086 C CA . PRO A 1 295 ? -34.329 0.312 9.084 1.00 91.62 295 PRO A CA 1
ATOM 2087 C C . PRO A 1 295 ? -34.007 0.049 10.562 1.00 91.62 295 PRO A C 1
ATOM 2089 O O . PRO A 1 295 ? -34.119 -1.082 11.035 1.00 91.62 295 PRO A O 1
ATOM 2092 N N . VAL A 1 296 ? -33.638 1.100 11.293 1.00 90.06 296 VAL A N 1
ATOM 2093 C CA . VAL A 1 296 ? -33.384 1.102 12.744 1.00 90.06 296 VAL A CA 1
ATOM 2094 C C . VAL A 1 296 ? -33.927 2.391 13.374 1.00 90.06 296 VAL A C 1
ATOM 2096 O O . VAL A 1 296 ? -34.301 3.316 12.665 1.00 90.06 296 VAL A O 1
ATOM 2099 N N . ALA A 1 297 ? -33.971 2.489 14.704 1.00 81.31 297 ALA A N 1
ATOM 2100 C CA . ALA A 1 297 ? -34.399 3.729 15.371 1.00 81.31 297 ALA A CA 1
ATOM 2101 C C . ALA A 1 297 ? -33.421 4.897 15.117 1.00 81.31 297 ALA A C 1
ATOM 2103 O O . ALA A 1 297 ? -33.832 6.022 14.845 1.00 81.31 297 ALA A O 1
ATOM 2104 N N . GLY A 1 298 ? -32.125 4.584 15.107 1.00 82.06 298 GLY A N 1
ATOM 2105 C CA . GLY A 1 298 ? -31.022 5.487 14.807 1.00 82.06 298 GLY A CA 1
ATOM 2106 C C . GLY A 1 298 ? -29.697 4.734 14.889 1.00 82.06 298 GLY A C 1
ATOM 2107 O O . GLY A 1 298 ? -29.623 3.647 15.463 1.00 82.06 298 GLY A O 1
ATOM 2108 N N . ALA A 1 299 ? -28.659 5.282 14.262 1.00 80.25 299 ALA A N 1
ATOM 2109 C CA . ALA A 1 299 ? -27.334 4.672 14.236 1.00 80.25 299 ALA A CA 1
ATOM 2110 C C . ALA A 1 299 ? -26.250 5.748 14.386 1.00 80.25 299 ALA A C 1
ATOM 2112 O O . ALA A 1 299 ? -25.481 6.005 13.459 1.00 80.25 299 ALA A O 1
ATOM 2113 N N . VAL A 1 300 ? -26.205 6.398 15.559 1.00 84.44 300 VAL A N 1
ATOM 2114 C CA . VAL A 1 300 ? -25.140 7.358 15.885 1.00 84.44 300 VAL A CA 1
ATOM 2115 C C . VAL A 1 300 ? -23.790 6.673 15.920 1.00 84.44 300 VAL A C 1
ATOM 2117 O O . VAL A 1 300 ? -22.841 7.267 15.440 1.00 84.44 300 VAL A O 1
ATOM 2120 N N . ALA A 1 301 ? -23.722 5.444 16.438 1.00 88.81 301 ALA A N 1
ATOM 2121 C CA . ALA A 1 301 ? -22.524 4.626 16.556 1.00 88.81 301 ALA A CA 1
ATOM 2122 C C . ALA A 1 301 ? -22.856 3.169 16.246 1.00 88.81 301 ALA A C 1
ATOM 2124 O O . ALA A 1 301 ? -23.972 2.709 16.492 1.00 88.81 301 ALA A O 1
ATOM 2125 N N . ILE A 1 302 ? -21.882 2.444 15.705 1.00 92.81 302 ILE A N 1
ATOM 2126 C CA . ILE A 1 302 ? -22.062 1.070 15.250 1.00 92.81 302 ILE A CA 1
ATOM 2127 C C . ILE A 1 302 ? -20.857 0.217 15.646 1.00 92.81 302 ILE A C 1
ATOM 2129 O O . ILE A 1 302 ? -19.718 0.671 15.567 1.00 92.81 302 ILE A O 1
ATOM 2133 N N . ALA A 1 303 ? -21.110 -1.017 16.076 1.00 95.00 303 ALA A N 1
ATOM 2134 C CA . ALA A 1 303 ? -20.089 -2.021 16.361 1.00 95.00 303 ALA A CA 1
ATOM 2135 C C . ALA A 1 303 ? -20.486 -3.363 15.746 1.00 95.00 303 ALA A C 1
ATOM 2137 O O . ALA A 1 303 ? -21.668 -3.702 15.703 1.00 95.00 303 ALA A O 1
ATOM 2138 N N . ILE A 1 304 ? -19.506 -4.156 15.317 1.00 96.62 304 ILE A N 1
ATOM 2139 C CA . ILE A 1 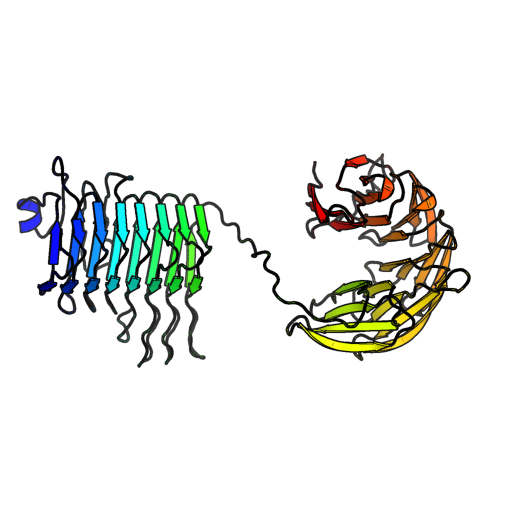304 ? -19.732 -5.531 14.868 1.00 96.62 304 ILE A CA 1
ATOM 2140 C C . ILE A 1 304 ? -19.186 -6.520 15.897 1.00 96.62 304 ILE A C 1
ATOM 2142 O O . ILE A 1 304 ? -18.149 -6.283 16.522 1.00 96.62 304 ILE A O 1
ATOM 2146 N N . LYS A 1 305 ? -19.898 -7.629 16.102 1.00 96.94 305 LYS A N 1
ATOM 2147 C CA . LYS A 1 305 ? -19.394 -8.752 16.894 1.00 96.94 305 LYS A CA 1
ATOM 2148 C C . LYS A 1 305 ? -18.154 -9.339 16.193 1.00 96.94 305 LYS A C 1
ATOM 2150 O O . LYS A 1 305 ? -18.172 -9.444 14.969 1.00 96.94 305 LYS A O 1
ATOM 2155 N N . PRO A 1 306 ? -17.103 -9.770 16.914 1.00 95.69 306 PRO A N 1
ATOM 2156 C CA . PRO A 1 306 ? -15.869 -10.275 16.299 1.00 95.69 306 PRO A CA 1
ATOM 2157 C C . PRO A 1 306 ? -16.039 -11.526 15.427 1.00 95.69 306 PRO A C 1
ATOM 2159 O O . PRO A 1 306 ? -15.199 -11.792 14.579 1.00 95.69 306 PRO A O 1
ATOM 2162 N N . ASP A 1 307 ? -17.125 -12.282 15.604 1.00 95.56 307 ASP A N 1
ATOM 2163 C CA . ASP A 1 307 ? -17.479 -13.410 14.731 1.00 95.56 307 ASP A CA 1
ATOM 2164 C C . ASP A 1 307 ? -18.246 -12.985 13.464 1.00 95.56 307 ASP A C 1
ATOM 2166 O O . ASP A 1 307 ? -18.629 -13.828 12.660 1.00 95.56 307 ASP A O 1
ATOM 2170 N N . GLY A 1 308 ? -18.507 -11.687 13.296 1.00 96.19 308 GLY A N 1
ATOM 2171 C CA . GLY A 1 308 ? -19.203 -11.115 12.149 1.00 96.19 308 GLY A CA 1
ATOM 2172 C C . GLY A 1 308 ? -20.707 -11.371 12.115 1.00 96.19 308 GLY A C 1
ATOM 2173 O O . GLY A 1 308 ? -21.350 -10.918 11.177 1.00 96.19 308 GLY A O 1
ATOM 2174 N N . THR A 1 309 ? -21.289 -12.057 13.104 1.00 96.50 309 THR A N 1
ATOM 2175 C CA . THR A 1 309 ? -22.691 -12.526 13.050 1.00 96.50 309 THR A CA 1
ATOM 2176 C C . THR A 1 309 ? -23.723 -11.447 13.366 1.00 96.50 309 THR A C 1
ATOM 2178 O O . THR A 1 309 ? -24.884 -11.556 12.971 1.00 96.50 309 THR A O 1
ATOM 2181 N N . ARG A 1 310 ? -23.324 -10.410 14.112 1.00 97.12 310 ARG A N 1
ATOM 2182 C CA . ARG A 1 310 ? -24.231 -9.353 14.571 1.00 97.12 310 ARG A CA 1
ATOM 2183 C C . ARG A 1 310 ? -23.608 -7.977 14.483 1.00 97.12 310 ARG A C 1
ATOM 2185 O O . ARG A 1 310 ? -22.453 -7.787 14.868 1.00 97.12 310 ARG A O 1
ATOM 2192 N N . VAL A 1 311 ? -24.421 -7.018 14.072 1.00 96.81 311 VAL A N 1
ATOM 2193 C CA . VAL A 1 311 ? -24.124 -5.588 14.105 1.00 96.81 311 VAL A CA 1
ATOM 2194 C C . VAL A 1 311 ? -25.010 -4.923 15.154 1.00 96.81 311 VAL A C 1
ATOM 2196 O O . VAL A 1 311 ? -26.195 -5.218 15.263 1.00 96.81 311 VAL A O 1
ATOM 2199 N N . TYR A 1 312 ? -24.426 -4.025 15.933 1.00 96.00 312 TYR A N 1
ATOM 2200 C CA . TYR A 1 312 ? -25.079 -3.298 17.012 1.00 96.00 312 TYR A CA 1
ATOM 2201 C C . TYR A 1 312 ? -25.057 -1.814 16.676 1.00 96.00 312 TYR A C 1
ATOM 2203 O O . TYR A 1 312 ? -23.978 -1.229 16.594 1.00 96.00 312 TYR A O 1
ATOM 2211 N N . ALA A 1 313 ? -26.227 -1.216 16.478 1.00 93.62 313 ALA A N 1
ATOM 2212 C CA . ALA A 1 313 ? -26.378 0.197 16.152 1.00 93.62 313 ALA A CA 1
ATOM 2213 C C . ALA A 1 313 ? -27.040 0.932 17.319 1.00 93.62 313 ALA A C 1
ATOM 2215 O O . ALA A 1 313 ? -28.143 0.584 17.739 1.00 93.62 313 ALA A O 1
ATOM 2216 N N . VAL A 1 314 ? -26.340 1.922 17.862 1.00 91.81 314 VAL A N 1
ATOM 2217 C CA . VAL A 1 314 ? -26.809 2.759 18.967 1.00 91.81 314 VAL A CA 1
ATOM 2218 C C . VAL A 1 314 ? -27.567 3.948 18.407 1.00 91.81 314 VAL A C 1
ATOM 2220 O O . VAL A 1 314 ? -27.072 4.627 17.509 1.00 91.81 314 VAL A O 1
ATOM 2223 N N . ASP A 1 315 ? -28.721 4.237 18.988 1.00 88.31 315 ASP A N 1
ATOM 2224 C CA . ASP A 1 315 ? -29.488 5.444 18.722 1.00 88.31 315 ASP A CA 1
ATOM 2225 C C . ASP A 1 315 ? -29.194 6.531 19.769 1.00 88.31 315 ASP A C 1
ATOM 2227 O O . ASP A 1 315 ? -29.158 6.262 20.975 1.00 88.31 315 ASP A O 1
ATOM 2231 N N . GLN A 1 316 ? -29.004 7.767 19.300 1.00 82.88 316 GLN A N 1
ATOM 2232 C CA . GLN A 1 316 ? -28.898 8.943 20.156 1.00 82.88 316 GLN A CA 1
ATOM 2233 C C . GLN A 1 316 ? -30.236 9.673 20.170 1.00 82.88 316 GLN A C 1
ATOM 2235 O O . GLN A 1 316 ? -30.563 10.456 19.282 1.00 82.88 316 GLN A O 1
ATOM 2240 N N . THR A 1 317 ? -30.986 9.461 21.238 1.00 79.19 317 THR A N 1
ATOM 2241 C CA . THR A 1 317 ? -32.253 10.142 21.474 1.00 79.19 317 THR A CA 1
ATOM 2242 C C . THR A 1 317 ? -32.045 11.507 22.136 1.00 79.19 317 THR A C 1
ATOM 2244 O O . THR A 1 317 ? -31.021 11.786 22.771 1.00 79.19 317 THR A O 1
ATOM 2247 N N . GLY A 1 318 ? -33.040 12.386 21.987 1.00 76.38 318 GLY A N 1
ATOM 2248 C CA . GLY A 1 318 ? -33.028 13.718 22.590 1.00 76.38 318 GLY A CA 1
ATOM 2249 C C . GLY A 1 318 ? -33.005 13.706 24.131 1.00 76.38 318 GLY A C 1
ATOM 2250 O O . GLY A 1 318 ? -33.214 12.664 24.762 1.00 76.38 318 GLY A O 1
ATOM 2251 N N . PRO A 1 319 ? -32.772 14.869 24.770 1.00 76.38 319 PRO A N 1
ATOM 2252 C CA . PRO A 1 319 ? -32.723 14.982 26.227 1.00 76.38 319 PRO A CA 1
ATOM 2253 C C . PRO A 1 319 ? -33.979 14.410 26.902 1.00 76.38 319 PRO A C 1
ATOM 2255 O O . PRO A 1 319 ? -35.098 14.728 26.511 1.00 76.38 319 PRO A O 1
ATOM 2258 N N . GLY A 1 320 ? -33.792 13.580 27.932 1.00 79.12 320 GLY A N 1
ATOM 2259 C CA . GLY A 1 320 ? -34.895 12.983 28.696 1.00 79.12 320 GLY A CA 1
ATOM 2260 C C . GLY A 1 320 ? -35.574 11.773 28.045 1.00 79.12 320 GLY A C 1
ATOM 2261 O O . GLY A 1 320 ? -36.500 11.227 28.639 1.00 79.12 320 GLY A O 1
ATOM 2262 N N . VAL A 1 321 ? -35.106 11.309 26.881 1.00 83.75 321 VAL A N 1
ATOM 2263 C CA . VAL A 1 321 ? -35.574 10.070 26.240 1.00 83.75 321 VAL A CA 1
ATOM 2264 C C . VAL A 1 321 ? -34.465 9.013 26.327 1.00 83.75 321 VAL A C 1
ATOM 2266 O O . VAL A 1 321 ? -33.344 9.315 25.910 1.00 83.75 321 VAL A O 1
ATOM 2269 N N . PRO A 1 322 ? -34.716 7.801 26.861 1.00 84.75 322 PRO A N 1
ATOM 2270 C CA . PRO A 1 322 ? -33.727 6.724 26.844 1.00 84.75 322 PRO A CA 1
ATOM 2271 C C . PRO A 1 322 ? -33.350 6.347 25.411 1.00 84.75 322 PRO A C 1
ATOM 2273 O O . PRO A 1 322 ? -34.223 6.280 24.545 1.00 84.75 322 PRO A O 1
ATOM 2276 N N . GLY A 1 323 ? -32.068 6.087 25.175 1.00 87.00 323 GLY A N 1
ATOM 2277 C CA . GLY A 1 323 ? -31.590 5.577 23.899 1.00 87.00 323 GLY A CA 1
ATOM 2278 C C . GLY A 1 323 ? -31.958 4.109 23.699 1.00 87.00 323 GLY A C 1
ATOM 2279 O O . GLY A 1 323 ? -32.398 3.401 24.616 1.00 87.00 323 GLY A O 1
ATOM 2280 N N . THR A 1 324 ? -31.754 3.639 22.473 1.00 91.00 324 THR A N 1
ATOM 2281 C CA . THR A 1 324 ? -31.956 2.235 22.116 1.00 91.00 324 THR A CA 1
ATOM 2282 C C . THR A 1 324 ? -30.743 1.675 21.388 1.00 91.00 324 THR A C 1
ATOM 2284 O O . THR A 1 324 ? -29.931 2.404 20.820 1.00 91.00 324 THR A O 1
ATOM 2287 N N . LEU A 1 325 ? -30.614 0.353 21.420 1.00 93.62 325 LEU A N 1
ATOM 2288 C CA . LEU A 1 325 ? -29.627 -0.402 20.672 1.00 93.62 325 LEU A CA 1
ATOM 2289 C C . LEU A 1 325 ? -30.343 -1.385 19.754 1.00 93.62 325 LEU A C 1
ATOM 2291 O O . LEU A 1 325 ? -31.002 -2.310 20.224 1.00 93.62 325 LEU A O 1
ATOM 2295 N N . SER A 1 326 ? -30.171 -1.207 18.454 1.00 94.94 326 SER A N 1
ATOM 2296 C CA . SER A 1 326 ? -30.643 -2.134 17.432 1.00 94.94 326 SER A CA 1
ATOM 2297 C C . SER A 1 326 ? -29.628 -3.257 17.225 1.00 94.94 326 SER A C 1
ATOM 2299 O O . SER A 1 326 ? -28.441 -2.992 17.035 1.00 94.94 326 SER A O 1
ATOM 2301 N N . VAL A 1 327 ? -30.092 -4.507 17.244 1.00 96.81 327 VAL A N 1
ATOM 2302 C CA . VAL A 1 327 ? -29.287 -5.704 16.966 1.00 96.81 327 VAL A CA 1
ATOM 2303 C C . VAL A 1 327 ? -29.674 -6.241 15.598 1.00 96.81 327 VAL A C 1
ATOM 2305 O O . VAL A 1 327 ? -30.819 -6.629 15.379 1.00 96.81 327 VAL A O 1
ATOM 2308 N N . ILE A 1 328 ? -28.713 -6.267 14.687 1.00 97.25 328 ILE A N 1
ATOM 2309 C CA . ILE A 1 328 ? -28.884 -6.654 13.292 1.00 97.25 328 ILE A CA 1
ATOM 2310 C C . ILE A 1 328 ? -28.183 -7.989 13.061 1.00 97.25 328 ILE A C 1
ATOM 2312 O O . ILE A 1 328 ? -27.016 -8.145 13.420 1.00 97.25 328 ILE A O 1
ATOM 2316 N N . ASP A 1 329 ? -28.882 -8.930 12.438 1.00 97.44 329 ASP A N 1
ATOM 2317 C CA . ASP A 1 329 ? -28.312 -10.174 11.928 1.00 97.44 329 ASP A CA 1
ATOM 2318 C C . ASP A 1 329 ? -27.662 -9.931 10.560 1.00 97.44 329 ASP A C 1
ATOM 2320 O O . ASP A 1 329 ? -28.302 -9.416 9.640 1.00 97.44 329 ASP A O 1
ATOM 2324 N N . THR A 1 330 ? -26.383 -10.278 10.426 1.00 96.75 330 THR A N 1
ATOM 2325 C CA . THR A 1 330 ? -25.593 -9.986 9.215 1.00 96.75 330 THR A CA 1
ATOM 2326 C C . THR A 1 330 ? -25.806 -10.993 8.090 1.00 96.75 330 THR A C 1
ATOM 2328 O O . THR A 1 330 ? -25.554 -10.673 6.930 1.00 96.75 330 THR A O 1
ATOM 2331 N N . ALA A 1 331 ? -26.289 -12.198 8.403 1.00 96.00 331 ALA A N 1
ATOM 2332 C CA . ALA A 1 331 ? -26.583 -13.216 7.400 1.00 96.00 331 ALA A CA 1
ATOM 2333 C C . ALA A 1 331 ? -27.855 -12.867 6.615 1.00 96.00 331 ALA A C 1
ATOM 2335 O O . ALA A 1 331 ? -27.935 -13.090 5.408 1.00 96.00 331 ALA A O 1
ATOM 2336 N N . THR A 1 332 ? -28.842 -12.298 7.304 1.00 96.56 332 THR A N 1
ATOM 2337 C CA . THR A 1 332 ? -30.148 -11.940 6.742 1.00 96.56 332 THR A CA 1
ATOM 2338 C C . THR A 1 332 ? -30.306 -10.446 6.470 1.00 96.56 332 THR A C 1
ATOM 2340 O O . THR A 1 332 ? -31.237 -10.065 5.765 1.00 96.56 332 THR A O 1
ATOM 2343 N N . ASN A 1 333 ? -29.409 -9.599 6.989 1.00 96.00 333 ASN A N 1
ATOM 2344 C CA . ASN A 1 333 ? -29.525 -8.138 6.969 1.00 96.00 333 ASN A CA 1
ATOM 2345 C C . ASN A 1 333 ? -30.850 -7.649 7.576 1.00 96.00 333 ASN A C 1
ATOM 2347 O O . ASN A 1 333 ? -31.523 -6.780 7.020 1.00 96.00 333 ASN A O 1
ATOM 2351 N N . THR A 1 334 ? -31.237 -8.216 8.721 1.00 96.19 334 THR A N 1
ATOM 2352 C CA . THR A 1 334 ? -32.500 -7.878 9.393 1.00 96.19 334 THR A CA 1
ATOM 2353 C C . THR A 1 334 ? -32.289 -7.426 10.832 1.00 96.19 334 THR A C 1
ATOM 2355 O O . THR A 1 334 ? -31.376 -7.877 11.521 1.00 96.19 334 THR A O 1
ATOM 2358 N N . LEU A 1 335 ? -33.151 -6.520 11.295 1.00 96.50 335 LEU A N 1
ATOM 2359 C CA . LEU A 1 335 ? -33.255 -6.148 12.703 1.00 96.50 335 LEU A CA 1
ATOM 2360 C C . LEU A 1 335 ? -33.900 -7.304 13.482 1.00 96.50 335 LEU A C 1
ATOM 2362 O O . LEU A 1 335 ? -35.049 -7.652 13.219 1.00 96.50 335 LEU A O 1
ATOM 2366 N N . ILE A 1 336 ? -33.180 -7.870 14.451 1.00 96.25 336 ILE A N 1
ATOM 2367 C CA . ILE A 1 336 ? -33.624 -9.047 15.217 1.00 96.25 336 ILE A CA 1
ATOM 2368 C C . ILE A 1 336 ? -33.949 -8.749 16.682 1.00 96.25 336 ILE A C 1
ATOM 2370 O O . ILE A 1 336 ? -34.663 -9.523 17.316 1.00 96.25 336 ILE A O 1
ATOM 2374 N N . ALA A 1 337 ? -33.438 -7.649 17.242 1.00 95.38 337 ALA A N 1
ATOM 2375 C CA . ALA A 1 337 ? -33.761 -7.231 18.604 1.00 95.38 337 ALA A CA 1
ATOM 2376 C C . ALA A 1 337 ? -33.522 -5.734 18.818 1.00 95.38 337 ALA A C 1
ATOM 2378 O O . ALA A 1 337 ? -32.731 -5.107 18.112 1.00 95.38 337 ALA A O 1
ATOM 2379 N N . ILE A 1 338 ? -34.176 -5.189 19.843 1.00 93.12 338 ILE A N 1
ATOM 2380 C CA . ILE A 1 338 ? -33.913 -3.855 20.377 1.00 93.12 338 ILE A CA 1
ATOM 2381 C C . ILE A 1 338 ? -33.669 -3.995 21.881 1.00 93.12 338 ILE A C 1
ATOM 2383 O O . ILE A 1 338 ? -34.473 -4.610 22.582 1.00 93.12 338 ILE A O 1
ATOM 2387 N N . ALA A 1 339 ? -32.574 -3.420 22.372 1.00 92.44 339 ALA A N 1
ATOM 2388 C CA . ALA A 1 339 ? -32.274 -3.302 23.796 1.00 92.44 339 ALA A CA 1
ATOM 2389 C C . ALA A 1 339 ? -32.315 -1.832 24.234 1.00 92.44 339 ALA A C 1
ATOM 2391 O O . ALA A 1 339 ? -32.077 -0.926 23.435 1.00 92.44 339 ALA A O 1
ATOM 2392 N N . ALA A 1 340 ? -32.615 -1.587 25.508 1.00 90.25 340 ALA A N 1
ATOM 2393 C CA . ALA A 1 340 ? -32.552 -0.245 26.077 1.00 90.25 340 ALA A CA 1
ATOM 2394 C C . ALA A 1 340 ? -31.097 0.141 26.380 1.00 90.25 340 ALA A C 1
ATOM 2396 O O . ALA A 1 340 ? -30.321 -0.683 26.862 1.00 90.25 340 ALA A O 1
ATOM 2397 N N . THR A 1 341 ? -30.735 1.399 26.147 1.00 89.75 341 THR A N 1
ATOM 2398 C CA . THR A 1 341 ? -29.473 1.977 26.632 1.00 89.75 341 THR A CA 1
ATOM 2399 C C . THR A 1 341 ? -29.762 3.014 27.724 1.00 89.75 341 THR A C 1
ATOM 2401 O O . THR A 1 341 ? -30.841 3.017 28.323 1.00 89.75 341 THR A O 1
ATOM 2404 N N . GLY A 1 342 ? -28.780 3.855 28.060 1.00 87.06 342 GLY A N 1
ATOM 2405 C CA . GLY A 1 342 ? -28.992 5.027 28.909 1.00 87.06 342 GLY A CA 1
ATOM 2406 C C . GLY A 1 342 ? -29.423 6.257 28.108 1.00 87.06 342 GLY A C 1
ATOM 2407 O O . GLY A 1 342 ? -29.879 6.164 26.971 1.00 87.06 342 GLY A O 1
ATOM 2408 N N . TYR A 1 343 ? -29.279 7.437 28.702 1.00 87.31 343 TYR A N 1
ATOM 2409 C CA . TYR A 1 343 ? -29.672 8.693 28.059 1.00 87.31 343 TYR A CA 1
ATOM 2410 C C . TYR A 1 343 ? -28.521 9.310 27.259 1.00 87.31 343 TYR A C 1
ATOM 2412 O O . TYR A 1 343 ? -27.414 9.493 27.771 1.00 87.31 343 TYR A O 1
ATOM 2420 N N . GLY A 1 344 ? -28.802 9.718 26.017 1.00 84.56 344 GLY A N 1
ATOM 2421 C CA . GLY A 1 344 ? -27.819 10.381 25.156 1.00 84.56 344 GLY A CA 1
ATOM 2422 C C . GLY A 1 344 ? -26.627 9.488 24.821 1.00 84.56 344 GLY A C 1
ATOM 2423 O O . GLY A 1 344 ? -25.482 9.900 25.008 1.00 84.56 344 GLY A O 1
ATOM 2424 N N . SER A 1 345 ? -26.887 8.251 24.398 1.00 89.81 345 SER A N 1
ATOM 2425 C CA . SER A 1 345 ? -25.834 7.318 24.006 1.00 89.81 345 SER A CA 1
ATOM 2426 C C . SER A 1 345 ? -24.992 7.881 22.854 1.00 89.81 345 SER A C 1
ATOM 2428 O O . SER A 1 345 ? -25.540 8.406 21.890 1.00 89.81 345 SER A O 1
ATOM 2430 N N . ASN A 1 346 ? -23.664 7.790 22.970 1.00 88.69 346 ASN A N 1
ATOM 2431 C CA . ASN A 1 346 ? -22.715 8.419 22.041 1.00 88.69 346 ASN A CA 1
ATOM 2432 C C . ASN A 1 346 ? -21.851 7.402 21.284 1.00 88.69 346 ASN A C 1
ATOM 2434 O O . ASN A 1 346 ? -21.597 7.576 20.096 1.00 88.69 346 ASN A O 1
ATOM 2438 N N . HIS A 1 347 ? -21.362 6.361 21.964 1.00 92.75 347 HIS A N 1
ATOM 2439 C CA . HIS A 1 347 ? -20.429 5.392 21.391 1.00 92.75 347 HIS A CA 1
ATOM 2440 C C . HIS A 1 347 ? -20.695 3.971 21.893 1.00 92.75 347 HIS A C 1
ATOM 2442 O O . HIS A 1 347 ? -21.240 3.793 22.980 1.00 92.75 347 HIS A O 1
ATOM 2448 N N . ILE A 1 348 ? -20.265 2.967 21.123 1.00 94.88 348 ILE A N 1
ATOM 2449 C CA . ILE A 1 348 ? -20.268 1.551 21.495 1.00 94.88 348 ILE A CA 1
ATOM 2450 C C . ILE A 1 348 ? -18.904 0.923 21.203 1.00 94.88 348 ILE A C 1
ATOM 2452 O O . ILE A 1 348 ? -18.403 1.002 20.087 1.00 94.88 348 ILE A O 1
ATOM 2456 N N . SER A 1 349 ? -18.320 0.248 22.192 1.00 95.75 349 SER A N 1
ATOM 2457 C CA . SER A 1 349 ? -17.123 -0.580 22.012 1.00 95.75 349 SER A CA 1
ATOM 2458 C C . SER A 1 349 ? -17.414 -2.048 22.320 1.00 95.75 349 SER A C 1
ATOM 2460 O O . SER A 1 349 ? -18.192 -2.373 23.217 1.00 95.75 349 SER A O 1
ATOM 2462 N N . MET A 1 350 ? -16.812 -2.954 21.550 1.00 96.88 350 MET A N 1
ATOM 2463 C CA . MET A 1 350 ? -17.021 -4.400 21.662 1.00 96.88 350 MET A CA 1
ATOM 2464 C C . MET A 1 350 ? -15.873 -5.040 22.440 1.00 96.88 350 MET A C 1
ATOM 2466 O O . MET A 1 350 ? -14.706 -4.719 22.211 1.00 96.88 350 MET A O 1
ATOM 2470 N N . ARG A 1 351 ? -16.183 -5.974 23.343 1.00 97.38 351 ARG A N 1
ATOM 2471 C CA . ARG A 1 351 ? -15.153 -6.812 23.961 1.00 97.38 351 ARG A CA 1
ATOM 2472 C C . ARG A 1 351 ? -14.533 -7.725 22.889 1.00 97.38 351 ARG A C 1
ATOM 2474 O O . ARG A 1 351 ? -15.290 -8.257 22.079 1.00 97.38 351 ARG A O 1
ATOM 2481 N N . PRO A 1 352 ? -13.210 -7.970 22.884 1.00 95.88 352 PRO A N 1
ATOM 2482 C CA . PRO A 1 352 ? -12.560 -8.784 21.846 1.00 95.88 352 PRO A CA 1
ATOM 2483 C C . PRO A 1 352 ? -13.098 -10.216 21.696 1.00 95.88 352 PRO A C 1
ATOM 2485 O O . PRO A 1 352 ? -13.050 -10.778 20.609 1.00 95.88 352 PRO A O 1
ATOM 2488 N N . ASP A 1 353 ? -13.655 -10.797 22.761 1.00 95.88 353 ASP A N 1
ATOM 2489 C CA . ASP A 1 353 ? -14.313 -12.113 22.726 1.00 95.88 353 ASP A CA 1
ATOM 2490 C C . ASP A 1 353 ? -15.775 -12.064 22.228 1.00 95.88 353 ASP A C 1
ATOM 2492 O O . ASP A 1 353 ? -16.437 -13.090 22.084 1.00 95.88 353 ASP A O 1
ATOM 2496 N N . GLY A 1 354 ? -16.308 -10.865 21.984 1.00 96.50 354 GLY A N 1
ATOM 2497 C CA . GLY A 1 354 ? -17.670 -10.627 21.528 1.00 96.50 354 GLY A CA 1
ATOM 2498 C C . GLY A 1 354 ? -18.758 -10.883 22.563 1.00 96.50 354 GLY A C 1
ATOM 2499 O O . GLY A 1 354 ? -19.926 -10.836 22.191 1.00 96.50 354 GLY A O 1
ATOM 2500 N N . THR A 1 355 ? -18.423 -11.174 23.823 1.00 97.00 355 THR A N 1
ATOM 2501 C CA . THR A 1 355 ? -19.397 -11.542 24.874 1.00 97.00 355 THR A CA 1
ATOM 2502 C C . THR A 1 355 ? -20.128 -10.342 25.468 1.00 97.00 355 THR A C 1
ATOM 2504 O O . THR A 1 355 ? -21.243 -10.472 25.974 1.00 97.00 355 THR A O 1
ATOM 2507 N N . LYS A 1 356 ? -19.504 -9.161 25.415 1.00 97.69 356 LYS A N 1
ATOM 2508 C CA . LYS A 1 356 ? -20.055 -7.916 25.949 1.00 97.69 356 LYS A CA 1
ATOM 2509 C C . LYS A 1 356 ? -19.790 -6.740 25.018 1.00 97.69 356 LYS A C 1
ATOM 2511 O O . LYS A 1 356 ? -18.770 -6.712 24.331 1.00 97.69 356 LYS A O 1
ATOM 2516 N N . ALA A 1 357 ? -20.667 -5.745 25.073 1.00 97.50 357 ALA A N 1
ATOM 2517 C CA . ALA A 1 357 ? -20.439 -4.426 24.491 1.00 97.50 357 ALA A CA 1
ATOM 2518 C C . ALA A 1 357 ? -20.648 -3.326 25.541 1.00 97.50 357 ALA A C 1
ATOM 2520 O O . ALA A 1 357 ? -21.362 -3.523 26.524 1.00 97.50 357 ALA A O 1
ATOM 2521 N N . TYR A 1 358 ? -20.018 -2.174 25.335 1.00 97.81 358 TYR A N 1
ATOM 2522 C CA . TYR A 1 358 ? -19.981 -1.071 26.288 1.00 97.81 358 TYR A CA 1
ATOM 2523 C C . TYR A 1 358 ? -20.417 0.219 25.610 1.00 97.81 358 TYR A C 1
ATOM 2525 O O . TYR A 1 358 ? -19.739 0.705 24.705 1.00 97.81 358 TYR A O 1
ATOM 2533 N N . ILE A 1 359 ? -21.542 0.769 26.058 1.00 96.69 359 ILE A N 1
ATOM 2534 C CA . ILE A 1 359 ? -22.177 1.948 25.479 1.00 96.69 359 ILE A CA 1
ATOM 2535 C C . ILE A 1 359 ? -22.029 3.120 26.442 1.00 96.69 359 ILE A C 1
ATOM 2537 O O . ILE A 1 359 ? -22.416 3.022 27.605 1.00 96.69 359 ILE A O 1
ATOM 2541 N N . THR A 1 360 ? -21.468 4.228 25.975 1.00 95.38 360 THR A N 1
ATOM 2542 C CA . THR A 1 360 ? -21.327 5.459 26.763 1.00 95.38 360 THR A CA 1
ATOM 2543 C C . THR A 1 360 ? -22.568 6.328 26.627 1.00 95.38 360 THR A C 1
ATOM 2545 O O . THR A 1 360 ? -23.024 6.595 25.516 1.00 95.38 360 THR A O 1
ATOM 2548 N N . ASN A 1 361 ? -23.101 6.794 27.755 1.00 93.69 361 ASN A N 1
ATOM 2549 C CA . ASN A 1 361 ? -24.317 7.600 27.814 1.00 93.69 361 ASN A CA 1
ATOM 2550 C C . ASN A 1 361 ? -23.984 9.009 28.315 1.00 93.69 361 ASN A C 1
ATOM 2552 O O . ASN A 1 361 ? -23.745 9.239 29.503 1.00 93.69 361 ASN A O 1
ATOM 2556 N N . GLY A 1 362 ? -23.923 9.958 27.382 1.00 86.69 362 GLY A N 1
ATOM 2557 C CA . GLY A 1 362 ? -23.437 11.315 27.622 1.00 86.69 362 GLY A CA 1
ATOM 2558 C C . GLY A 1 362 ? -24.285 12.120 28.608 1.00 86.69 362 GLY A C 1
ATOM 2559 O O . GLY A 1 362 ? -23.745 12.965 29.320 1.00 86.69 362 GLY A O 1
ATOM 2560 N N . ASN A 1 363 ? -25.593 11.846 28.676 1.00 87.69 363 ASN A N 1
ATOM 2561 C CA . ASN A 1 363 ? -26.548 12.666 29.427 1.00 87.69 363 ASN A CA 1
ATOM 2562 C C . ASN A 1 363 ? -26.863 12.139 30.839 1.00 87.69 363 ASN A C 1
ATOM 2564 O O . ASN A 1 363 ? -27.514 12.851 31.599 1.00 87.69 363 ASN A O 1
ATOM 2568 N N . ASP A 1 364 ? -26.427 10.930 31.218 1.00 85.62 364 ASP A N 1
ATOM 2569 C CA . ASP A 1 364 ? -26.712 10.344 32.542 1.00 85.62 364 ASP A CA 1
ATOM 2570 C C . ASP A 1 364 ? -25.468 9.885 33.330 1.00 85.62 364 ASP A C 1
ATOM 2572 O O . ASP A 1 364 ? -25.613 9.321 34.415 1.00 85.62 364 ASP A O 1
ATOM 2576 N N . SER A 1 365 ? -24.254 10.179 32.838 1.00 93.00 365 SER A N 1
ATOM 2577 C CA . SER A 1 365 ? -22.975 9.802 33.477 1.00 93.00 365 SER A CA 1
ATOM 2578 C C . SER A 1 365 ? -22.833 8.290 33.710 1.00 93.00 365 SER A C 1
ATOM 2580 O O . SER A 1 365 ? -22.305 7.846 34.735 1.00 93.00 365 SER A O 1
ATOM 2582 N N . ARG A 1 366 ? -23.328 7.473 32.770 1.00 94.75 366 ARG A N 1
ATOM 2583 C CA . ARG A 1 366 ? -23.263 6.007 32.858 1.00 94.75 366 ARG A CA 1
ATOM 2584 C C . ARG A 1 366 ? -22.612 5.357 31.647 1.00 94.75 366 ARG A C 1
ATOM 2586 O O . ARG A 1 366 ? -22.637 5.861 30.526 1.00 94.75 366 ARG A O 1
ATOM 2593 N N . LEU A 1 367 ? -22.085 4.164 31.897 1.00 96.75 367 LEU A N 1
ATOM 2594 C CA . LEU A 1 367 ? -21.719 3.173 30.899 1.00 96.75 367 LEU A CA 1
ATOM 2595 C C . LEU A 1 367 ? -22.735 2.025 30.961 1.00 96.75 367 LEU A C 1
ATOM 2597 O O . LEU A 1 367 ? -22.888 1.388 32.002 1.00 96.75 367 LEU A O 1
ATOM 2601 N N . THR A 1 368 ? -23.414 1.735 29.856 1.00 97.12 368 THR A N 1
ATOM 2602 C CA . THR A 1 368 ? -24.239 0.532 29.724 1.00 97.12 368 THR A CA 1
ATOM 2603 C C . THR A 1 368 ? -23.372 -0.638 29.272 1.00 97.12 368 THR A C 1
ATOM 2605 O O . THR A 1 368 ? -22.706 -0.566 28.244 1.00 97.12 368 THR A O 1
ATOM 2608 N N . VAL A 1 369 ? -23.400 -1.734 30.022 1.00 97.69 369 VAL A N 1
ATOM 2609 C CA . VAL A 1 369 ? -22.786 -3.017 29.672 1.00 97.69 369 VAL A CA 1
ATOM 2610 C C . VAL A 1 369 ? -23.868 -3.919 29.093 1.00 97.69 369 VAL A C 1
ATOM 2612 O O . VAL A 1 369 ? -24.781 -4.311 29.814 1.00 97.69 369 VAL A O 1
ATOM 2615 N N . LEU A 1 370 ? -23.760 -4.254 27.813 1.00 97.69 370 LEU A N 1
ATOM 2616 C CA . LEU A 1 370 ? -24.626 -5.203 27.118 1.00 97.69 370 LEU A CA 1
ATOM 2617 C C . LEU A 1 370 ? -24.016 -6.605 27.176 1.00 97.69 370 LEU A C 1
ATOM 2619 O O . LEU A 1 370 ? -22.846 -6.769 26.834 1.00 97.69 370 LEU A O 1
ATOM 2623 N N . ASN A 1 371 ? -24.808 -7.613 27.528 1.00 96.94 371 ASN A N 1
ATOM 2624 C CA . ASN A 1 371 ? -24.496 -9.015 27.266 1.00 96.94 371 ASN A CA 1
ATOM 2625 C C . ASN A 1 371 ? -24.999 -9.388 25.864 1.00 96.94 371 ASN A C 1
ATOM 2627 O O . ASN A 1 371 ? -26.187 -9.283 25.572 1.00 96.94 371 ASN A O 1
ATOM 2631 N N . THR A 1 372 ? -24.103 -9.815 24.979 1.00 96.44 372 THR A N 1
ATOM 2632 C CA . THR A 1 372 ? -24.450 -10.079 23.572 1.00 96.44 372 THR A CA 1
ATOM 2633 C C . THR A 1 372 ? -25.184 -11.403 23.366 1.00 96.44 372 THR A C 1
ATOM 2635 O O . THR A 1 372 ? -25.768 -11.618 22.302 1.00 96.44 372 THR A O 1
ATOM 2638 N N . ALA A 1 373 ? -25.165 -12.298 24.358 1.00 95.50 373 ALA A N 1
ATOM 2639 C CA . ALA A 1 373 ? -25.850 -13.583 24.276 1.00 95.50 373 ALA A CA 1
ATOM 2640 C C . ALA A 1 373 ? -27.376 -13.420 24.359 1.00 95.50 373 ALA A C 1
ATOM 2642 O O . ALA A 1 373 ? -28.102 -14.040 23.582 1.00 95.50 373 ALA A O 1
ATOM 2643 N N . ASP A 1 374 ? -27.846 -12.561 25.266 1.00 95.00 374 ASP A N 1
ATOM 2644 C CA . ASP A 1 374 ? -29.263 -12.396 25.619 1.00 95.00 374 ASP A CA 1
ATOM 2645 C C . ASP A 1 374 ? -29.777 -10.949 25.489 1.00 95.00 374 ASP A C 1
ATOM 2647 O O . ASP A 1 374 ? -30.952 -10.688 25.736 1.00 95.00 374 ASP A O 1
ATOM 2651 N N . ASN A 1 375 ? -28.919 -10.014 25.070 1.00 94.31 375 ASN A N 1
ATOM 2652 C CA . ASN A 1 375 ? -29.197 -8.583 24.935 1.00 94.31 375 ASN A CA 1
ATOM 2653 C C . ASN A 1 375 ? -29.609 -7.884 26.245 1.00 94.31 375 ASN A C 1
ATOM 2655 O O . ASN A 1 375 ? -30.208 -6.807 26.215 1.00 94.31 375 ASN A O 1
ATOM 2659 N N . THR A 1 376 ? -29.283 -8.465 27.402 1.00 95.25 376 THR A N 1
ATOM 2660 C CA . THR A 1 376 ? -29.521 -7.830 28.704 1.00 95.25 376 THR A CA 1
ATOM 2661 C C . THR A 1 376 ? -28.487 -6.745 28.990 1.00 95.25 376 THR A C 1
ATOM 2663 O O . THR A 1 376 ? -27.352 -6.795 28.509 1.00 95.25 376 THR A O 1
ATOM 2666 N N . THR A 1 377 ? -28.868 -5.744 29.788 1.00 95.56 377 THR A N 1
ATOM 2667 C CA . THR A 1 377 ? -28.014 -4.585 30.074 1.00 95.56 377 THR A CA 1
ATOM 2668 C C . THR A 1 377 ? -27.840 -4.316 31.561 1.00 95.56 377 THR A C 1
ATOM 2670 O O . THR A 1 377 ? -28.804 -4.379 32.322 1.00 95.56 377 THR A O 1
ATOM 2673 N N . VAL A 1 378 ? -26.634 -3.910 31.957 1.00 95.31 378 VAL A N 1
ATOM 2674 C CA . VAL A 1 378 ? -26.292 -3.440 33.308 1.00 95.31 378 VAL A CA 1
ATOM 2675 C C . VAL A 1 378 ? -25.710 -2.032 33.222 1.00 95.31 378 VAL A C 1
ATOM 2677 O O . VAL A 1 378 ? -24.907 -1.752 32.340 1.00 95.31 378 VAL A O 1
ATOM 2680 N N . GLN A 1 379 ? -26.092 -1.138 34.135 1.00 95.12 379 GLN A N 1
ATOM 2681 C CA . GLN A 1 379 ? -25.572 0.232 34.175 1.00 95.12 379 GLN A CA 1
ATOM 2682 C C . GLN A 1 379 ? -24.414 0.355 35.170 1.00 95.12 379 GLN A C 1
ATOM 2684 O O . GLN A 1 379 ? -24.507 -0.128 36.297 1.00 95.12 379 GLN A O 1
ATOM 2689 N N . VAL A 1 380 ? -23.350 1.048 34.768 1.00 97.00 380 VAL A N 1
ATOM 2690 C CA . VAL A 1 380 ? -22.183 1.362 35.599 1.00 97.00 380 VAL A CA 1
ATOM 2691 C C . VAL A 1 380 ? -22.047 2.877 35.686 1.00 97.00 380 VAL A C 1
ATOM 2693 O O . VAL A 1 380 ? -21.981 3.552 34.661 1.00 97.00 380 VAL A O 1
ATOM 2696 N N . ASN A 1 381 ? -22.007 3.424 36.900 1.00 96.69 381 ASN A N 1
ATOM 2697 C CA . ASN A 1 381 ? -21.802 4.860 37.096 1.00 96.69 381 ASN A CA 1
ATOM 2698 C C . ASN A 1 381 ? -20.347 5.230 36.768 1.00 96.69 381 ASN A C 1
ATOM 2700 O O . ASN A 1 381 ? -19.421 4.599 37.279 1.00 96.69 381 ASN A O 1
ATOM 2704 N N . ILE A 1 382 ? -20.161 6.259 35.944 1.00 97.06 382 ILE A N 1
ATOM 2705 C CA . ILE A 1 382 ? -18.866 6.861 35.594 1.00 97.06 382 ILE A CA 1
ATOM 2706 C C . ILE A 1 382 ? -18.946 8.385 35.802 1.00 97.06 382 ILE A C 1
ATOM 2708 O O . ILE A 1 382 ? -19.823 8.855 36.528 1.00 97.06 382 ILE A O 1
ATOM 2712 N N . GLN A 1 383 ? -18.010 9.164 35.252 1.00 96.69 383 GLN A N 1
ATOM 2713 C CA . GLN A 1 383 ? -18.020 10.626 35.405 1.00 96.69 383 GLN A CA 1
ATOM 2714 C C . GLN A 1 383 ? -18.843 11.314 34.298 1.00 96.69 383 GLN A C 1
ATOM 2716 O O . GLN A 1 383 ? -19.434 10.663 33.438 1.00 96.69 383 GLN A O 1
ATOM 2721 N N . SER A 1 384 ? -18.925 12.646 34.353 1.00 95.81 384 SER A N 1
ATOM 2722 C CA . SER A 1 384 ? -19.849 13.433 33.533 1.00 95.81 384 SER A CA 1
ATOM 2723 C C . SER A 1 384 ? -19.405 13.589 32.076 1.00 95.81 384 SER A C 1
ATOM 2725 O O . SER A 1 384 ? -18.222 13.746 31.760 1.00 95.81 384 SER A O 1
ATOM 2727 N N . GLY A 1 385 ? -20.394 13.602 31.181 1.00 93.31 385 GLY A N 1
ATOM 2728 C CA . GLY A 1 385 ? -20.232 13.697 29.733 1.00 93.31 385 GLY A CA 1
ATOM 2729 C C . GLY A 1 385 ? -19.502 12.523 29.069 1.00 93.31 385 GLY A C 1
ATOM 2730 O O . GLY A 1 385 ? -18.558 12.791 28.323 1.00 93.31 385 GLY A O 1
ATOM 2731 N N . PRO A 1 386 ? -19.886 11.249 29.293 1.00 95.19 386 PRO A N 1
ATOM 2732 C CA . PRO A 1 386 ? -19.285 10.124 28.584 1.00 95.19 386 PRO A CA 1
ATOM 2733 C C . PRO A 1 386 ? -19.288 10.285 27.054 1.00 95.19 386 PRO A C 1
ATOM 2735 O O . PRO A 1 386 ? -20.321 10.594 26.453 1.00 95.19 386 PRO A O 1
ATOM 2738 N N . SER A 1 387 ? -18.140 10.055 26.419 1.00 93.88 387 SER A N 1
ATOM 2739 C CA . SER A 1 387 ? -17.944 10.189 24.967 1.00 93.88 387 SER A CA 1
ATOM 2740 C C . SER A 1 387 ? -17.400 8.886 24.365 1.00 93.88 387 SER A C 1
ATOM 2742 O O . SER A 1 387 ? -18.103 7.881 24.381 1.00 93.88 387 SER A O 1
ATOM 2744 N N . GLY A 1 388 ? -16.182 8.853 23.829 1.00 94.75 388 GLY A N 1
ATOM 2745 C CA . GLY A 1 388 ? -15.555 7.639 23.308 1.00 94.75 388 GLY A CA 1
ATOM 2746 C C . GLY A 1 388 ? -15.158 6.646 24.405 1.00 94.75 388 GLY A C 1
ATOM 2747 O O . GLY A 1 388 ? -14.882 7.016 25.548 1.00 94.75 388 GLY A O 1
ATOM 2748 N N . SER A 1 389 ? -15.094 5.368 24.041 1.00 96.88 389 SER A N 1
ATOM 2749 C CA . SER A 1 389 ? -14.630 4.290 24.918 1.00 96.88 389 SER A CA 1
ATOM 2750 C C . SER A 1 389 ? -13.832 3.251 24.139 1.00 96.88 389 SER A C 1
ATOM 2752 O O . SER A 1 389 ? -14.083 3.040 22.953 1.00 96.88 389 SER A O 1
ATOM 2754 N N . ALA A 1 390 ? -12.893 2.583 24.806 1.00 97.56 390 ALA A N 1
ATOM 2755 C CA . ALA A 1 390 ? -12.104 1.504 24.224 1.00 97.56 390 ALA A CA 1
ATOM 2756 C C . ALA A 1 390 ? -11.878 0.377 25.236 1.00 97.56 390 ALA A C 1
ATOM 2758 O O . ALA A 1 390 ? -11.665 0.622 26.425 1.00 97.56 390 ALA A O 1
ATOM 2759 N N . VAL A 1 391 ? -11.914 -0.863 24.749 1.00 98.19 391 VAL A N 1
ATOM 2760 C CA . VAL A 1 391 ? -11.645 -2.068 25.543 1.00 98.19 391 VAL A CA 1
ATOM 2761 C C . VAL A 1 391 ? -10.199 -2.496 25.312 1.00 98.19 391 VAL A C 1
ATOM 2763 O O . VAL A 1 391 ? -9.708 -2.439 24.186 1.00 98.19 391 VAL A O 1
ATOM 2766 N N . THR A 1 392 ? -9.506 -2.935 26.360 1.00 97.38 392 THR A N 1
ATOM 2767 C CA . THR A 1 392 ? -8.158 -3.497 26.213 1.00 97.38 392 THR A CA 1
ATOM 2768 C C . THR A 1 392 ? -8.174 -4.774 25.356 1.00 97.38 392 THR A C 1
ATOM 2770 O O . THR A 1 392 ? -9.158 -5.516 25.401 1.00 97.38 392 THR A O 1
ATOM 2773 N N . PRO A 1 393 ? -7.093 -5.103 24.617 1.00 96.06 393 PRO A N 1
ATOM 2774 C CA . PRO A 1 393 ? -7.034 -6.304 23.768 1.00 96.06 393 PRO A CA 1
ATOM 2775 C C . PRO A 1 393 ? -7.281 -7.625 24.512 1.00 96.06 393 PRO A C 1
ATOM 2777 O O . PRO A 1 393 ? -7.858 -8.558 23.965 1.00 96.06 393 PRO A O 1
ATOM 2780 N N . ASN A 1 394 ? -6.905 -7.697 25.791 1.00 95.12 394 ASN A N 1
ATOM 2781 C CA . ASN A 1 394 ? -7.198 -8.842 26.662 1.00 95.12 394 ASN A CA 1
ATOM 2782 C C . ASN A 1 394 ? -8.636 -8.842 27.229 1.00 95.12 394 ASN A C 1
ATOM 2784 O O . ASN A 1 394 ? -9.010 -9.737 27.984 1.00 95.12 394 ASN A O 1
ATOM 2788 N N . GLY A 1 395 ? -9.435 -7.818 26.926 1.00 96.88 395 GLY A N 1
ATOM 2789 C CA . GLY A 1 395 ? -10.818 -7.678 27.365 1.00 96.88 395 GLY A CA 1
ATOM 2790 C C . GLY A 1 395 ? -11.008 -7.426 28.862 1.00 96.88 395 GLY A C 1
ATOM 2791 O O . GLY A 1 395 ? -12.129 -7.615 29.335 1.00 96.88 395 GLY A O 1
ATOM 2792 N N . ALA A 1 396 ? -9.959 -7.071 29.613 1.00 96.69 396 ALA A N 1
ATOM 2793 C CA . ALA A 1 396 ? -9.990 -6.928 31.075 1.00 96.69 396 ALA A CA 1
ATOM 2794 C C . ALA A 1 396 ? -10.508 -5.564 31.562 1.00 96.69 396 ALA A C 1
ATOM 2796 O O . ALA A 1 396 ? -11.128 -5.486 32.627 1.00 96.69 396 ALA A O 1
ATOM 2797 N N . PHE A 1 397 ? -10.283 -4.498 30.789 1.00 98.12 397 PHE A N 1
ATOM 2798 C CA . PHE A 1 397 ? -10.682 -3.143 31.165 1.00 98.12 397 PHE A CA 1
ATOM 2799 C C . PHE A 1 397 ? -11.343 -2.391 30.012 1.00 98.12 397 PHE A C 1
ATOM 2801 O O . PHE A 1 397 ? -11.006 -2.594 28.846 1.00 98.12 397 PHE A O 1
ATOM 2808 N N . VAL A 1 398 ? -12.252 -1.484 30.363 1.00 98.31 398 VAL A N 1
ATOM 2809 C CA . VAL A 1 398 ? -12.786 -0.450 29.471 1.00 98.31 398 VAL A CA 1
ATOM 2810 C C . VAL A 1 398 ? -12.311 0.899 29.967 1.00 98.31 398 VAL A C 1
ATOM 2812 O O . VAL A 1 398 ? -12.509 1.237 31.132 1.00 98.31 398 VAL A O 1
ATOM 2815 N N . TYR A 1 399 ? -11.717 1.674 29.073 1.00 98.50 399 TYR A N 1
ATOM 2816 C CA . TYR A 1 399 ? -11.386 3.067 29.310 1.00 98.50 399 TYR A CA 1
ATOM 2817 C C . TYR A 1 399 ? -12.462 3.923 28.643 1.00 98.50 399 TYR A C 1
ATOM 2819 O O . TYR A 1 399 ? -12.673 3.818 27.435 1.00 98.50 399 TYR A O 1
ATOM 2827 N N . ALA A 1 400 ? -13.176 4.726 29.429 1.00 98.19 400 ALA A N 1
ATOM 2828 C CA . ALA A 1 400 ? -14.270 5.574 28.962 1.00 98.19 400 ALA A CA 1
ATOM 2829 C C . ALA A 1 400 ? -13.954 7.046 29.234 1.00 98.19 400 ALA A C 1
ATOM 2831 O O . ALA A 1 400 ? -13.708 7.429 30.378 1.00 98.19 400 ALA A O 1
ATOM 2832 N N . ASN A 1 401 ? -13.966 7.865 28.187 1.00 97.75 401 ASN A N 1
ATOM 2833 C CA . ASN A 1 401 ? -13.738 9.299 28.301 1.00 97.75 401 ASN A CA 1
ATOM 2834 C C . ASN A 1 401 ? -14.947 9.992 28.914 1.00 97.75 401 ASN A C 1
ATOM 2836 O O . ASN A 1 401 ? -16.078 9.728 28.518 1.00 97.75 401 ASN A O 1
ATOM 2840 N N . ASN A 1 402 ? -14.684 10.941 29.804 1.00 97.50 402 ASN A N 1
ATOM 2841 C CA . ASN A 1 402 ? -15.672 11.788 30.454 1.00 97.50 402 ASN A CA 1
ATOM 2842 C C . ASN A 1 402 ? -15.392 13.241 30.055 1.00 97.50 402 ASN A C 1
ATOM 2844 O O . ASN A 1 402 ? -14.594 13.942 30.686 1.00 97.50 402 ASN A O 1
ATOM 2848 N N . GLY A 1 403 ? -16.015 13.673 28.959 1.00 95.75 403 GLY A N 1
ATOM 2849 C CA . GLY A 1 403 ? -15.778 14.958 28.307 1.00 95.75 403 GLY A CA 1
ATOM 2850 C C . GLY A 1 403 ? -15.983 16.149 29.240 1.00 95.75 403 GLY A C 1
ATOM 2851 O O . GLY A 1 403 ? -15.122 17.020 29.333 1.00 95.75 403 GLY A O 1
ATOM 2852 N N . ALA A 1 404 ? -17.087 16.167 29.989 1.00 96.12 404 ALA A N 1
ATOM 2853 C CA . ALA A 1 404 ? -17.397 17.278 30.890 1.00 96.12 404 ALA A CA 1
ATOM 2854 C C . ALA A 1 404 ? -16.524 17.284 32.159 1.00 96.12 404 ALA A C 1
ATOM 2856 O O . ALA A 1 404 ? -16.332 18.334 32.768 1.00 96.12 404 ALA A O 1
ATOM 2857 N N . SER A 1 405 ? -15.979 16.128 32.550 1.00 97.44 405 SER A N 1
ATOM 2858 C CA . SER A 1 405 ? -15.130 15.975 33.738 1.00 97.44 405 SER A CA 1
ATOM 2859 C C . SER A 1 405 ? -13.624 16.012 33.451 1.00 97.44 405 SER A C 1
ATOM 2861 O O . SER A 1 405 ? -12.846 15.906 34.396 1.00 97.44 405 SER A O 1
ATOM 2863 N N . ASN A 1 406 ? -13.197 16.156 32.189 1.00 98.06 406 ASN A N 1
ATOM 2864 C CA . ASN A 1 406 ? -11.784 16.133 31.775 1.00 98.06 406 ASN A CA 1
ATOM 2865 C C . ASN A 1 406 ? -11.020 14.900 32.299 1.00 98.06 406 ASN A C 1
ATOM 2867 O O . ASN A 1 406 ? -9.896 15.000 32.797 1.00 98.06 406 ASN A O 1
ATOM 2871 N N . SER A 1 407 ? -11.653 13.727 32.243 1.00 98.50 407 SER A N 1
ATOM 2872 C CA . SER A 1 407 ? -11.098 12.502 32.824 1.00 98.50 407 SER A CA 1
ATOM 2873 C C . SER A 1 407 ? -11.416 11.251 32.008 1.00 98.50 407 SER A C 1
ATOM 2875 O O . SER A 1 407 ? -12.258 11.276 31.114 1.00 98.50 407 SER A O 1
ATOM 2877 N N . VAL A 1 408 ? -10.761 10.140 32.340 1.00 98.69 408 VAL A N 1
ATOM 2878 C CA . VAL A 1 408 ? -11.022 8.801 31.800 1.00 98.69 408 VAL A CA 1
ATOM 2879 C C . VAL A 1 408 ? -11.340 7.856 32.951 1.00 98.69 408 VAL A C 1
ATOM 2881 O O . VAL A 1 408 ? -10.537 7.699 33.869 1.00 98.69 408 VAL A O 1
ATOM 2884 N N . SER A 1 409 ? -12.505 7.215 32.923 1.00 98.69 409 SER A N 1
ATOM 2885 C CA . SER A 1 409 ? -12.870 6.174 33.887 1.00 98.69 409 SER A CA 1
ATOM 2886 C C . SER A 1 409 ? -12.362 4.816 33.414 1.00 98.69 409 SER A C 1
ATOM 2888 O O . SER A 1 409 ? -12.594 4.432 32.269 1.00 98.69 409 SER A O 1
ATOM 2890 N N . VAL A 1 410 ? -11.700 4.077 34.307 1.00 98.50 410 VAL A N 1
ATOM 2891 C CA . VAL A 1 410 ? -11.212 2.713 34.055 1.00 98.50 410 VAL A CA 1
ATOM 2892 C C . VAL A 1 410 ? -12.167 1.728 34.713 1.00 98.50 410 VAL A C 1
ATOM 2894 O O . VAL A 1 410 ? -12.283 1.701 35.937 1.00 98.50 410 VAL A O 1
ATOM 2897 N N . VAL A 1 411 ? -12.865 0.924 33.917 1.00 98.62 411 VAL A N 1
ATOM 2898 C CA . VAL A 1 411 ? -13.886 -0.029 34.373 1.00 98.62 411 VAL A CA 1
ATOM 2899 C C . VAL A 1 411 ? -13.366 -1.452 34.211 1.00 98.62 411 VAL A C 1
ATOM 2901 O O . VAL A 1 411 ? -12.960 -1.843 33.120 1.00 98.62 411 VAL A O 1
ATOM 2904 N N 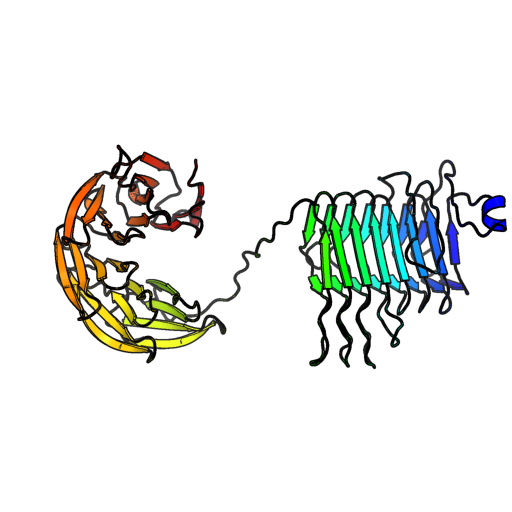. ASN A 1 412 ? -13.399 -2.246 35.281 1.00 97.94 412 ASN A N 1
ATOM 2905 C CA . ASN A 1 412 ? -13.087 -3.674 35.230 1.00 97.94 412 ASN A CA 1
ATOM 2906 C C . ASN A 1 412 ? -14.266 -4.447 34.620 1.00 97.94 412 ASN A C 1
ATOM 2908 O O . ASN A 1 412 ? -15.403 -4.334 35.081 1.00 97.94 412 ASN A O 1
ATOM 2912 N N . THR A 1 413 ? -13.999 -5.245 33.586 1.00 97.31 413 THR A N 1
ATOM 2913 C CA . THR A 1 413 ? -15.036 -5.945 32.806 1.00 97.31 413 THR A CA 1
ATOM 2914 C C . THR A 1 413 ? -15.598 -7.193 33.485 1.00 97.31 413 THR A C 1
ATOM 2916 O O . THR A 1 413 ? -16.694 -7.645 33.126 1.00 97.31 413 THR A O 1
ATOM 2919 N N . ALA A 1 414 ? -14.869 -7.756 34.450 1.00 96.19 414 ALA A N 1
ATOM 2920 C CA . ALA A 1 414 ? -15.297 -8.913 35.224 1.00 96.19 414 ALA A CA 1
ATOM 2921 C C . ALA A 1 414 ? -16.282 -8.497 36.322 1.00 96.19 414 ALA A C 1
ATOM 2923 O O . ALA A 1 414 ? -17.309 -9.146 36.502 1.00 96.19 414 ALA A O 1
ATOM 2924 N N . THR A 1 415 ? -16.000 -7.389 37.012 1.00 96.94 415 THR A N 1
ATOM 2925 C CA . THR A 1 415 ? -16.818 -6.896 38.133 1.00 96.94 415 THR A CA 1
ATOM 2926 C C . THR A 1 415 ? -17.814 -5.807 37.740 1.00 96.94 415 THR A C 1
ATOM 2928 O O . THR A 1 415 ? -18.677 -5.467 38.543 1.00 96.94 415 THR A O 1
ATOM 2931 N N . ASN A 1 416 ? -17.712 -5.256 36.523 1.00 96.50 416 ASN A N 1
ATOM 2932 C CA . ASN A 1 416 ? -18.479 -4.096 36.054 1.00 96.50 416 ASN A CA 1
ATOM 2933 C C . ASN A 1 416 ? -18.381 -2.896 37.023 1.00 96.50 416 ASN A C 1
ATOM 2935 O O . ASN A 1 416 ? -19.372 -2.226 37.305 1.00 96.50 416 ASN A O 1
ATOM 2939 N N . SER A 1 417 ? -17.185 -2.627 37.553 1.00 96.81 417 SER A N 1
ATOM 2940 C CA . SER A 1 417 ? -16.953 -1.551 38.524 1.00 96.81 417 SER A CA 1
ATOM 2941 C C . SER A 1 417 ? -15.811 -0.636 38.094 1.00 96.81 417 SER A C 1
ATOM 2943 O O . SER A 1 417 ? -14.816 -1.095 37.528 1.00 96.81 417 SER A O 1
ATOM 2945 N N . VAL A 1 418 ? -15.930 0.658 38.395 1.00 98.44 418 VAL A N 1
ATOM 2946 C CA . VAL A 1 418 ? -14.842 1.625 38.193 1.00 98.44 418 VAL A CA 1
ATOM 2947 C C . VAL A 1 418 ? -13.707 1.311 39.167 1.00 98.44 418 VAL A C 1
ATOM 2949 O O . VAL A 1 418 ? -13.921 1.246 40.374 1.00 98.44 418 VAL A O 1
ATOM 2952 N N . VAL A 1 419 ? -12.507 1.103 38.633 1.00 97.06 419 VAL A N 1
ATOM 2953 C CA . VAL A 1 419 ? -11.273 0.859 39.392 1.00 97.06 419 VAL A CA 1
ATOM 2954 C C . VAL A 1 419 ? -10.608 2.176 39.763 1.00 97.06 419 VAL A C 1
ATOM 2956 O O . VAL A 1 419 ? -10.151 2.351 40.886 1.00 97.06 419 VAL A O 1
ATOM 2959 N N . THR A 1 420 ? -10.539 3.103 38.809 1.00 98.12 420 THR A N 1
ATOM 2960 C CA . THR A 1 420 ? -9.926 4.417 39.000 1.00 98.12 420 THR A CA 1
ATOM 2961 C C . THR A 1 420 ? -10.436 5.411 37.958 1.00 98.12 420 THR A C 1
ATOM 2963 O O . THR A 1 420 ? -11.112 5.041 36.994 1.00 98.12 420 THR A O 1
ATOM 2966 N N . THR A 1 421 ? -10.126 6.687 38.165 1.00 98.31 421 THR A N 1
ATOM 2967 C CA . THR A 1 421 ? -10.378 7.775 37.221 1.00 98.31 421 THR A CA 1
ATOM 2968 C C . THR A 1 421 ? -9.084 8.553 37.004 1.00 98.31 421 THR A C 1
ATOM 2970 O O . THR A 1 421 ? -8.428 8.949 37.963 1.00 98.31 421 THR A O 1
ATOM 2973 N N . ILE A 1 422 ? -8.727 8.769 35.742 1.00 98.62 422 ILE A N 1
ATOM 2974 C CA . ILE A 1 422 ? -7.470 9.382 35.308 1.00 98.62 422 ILE A CA 1
ATOM 2975 C C . ILE A 1 422 ? -7.775 10.794 34.812 1.00 98.62 422 ILE A C 1
ATOM 2977 O O . ILE A 1 422 ? -8.607 10.955 33.923 1.00 98.62 422 ILE A O 1
ATOM 2981 N N . GLY A 1 423 ? -7.126 11.818 35.363 1.00 98.56 423 GLY A N 1
ATOM 2982 C CA . GLY A 1 423 ? -7.219 13.179 34.823 1.00 98.56 423 GLY A CA 1
ATOM 2983 C C . GLY A 1 423 ? -6.478 13.286 33.489 1.00 98.56 423 GLY A C 1
ATOM 2984 O O . GLY A 1 423 ? -5.342 12.827 33.387 1.00 98.56 423 GLY A O 1
ATOM 2985 N N . VAL A 1 424 ? -7.109 13.880 32.477 1.00 98.50 424 VAL A N 1
ATOM 2986 C CA . VAL A 1 424 ? -6.525 14.090 31.139 1.00 98.50 424 VAL A CA 1
ATOM 2987 C C . VAL A 1 424 ? -6.721 15.541 30.687 1.00 98.50 424 VAL A C 1
ATOM 2989 O O . VAL A 1 424 ? -7.114 16.400 31.477 1.00 98.50 424 VAL A O 1
ATOM 2992 N N . GLY A 1 425 ? -6.401 15.844 29.426 1.00 97.25 425 GLY A N 1
ATOM 2993 C CA . GLY A 1 425 ? -6.622 17.172 28.860 1.00 97.25 425 GLY A CA 1
ATOM 2994 C C . GLY A 1 425 ? -8.105 17.546 28.732 1.00 97.25 425 GLY A C 1
ATOM 2995 O O . GLY A 1 425 ? -9.013 16.762 29.004 1.00 97.25 425 GLY A O 1
ATOM 2996 N N . ALA A 1 426 ? -8.355 18.787 28.311 1.00 98.00 426 ALA A N 1
ATOM 2997 C CA . ALA A 1 426 ? -9.700 19.352 28.289 1.00 98.00 426 ALA A CA 1
ATOM 2998 C C . ALA A 1 426 ? -10.613 18.710 27.227 1.00 98.00 426 ALA A C 1
ATOM 3000 O O . ALA A 1 426 ? -10.260 18.643 26.044 1.00 98.00 426 ALA A O 1
ATOM 3001 N N . ASN A 1 427 ? -11.824 18.341 27.652 1.00 96.94 427 ASN A N 1
ATOM 3002 C CA . ASN A 1 427 ? -12.902 17.776 26.846 1.00 96.94 427 ASN A CA 1
ATOM 3003 C C . ASN A 1 427 ? -12.474 16.548 26.015 1.00 96.94 427 ASN A C 1
ATOM 3005 O O . ASN A 1 427 ? -12.437 16.622 24.782 1.00 96.94 427 ASN A O 1
ATOM 3009 N N . PRO A 1 428 ? -12.116 15.421 26.661 1.00 97.69 428 PRO A N 1
ATOM 3010 C CA . PRO A 1 428 ? -11.738 14.203 25.955 1.00 97.69 428 PRO A CA 1
ATOM 3011 C C . PRO A 1 428 ? -12.918 13.636 25.149 1.00 97.69 428 PRO A C 1
ATOM 3013 O O . PRO A 1 428 ? -14.018 13.449 25.674 1.00 97.69 428 PRO A O 1
ATOM 3016 N N . GLN A 1 429 ? -12.696 13.354 23.862 1.00 94.31 429 GLN A N 1
ATOM 3017 C CA . GLN A 1 429 ? -13.748 12.916 22.928 1.00 94.31 429 GLN A CA 1
ATOM 3018 C C . GLN A 1 429 ? -13.586 11.475 22.460 1.00 94.31 429 GLN A C 1
ATOM 3020 O O . GLN A 1 429 ? -14.570 10.746 22.398 1.00 94.31 429 GLN A O 1
ATOM 3025 N N . TRP A 1 430 ? -12.362 11.036 22.171 1.00 95.56 430 TRP A N 1
ATOM 3026 C CA . TRP A 1 430 ? -12.100 9.678 21.695 1.00 95.56 430 TRP A CA 1
ATOM 3027 C C . TRP A 1 430 ? -10.895 9.057 22.376 1.00 95.56 430 TRP A C 1
ATOM 3029 O O . TRP A 1 430 ? -9.994 9.773 22.814 1.00 95.56 430 TRP A O 1
ATOM 3039 N N . ILE A 1 431 ? -10.902 7.735 22.492 1.00 97.75 431 ILE A N 1
ATOM 3040 C CA . ILE A 1 431 ? -9.835 6.961 23.115 1.00 97.75 431 ILE A CA 1
ATOM 3041 C C . ILE A 1 431 ? -9.601 5.683 22.320 1.00 97.75 431 ILE A C 1
ATOM 3043 O O . ILE A 1 431 ? -10.546 5.070 21.831 1.00 97.75 431 ILE A O 1
ATOM 3047 N N . VAL A 1 432 ? -8.338 5.291 22.186 1.00 97.31 432 VAL A N 1
ATOM 3048 C CA . VAL A 1 432 ? -7.931 4.028 21.564 1.00 97.31 432 VAL A CA 1
ATOM 3049 C C . VAL A 1 432 ? -6.867 3.362 22.426 1.00 97.31 432 VAL A C 1
ATOM 3051 O O . VAL A 1 432 ? -6.010 4.044 22.988 1.00 97.31 432 VAL A O 1
ATOM 3054 N N . VAL A 1 433 ? -6.920 2.036 22.542 1.00 97.81 433 VAL A N 1
ATOM 3055 C CA . VAL A 1 433 ? -5.880 1.237 23.202 1.00 97.81 433 VAL A CA 1
ATOM 3056 C C . VAL A 1 433 ? -4.964 0.663 22.126 1.00 97.81 433 VAL A C 1
ATOM 3058 O O . VAL A 1 433 ? -5.444 0.140 21.122 1.00 97.81 433 VAL A O 1
ATOM 3061 N N . ARG A 1 434 ? -3.648 0.767 22.327 1.00 95.81 434 ARG A N 1
ATOM 3062 C CA . ARG A 1 434 ? -2.638 0.205 21.424 1.00 95.81 434 ARG A CA 1
ATOM 3063 C C . ARG A 1 434 ? -2.814 -1.321 21.314 1.00 95.81 434 ARG A C 1
ATOM 3065 O O . ARG A 1 434 ? -3.185 -1.936 22.315 1.00 95.81 434 ARG A O 1
ATOM 3072 N N . PRO A 1 435 ? -2.524 -1.959 20.162 1.00 94.88 435 PRO A N 1
ATOM 3073 C CA . PRO A 1 435 ? -2.742 -3.400 19.981 1.00 94.88 435 PRO A CA 1
ATOM 3074 C C . PRO A 1 435 ? -2.037 -4.305 21.002 1.00 94.88 435 PRO A C 1
ATOM 3076 O O . PRO A 1 435 ? -2.549 -5.369 21.334 1.00 94.88 435 PRO A O 1
ATOM 3079 N N . ASP A 1 436 ? -0.898 -3.876 21.545 1.00 94.25 436 ASP A N 1
ATOM 3080 C CA . ASP A 1 436 ? -0.181 -4.599 22.604 1.00 94.25 436 ASP A CA 1
ATOM 3081 C C . ASP A 1 436 ? -0.764 -4.388 24.016 1.00 94.25 436 ASP A C 1
ATOM 3083 O O . ASP A 1 436 ? -0.319 -5.008 24.979 1.00 94.25 436 ASP A O 1
ATOM 3087 N N . GLY A 1 437 ? -1.754 -3.504 24.158 1.00 95.88 437 GLY A N 1
ATOM 3088 C CA . GLY A 1 437 ? -2.422 -3.182 25.414 1.00 95.88 437 GLY A CA 1
ATOM 3089 C C . GLY A 1 437 ? -1.598 -2.348 26.394 1.00 95.88 437 GLY A C 1
ATOM 3090 O O . GLY A 1 437 ? -2.066 -2.120 27.508 1.00 95.88 437 GLY A O 1
ATOM 3091 N N . ALA A 1 438 ? -0.398 -1.891 26.028 1.00 95.69 438 ALA A N 1
ATOM 3092 C CA . ALA A 1 438 ? 0.508 -1.223 26.964 1.00 95.69 438 ALA A CA 1
ATOM 3093 C C . ALA A 1 438 ? 0.237 0.282 27.119 1.00 95.69 438 ALA A C 1
ATOM 3095 O O . ALA A 1 438 ? 0.637 0.880 28.118 1.00 95.69 438 ALA A O 1
ATOM 3096 N N . ARG A 1 439 ? -0.422 0.903 26.134 1.00 97.25 439 ARG A N 1
ATOM 3097 C CA . ARG A 1 439 ? -0.784 2.325 26.162 1.00 97.25 439 ARG A CA 1
ATOM 3098 C C . ARG A 1 439 ? -2.192 2.552 25.630 1.00 97.25 439 ARG A C 1
ATOM 3100 O O . ARG A 1 439 ? -2.629 1.861 24.710 1.00 97.25 439 ARG A O 1
ATOM 3107 N N . ALA A 1 440 ? -2.848 3.588 26.134 1.00 97.94 440 ALA A N 1
ATOM 3108 C CA . ALA A 1 440 ? -4.027 4.181 25.518 1.00 97.94 440 ALA A CA 1
ATOM 3109 C C . ALA A 1 440 ? -3.760 5.641 25.148 1.00 97.94 440 ALA A C 1
ATOM 3111 O O . ALA A 1 440 ? -2.957 6.323 25.778 1.00 97.94 440 ALA A O 1
ATOM 3112 N N . TYR A 1 441 ? -4.445 6.130 24.124 1.00 98.44 441 TYR A N 1
ATOM 3113 C CA . TYR A 1 441 ? -4.324 7.498 23.635 1.00 98.44 441 TYR A CA 1
ATOM 3114 C C . TYR A 1 441 ? -5.692 8.147 23.694 1.00 98.44 441 TYR A C 1
ATOM 3116 O O . TYR A 1 441 ? -6.655 7.520 23.270 1.00 98.44 441 TYR A O 1
ATOM 3124 N N . THR A 1 442 ? -5.784 9.371 24.211 1.00 98.25 442 THR A N 1
ATOM 3125 C CA . THR A 1 442 ? -7.043 10.113 24.368 1.00 98.25 442 THR A CA 1
ATOM 3126 C C . THR A 1 442 ? -6.966 11.453 23.655 1.00 98.25 442 THR A C 1
ATOM 3128 O O . THR A 1 442 ? -6.084 12.249 23.962 1.00 98.25 442 THR A O 1
ATOM 3131 N N . ALA A 1 443 ? -7.887 11.722 22.730 1.00 97.56 443 ALA A N 1
ATOM 3132 C CA . ALA A 1 443 ? -7.987 13.001 22.035 1.00 97.56 443 ALA A CA 1
ATOM 3133 C C . ALA A 1 443 ? -8.739 14.031 22.882 1.00 97.56 443 ALA A C 1
ATOM 3135 O O . ALA A 1 443 ? -9.924 13.855 23.175 1.00 97.56 443 ALA A O 1
ATOM 3136 N N . ASN A 1 444 ? -8.054 15.117 23.236 1.00 97.69 444 ASN A N 1
ATOM 3137 C CA . ASN A 1 444 ? -8.571 16.208 24.055 1.00 97.69 444 ASN A CA 1
ATOM 3138 C C . ASN A 1 444 ? -9.040 17.348 23.143 1.00 97.69 444 ASN A C 1
ATOM 3140 O O . ASN A 1 444 ? -8.238 18.188 22.725 1.00 97.69 444 ASN A O 1
ATOM 3144 N N . LEU A 1 445 ? -10.335 17.373 22.820 1.00 95.75 445 LEU A N 1
ATOM 3145 C CA . LEU A 1 445 ? -10.908 18.258 21.802 1.00 95.75 445 LEU A CA 1
ATOM 3146 C C . LEU A 1 445 ? -10.644 19.735 22.094 1.00 95.75 445 LEU A C 1
ATOM 3148 O O . LEU A 1 445 ? -10.190 20.470 21.225 1.00 95.75 445 LEU A O 1
ATOM 3152 N N . SER A 1 446 ? -10.940 20.177 23.315 1.00 96.06 446 SER A N 1
ATOM 3153 C CA . SER A 1 446 ? -10.756 21.578 23.709 1.00 96.06 446 SER A CA 1
ATOM 3154 C C . SER A 1 446 ? -9.313 21.873 24.117 1.00 96.06 446 SER A C 1
ATOM 3156 O O . SER A 1 446 ? -8.911 23.032 24.148 1.00 96.06 446 SER A O 1
ATOM 3158 N N . GLY A 1 447 ? -8.532 20.833 24.422 1.00 94.69 447 GLY A N 1
ATOM 3159 C CA . GLY A 1 447 ? -7.122 20.939 24.785 1.00 94.69 447 GLY A CA 1
ATOM 3160 C C . GLY A 1 447 ? -6.146 20.888 23.608 1.00 94.69 447 GLY A C 1
ATOM 3161 O O . GLY A 1 447 ? -4.948 20.967 23.864 1.00 94.69 447 GLY A O 1
ATOM 3162 N N . ASN A 1 448 ? -6.618 20.704 22.366 1.00 95.44 448 ASN A N 1
ATOM 3163 C CA . ASN A 1 448 ? -5.797 20.554 21.150 1.00 95.44 448 ASN A CA 1
ATOM 3164 C C . ASN A 1 448 ? -4.595 19.609 21.340 1.00 95.44 448 ASN A C 1
ATOM 3166 O O . ASN A 1 448 ? -3.470 19.892 20.927 1.00 95.44 448 ASN A O 1
ATOM 3170 N N . SER A 1 449 ? -4.819 18.500 22.044 1.00 97.19 449 SER A N 1
ATOM 3171 C CA . SER A 1 449 ? -3.758 17.584 22.458 1.00 97.19 449 SER A CA 1
ATOM 3172 C C . SER A 1 449 ? -4.229 16.137 22.502 1.00 97.19 449 SER A C 1
ATOM 3174 O O . SER A 1 449 ? -5.427 15.853 22.488 1.00 97.19 449 SER A O 1
ATOM 3176 N N . VAL A 1 450 ? -3.273 15.217 22.587 1.00 98.31 450 VAL A N 1
ATOM 3177 C CA . VAL A 1 450 ? -3.490 13.803 22.880 1.00 98.31 450 VAL A CA 1
ATOM 3178 C C . VAL A 1 450 ? -2.815 13.455 24.201 1.00 98.31 450 VAL A C 1
ATOM 3180 O O . VAL A 1 450 ? -1.615 13.668 24.355 1.00 98.31 450 VAL A O 1
ATOM 3183 N N . SER A 1 451 ? -3.562 12.895 25.150 1.00 98.62 451 SER A N 1
ATOM 3184 C CA . SER A 1 451 ? -2.992 12.317 26.373 1.00 98.62 451 SER A CA 1
ATOM 3185 C C . SER A 1 451 ? -2.598 10.859 26.133 1.00 98.62 451 SER A C 1
ATOM 3187 O O . SER A 1 451 ? -3.405 10.076 25.634 1.00 98.62 451 SER A O 1
ATOM 3189 N N . VAL A 1 452 ? -1.371 10.495 26.504 1.00 98.31 452 VAL A N 1
ATOM 3190 C CA . VAL A 1 452 ? -0.845 9.123 26.469 1.00 98.31 452 VAL A CA 1
ATOM 3191 C C . VAL A 1 452 ? -0.985 8.528 27.862 1.00 98.31 452 VAL A C 1
ATOM 3193 O O . VAL A 1 452 ? -0.418 9.060 28.810 1.00 98.31 452 VAL A O 1
ATOM 3196 N N . ILE A 1 453 ? -1.734 7.443 27.994 1.00 98.56 453 ILE A N 1
ATOM 3197 C CA . ILE A 1 453 ? -2.049 6.783 29.260 1.00 98.56 453 ILE A CA 1
ATOM 3198 C C . ILE A 1 453 ? -1.318 5.445 29.316 1.00 98.56 453 ILE A C 1
ATOM 3200 O O . ILE A 1 453 ? -1.356 4.675 28.356 1.00 98.56 453 ILE A O 1
ATOM 3204 N N . ASP A 1 454 ? -0.678 5.160 30.444 1.00 98.12 454 ASP A N 1
ATOM 3205 C CA . ASP A 1 454 ? -0.109 3.846 30.728 1.00 98.12 454 ASP A CA 1
ATOM 3206 C C . ASP A 1 454 ? -1.215 2.846 31.074 1.00 98.12 454 ASP A C 1
ATOM 3208 O O . ASP A 1 454 ? -1.966 3.041 32.033 1.00 98.12 454 ASP A O 1
ATOM 3212 N N . THR A 1 455 ? -1.316 1.768 30.304 1.00 97.00 455 THR A N 1
ATOM 3213 C CA . THR A 1 455 ? -2.311 0.708 30.526 1.00 97.00 455 THR A CA 1
ATOM 3214 C C . THR A 1 455 ? -1.670 -0.644 30.803 1.00 97.00 455 THR A C 1
ATOM 3216 O O . THR A 1 455 ? -2.383 -1.638 30.921 1.00 97.00 455 THR A O 1
ATOM 3219 N N . ASN A 1 456 ? -0.342 -0.703 30.932 1.00 95.56 456 ASN A N 1
ATOM 3220 C CA . ASN A 1 456 ? 0.367 -1.940 31.218 1.00 95.56 456 ASN A CA 1
ATOM 3221 C C . ASN A 1 456 ? 0.203 -2.319 32.704 1.00 95.56 456 ASN A C 1
ATOM 3223 O O . ASN A 1 456 ? 0.758 -1.629 33.559 1.00 95.56 456 ASN A O 1
ATOM 3227 N N . PRO A 1 457 ? -0.467 -3.438 33.047 1.00 91.31 457 PRO A N 1
ATOM 3228 C CA . PRO A 1 457 ? -0.659 -3.839 34.443 1.00 91.31 457 PRO A CA 1
ATOM 3229 C C . PRO A 1 457 ? 0.644 -4.119 35.204 1.00 91.31 457 PRO A C 1
ATOM 3231 O O . PRO A 1 457 ? 0.643 -4.097 36.431 1.00 91.31 457 PRO A O 1
ATOM 3234 N N . ALA A 1 458 ? 1.741 -4.402 34.494 1.00 93.81 458 ALA A N 1
ATOM 3235 C CA . ALA A 1 458 ? 3.057 -4.625 35.088 1.00 93.81 458 ALA A CA 1
ATOM 3236 C C . ALA A 1 458 ? 3.844 -3.323 35.328 1.00 93.81 458 ALA A C 1
ATOM 3238 O O . ALA A 1 458 ? 4.924 -3.361 35.915 1.00 93.81 458 ALA A O 1
ATOM 3239 N N . SER A 1 459 ? 3.342 -2.181 34.852 1.00 95.81 459 SER A N 1
ATOM 3240 C CA . SER A 1 459 ? 4.017 -0.895 34.990 1.00 95.81 459 SER A CA 1
ATOM 3241 C C . SER A 1 459 ? 3.746 -0.257 36.359 1.00 95.81 459 SER A C 1
ATOM 3243 O O . SER A 1 459 ? 2.592 -0.221 36.796 1.00 95.81 459 SER A O 1
ATOM 3245 N N . PRO A 1 460 ? 4.761 0.325 37.030 1.00 95.25 460 PRO A N 1
ATOM 3246 C CA . PRO A 1 460 ? 4.560 1.057 38.283 1.00 95.25 460 PRO A CA 1
ATOM 3247 C C . PRO A 1 460 ? 3.730 2.339 38.102 1.00 95.25 460 PRO A C 1
ATOM 3249 O O . PRO A 1 460 ? 3.237 2.889 39.083 1.00 95.25 460 PRO A O 1
ATOM 3252 N N . THR A 1 461 ? 3.579 2.818 36.864 1.00 96.25 461 THR A N 1
ATOM 3253 C CA . THR A 1 461 ? 2.820 4.023 36.503 1.00 96.25 461 THR A CA 1
ATOM 3254 C C . THR A 1 461 ? 1.487 3.707 35.824 1.00 96.25 461 THR A C 1
ATOM 3256 O O . THR A 1 461 ? 0.894 4.588 35.200 1.00 96.25 461 THR A O 1
ATOM 3259 N N . VAL A 1 462 ? 0.991 2.468 35.935 1.00 97.44 462 VAL A N 1
ATOM 3260 C CA . VAL A 1 462 ? -0.297 2.063 35.354 1.00 97.44 462 VAL A CA 1
ATOM 3261 C C . VAL A 1 462 ? -1.423 3.028 35.747 1.00 97.44 462 VAL A C 1
ATOM 3263 O O . VAL A 1 462 ? -1.522 3.471 36.891 1.00 97.44 462 VAL A O 1
ATOM 3266 N N . ASN A 1 463 ? -2.300 3.336 34.792 1.00 96.94 463 ASN A N 1
ATOM 3267 C CA . ASN A 1 463 ? -3.398 4.294 34.922 1.00 96.94 463 ASN A CA 1
ATOM 3268 C C . ASN A 1 463 ? -2.951 5.733 35.236 1.00 96.94 463 ASN A C 1
ATOM 3270 O O . ASN A 1 463 ? -3.663 6.475 35.914 1.00 96.94 463 ASN A O 1
ATOM 3274 N N . THR A 1 464 ? -1.798 6.153 34.715 1.00 97.94 464 THR A N 1
ATOM 3275 C CA . THR A 1 464 ? -1.352 7.553 34.755 1.00 97.94 464 THR A CA 1
ATOM 3276 C C . THR A 1 464 ? -1.097 8.093 33.351 1.00 97.94 464 THR A C 1
ATOM 3278 O O . THR A 1 464 ? -0.935 7.330 32.396 1.00 97.94 464 THR A O 1
ATOM 3281 N N . VAL A 1 465 ? -1.085 9.421 33.213 1.00 98.50 465 VAL A N 1
ATOM 3282 C CA . VAL A 1 465 ? -0.723 10.086 31.956 1.00 98.50 465 VAL A CA 1
ATOM 3283 C C . VAL A 1 465 ? 0.800 10.161 31.857 1.00 98.50 465 VAL A C 1
ATOM 3285 O O . VAL A 1 465 ? 1.443 10.833 32.657 1.00 98.50 465 VAL A O 1
ATOM 3288 N N . LEU A 1 466 ? 1.362 9.494 30.852 1.00 97.38 466 LEU A N 1
ATOM 3289 C CA . LEU A 1 466 ? 2.793 9.473 30.545 1.00 97.38 466 LEU A CA 1
ATOM 3290 C C . LEU A 1 466 ? 3.244 10.731 29.798 1.00 97.38 466 LEU A C 1
ATOM 3292 O O . LEU A 1 466 ? 4.360 11.204 29.987 1.00 97.38 466 LEU A O 1
ATOM 3296 N N . ALA A 1 467 ? 2.386 11.251 28.919 1.00 97.00 467 ALA A N 1
ATOM 3297 C CA . ALA A 1 467 ? 2.685 12.412 28.092 1.00 97.00 467 ALA A CA 1
ATOM 3298 C C . ALA A 1 467 ? 1.403 13.113 27.631 1.00 97.00 467 ALA A C 1
ATOM 3300 O O . ALA A 1 467 ? 0.335 12.504 27.548 1.00 97.00 467 ALA A O 1
ATOM 3301 N N . THR A 1 468 ? 1.523 14.394 27.287 1.00 97.56 468 THR A N 1
ATOM 3302 C CA . THR A 1 468 ? 0.490 15.146 26.566 1.00 97.56 468 THR A CA 1
ATOM 3303 C C . THR A 1 468 ? 1.123 15.764 25.328 1.00 97.56 468 THR A C 1
ATOM 3305 O O . THR A 1 468 ? 2.038 16.575 25.436 1.00 97.56 468 THR A O 1
ATOM 3308 N N . ILE A 1 469 ? 0.652 15.351 24.156 1.00 97.12 469 ILE A N 1
ATOM 3309 C CA . ILE A 1 469 ? 1.222 15.700 22.854 1.00 97.12 469 ILE A CA 1
ATOM 3310 C C . ILE A 1 469 ? 0.327 16.753 22.205 1.00 97.12 469 ILE A C 1
ATOM 3312 O O . ILE A 1 469 ? -0.871 16.524 22.057 1.00 97.12 469 ILE A O 1
ATOM 3316 N N . GLY A 1 470 ? 0.881 17.901 21.818 1.00 95.31 470 GLY A N 1
ATOM 3317 C CA . GLY A 1 470 ? 0.139 18.912 21.060 1.00 95.31 470 GLY A CA 1
ATOM 3318 C C . GLY A 1 470 ? -0.180 18.424 19.645 1.00 95.31 470 GLY A C 1
ATOM 3319 O O . GLY A 1 470 ? 0.682 17.857 18.977 1.00 95.31 470 GLY A O 1
ATOM 3320 N N . VAL A 1 471 ? -1.409 18.646 19.184 1.00 94.12 471 VAL A N 1
ATOM 3321 C CA . VAL A 1 471 ? -1.858 18.311 17.822 1.00 94.12 471 VAL A CA 1
ATOM 3322 C C . VAL A 1 471 ? -2.611 19.493 17.207 1.00 94.12 471 VAL A C 1
ATOM 3324 O O . VAL A 1 471 ? -2.625 20.593 17.762 1.00 94.12 471 VAL A O 1
ATOM 3327 N N . GLY A 1 472 ? -3.205 19.294 16.030 1.00 88.69 472 GLY A N 1
ATOM 3328 C CA . GLY A 1 472 ? -4.027 20.316 15.393 1.00 88.69 472 GLY A CA 1
ATOM 3329 C C . GLY A 1 472 ? -5.298 20.652 16.183 1.00 88.69 472 GLY A C 1
ATOM 3330 O O . GLY A 1 472 ? -5.614 20.065 17.217 1.00 88.69 472 GLY A O 1
ATOM 3331 N N . SER A 1 473 ? -6.041 21.636 15.679 1.00 92.12 473 SER A N 1
ATOM 3332 C CA . SER A 1 473 ? -7.231 22.155 16.356 1.00 92.12 473 SER A CA 1
ATOM 3333 C C . SER A 1 473 ? -8.379 21.142 16.376 1.00 92.12 473 SER A C 1
ATOM 3335 O O . SER A 1 473 ? -8.701 20.535 15.349 1.00 92.12 473 SER A O 1
ATOM 3337 N N . GLN A 1 474 ? -9.019 21.008 17.541 1.00 91.69 474 GLN A N 1
ATOM 3338 C CA . GLN A 1 474 ? -10.168 20.135 17.784 1.00 91.69 474 GLN A CA 1
ATOM 3339 C C . GLN A 1 474 ? -9.934 18.678 17.351 1.00 91.69 474 GLN A C 1
ATOM 3341 O O . GLN A 1 474 ? -10.634 18.177 16.458 1.00 91.69 474 GLN A O 1
ATOM 3346 N N . PRO A 1 475 ? -8.978 17.965 17.977 1.00 94.44 475 PRO A N 1
ATOM 3347 C CA . PRO A 1 475 ? -8.792 16.551 17.711 1.00 94.44 475 PRO A CA 1
ATOM 3348 C C . PRO A 1 475 ? -10.047 15.781 18.136 1.00 94.44 475 PRO A C 1
ATOM 3350 O O . PRO A 1 475 ? -10.530 15.922 19.261 1.00 94.44 475 PRO A O 1
ATOM 3353 N N . ARG A 1 476 ? -10.597 14.988 17.215 1.00 89.06 476 ARG A N 1
ATOM 3354 C CA . ARG A 1 476 ? -11.821 14.205 17.442 1.00 89.06 476 ARG A CA 1
ATOM 3355 C C . ARG A 1 476 ? -11.530 12.719 17.518 1.00 89.06 476 ARG A C 1
ATOM 3357 O O . ARG A 1 476 ? -11.465 12.182 18.612 1.00 89.06 476 ARG A O 1
ATOM 3364 N N . HIS A 1 477 ? -11.376 12.071 16.369 1.00 89.50 477 HIS A N 1
ATOM 3365 C CA . HIS A 1 477 ? -11.181 10.633 16.270 1.00 89.50 477 HIS A CA 1
ATOM 3366 C C . HIS A 1 477 ? -9.690 10.294 16.220 1.00 89.50 477 HIS A C 1
ATOM 3368 O O . HIS A 1 477 ? -8.894 11.038 15.636 1.00 89.50 477 HIS A O 1
ATOM 3374 N N . ILE A 1 478 ? -9.323 9.166 16.826 1.00 93.50 478 ILE A N 1
ATOM 3375 C CA . ILE A 1 478 ? -7.948 8.661 16.846 1.00 93.50 478 ILE A CA 1
ATOM 3376 C C . ILE A 1 478 ? -7.918 7.158 16.627 1.00 93.50 478 ILE A C 1
ATOM 3378 O O . ILE A 1 478 ? -8.778 6.439 17.133 1.00 93.50 478 ILE A O 1
ATOM 3382 N N . VAL A 1 479 ? -6.921 6.694 15.877 1.00 92.38 479 VAL A N 1
ATOM 3383 C CA . VAL A 1 479 ? -6.715 5.274 15.569 1.00 92.38 479 VAL A CA 1
ATOM 3384 C C . VAL A 1 479 ? -5.228 4.945 15.531 1.00 92.38 479 VAL A C 1
ATOM 3386 O O . VAL A 1 479 ? -4.416 5.763 15.098 1.00 92.38 479 VAL A O 1
ATOM 3389 N N . THR A 1 480 ? -4.865 3.745 15.978 1.00 94.31 480 THR A N 1
ATOM 3390 C CA . THR A 1 480 ? -3.499 3.221 15.856 1.00 94.31 480 THR A CA 1
ATOM 3391 C C . THR A 1 480 ? -3.345 2.411 14.575 1.00 94.31 480 THR A C 1
ATOM 3393 O O . THR A 1 480 ? -4.295 1.761 14.135 1.00 94.31 480 THR A O 1
ATOM 3396 N N . SER A 1 481 ? -2.145 2.400 13.999 1.00 90.31 481 SER A N 1
ATOM 3397 C CA . SER A 1 481 ? -1.789 1.421 12.971 1.00 90.31 481 SER A CA 1
ATOM 3398 C C . SER A 1 481 ? -1.852 -0.012 13.535 1.00 90.31 481 SER A C 1
ATOM 3400 O O . SER A 1 481 ? -1.737 -0.193 14.751 1.00 90.31 481 SER A O 1
ATOM 3402 N N . PRO A 1 482 ? -2.030 -1.047 12.690 1.00 86.94 482 PRO A N 1
ATOM 3403 C CA . PRO A 1 482 ? -2.124 -2.437 13.154 1.00 86.94 482 PRO A CA 1
ATOM 3404 C C . PRO A 1 482 ? -0.887 -2.934 13.914 1.00 86.94 482 PRO A C 1
ATOM 3406 O O . PRO A 1 482 ? -1.012 -3.692 14.870 1.00 86.94 482 PRO A O 1
ATOM 3409 N N . ASP A 1 483 ? 0.301 -2.477 13.515 1.00 88.44 483 ASP A N 1
ATOM 3410 C CA . ASP A 1 483 ? 1.574 -2.737 14.201 1.00 88.44 483 ASP A CA 1
ATOM 3411 C C . ASP A 1 483 ? 1.764 -1.870 15.462 1.00 88.44 483 ASP A C 1
ATOM 3413 O O . ASP A 1 483 ? 2.740 -2.023 16.192 1.00 88.44 483 ASP A O 1
ATOM 3417 N N . GLY A 1 484 ? 0.843 -0.937 15.714 1.00 91.44 484 GLY A N 1
ATOM 3418 C CA . GLY A 1 484 ? 0.885 0.004 16.821 1.00 91.44 484 GLY A CA 1
ATOM 3419 C C . GLY A 1 484 ? 1.957 1.084 16.706 1.00 91.44 484 GLY A C 1
ATOM 3420 O O . GLY A 1 484 ? 2.067 1.855 17.650 1.00 91.44 484 GLY A O 1
ATOM 3421 N N . SER A 1 485 ? 2.725 1.162 15.610 1.00 92.25 485 SER A N 1
ATOM 3422 C CA . SER A 1 485 ? 3.855 2.091 15.465 1.00 92.25 485 SER A CA 1
ATOM 3423 C C . SER A 1 485 ? 3.424 3.548 15.292 1.00 92.25 485 SER A C 1
ATOM 3425 O O . SER A 1 485 ? 4.133 4.450 15.740 1.00 92.25 485 SER A O 1
ATOM 3427 N N . ARG A 1 486 ? 2.242 3.794 14.715 1.00 93.44 486 ARG A N 1
ATOM 3428 C CA . ARG A 1 486 ? 1.711 5.132 14.430 1.00 93.44 486 ARG A CA 1
ATOM 3429 C C . ARG A 1 486 ? 0.339 5.350 15.051 1.00 93.44 486 ARG A C 1
ATOM 3431 O O . ARG A 1 486 ? -0.496 4.449 15.093 1.00 93.44 486 ARG A O 1
ATOM 3438 N N . LEU A 1 487 ? 0.083 6.586 15.460 1.00 94.38 487 LEU A N 1
ATOM 3439 C CA . LEU A 1 487 ? -1.232 7.084 15.848 1.00 94.38 487 LEU A CA 1
ATOM 3440 C C . LEU A 1 487 ? -1.667 8.177 14.866 1.00 94.38 487 LEU A C 1
ATOM 3442 O O . LEU A 1 487 ? -0.923 9.122 14.608 1.00 94.38 487 LEU A O 1
ATOM 3446 N N . TYR A 1 488 ? -2.882 8.058 14.343 1.00 92.50 488 TYR A N 1
ATOM 3447 C CA . TYR A 1 488 ? -3.489 9.027 13.436 1.00 92.50 488 TYR A CA 1
ATOM 3448 C C . TYR A 1 488 ? -4.592 9.785 14.163 1.00 92.50 488 TYR A C 1
ATOM 3450 O O . TYR A 1 488 ? -5.449 9.170 14.798 1.00 92.50 488 TYR A O 1
ATOM 3458 N N . VAL A 1 489 ? -4.579 11.113 14.056 1.00 92.69 489 VAL A N 1
ATOM 3459 C CA . VAL A 1 489 ? -5.496 12.009 14.769 1.00 92.69 489 VAL A CA 1
ATOM 3460 C C . VAL A 1 489 ? -6.173 12.947 13.786 1.00 92.69 489 VAL A C 1
ATOM 3462 O O . VAL A 1 489 ? -5.498 13.709 13.099 1.00 92.69 489 VAL A O 1
ATOM 3465 N N . THR A 1 490 ? -7.503 12.924 13.725 1.00 88.88 490 THR A N 1
ATOM 3466 C CA . THR A 1 490 ? -8.266 13.853 12.878 1.00 88.88 490 THR A CA 1
ATOM 3467 C C . THR A 1 490 ? -8.428 15.202 13.576 1.00 88.88 490 THR A C 1
ATOM 3469 O O . THR A 1 490 ? -9.012 15.246 14.663 1.00 88.88 490 THR A O 1
ATOM 3472 N N . ASN A 1 491 ? -7.996 16.291 12.937 1.00 87.38 491 ASN A N 1
ATOM 3473 C CA . ASN A 1 491 ? -8.120 17.657 13.452 1.00 87.38 491 ASN A CA 1
ATOM 3474 C C . ASN A 1 491 ? -9.332 18.343 12.805 1.00 87.38 491 ASN A C 1
ATOM 3476 O O . ASN A 1 491 ? -9.252 18.811 11.667 1.00 87.38 491 ASN A O 1
ATOM 3480 N N . GLY A 1 492 ? -10.464 18.371 13.515 1.00 76.12 492 GLY A N 1
ATOM 3481 C CA . GLY A 1 492 ? -11.781 18.650 12.933 1.00 76.12 492 GLY A CA 1
ATOM 3482 C C . GLY A 1 492 ? -11.912 20.014 12.252 1.00 76.12 492 GLY A C 1
ATOM 3483 O O . GLY A 1 492 ? -12.484 20.098 11.172 1.00 76.12 492 GLY A O 1
ATOM 3484 N N . THR A 1 493 ? -11.365 21.078 12.842 1.00 78.38 493 THR A N 1
ATOM 3485 C CA . THR A 1 493 ? -11.398 22.433 12.249 1.00 78.38 493 THR A CA 1
ATOM 3486 C C . THR A 1 493 ? -10.130 22.778 11.478 1.00 78.38 493 THR A C 1
ATOM 3488 O O . THR A 1 493 ? -10.101 23.761 10.744 1.00 78.38 493 THR A O 1
ATOM 3491 N N . GLY A 1 494 ? -9.078 21.974 11.636 1.00 67.00 494 GLY A N 1
ATOM 3492 C CA . GLY A 1 494 ? -7.793 22.174 10.977 1.00 67.00 494 GLY A CA 1
ATOM 3493 C C . GLY A 1 494 ? -7.681 21.521 9.600 1.00 67.00 494 GLY A C 1
ATOM 3494 O O . GLY A 1 494 ? -6.610 21.627 9.010 1.00 67.00 494 GLY A O 1
ATOM 3495 N N . ASN A 1 495 ? -8.716 20.808 9.127 1.00 77.19 495 ASN A N 1
ATOM 3496 C CA . ASN A 1 495 ? -8.726 20.043 7.869 1.00 77.19 495 ASN A CA 1
ATOM 3497 C C . ASN A 1 495 ? -7.434 19.234 7.645 1.00 77.19 495 ASN A C 1
ATOM 3499 O O . ASN A 1 495 ? -6.884 19.192 6.547 1.00 77.19 495 ASN A O 1
ATOM 3503 N N . SER A 1 496 ? -6.913 18.630 8.713 1.00 80.81 496 SER A N 1
ATOM 3504 C CA . SER A 1 496 ? -5.624 17.940 8.708 1.00 80.81 496 SER A CA 1
ATOM 3505 C C . SER A 1 496 ? -5.664 16.683 9.565 1.00 80.81 496 SER A C 1
ATOM 3507 O O . SER A 1 496 ? -6.548 16.503 10.408 1.00 80.81 496 SER A O 1
ATOM 3509 N N . ILE A 1 497 ? -4.678 15.816 9.351 1.00 86.38 497 ILE A N 1
ATOM 3510 C CA . ILE A 1 497 ? -4.429 14.638 10.176 1.00 86.38 497 ILE A CA 1
ATOM 3511 C C . ILE A 1 497 ? -3.042 14.792 10.789 1.00 86.38 497 ILE A C 1
ATOM 3513 O O . ILE A 1 497 ? -2.069 15.018 10.070 1.00 86.38 497 ILE A O 1
ATOM 3517 N N . SER A 1 498 ? -2.944 14.665 12.108 1.00 86.44 498 SER A N 1
ATOM 3518 C CA . SER A 1 498 ? -1.651 14.527 12.778 1.00 86.44 498 SER A CA 1
ATOM 3519 C C . SER A 1 498 ? -1.254 13.052 12.796 1.00 86.44 498 SER A C 1
ATOM 3521 O O . SER A 1 498 ? -2.075 12.195 13.125 1.00 86.44 498 SER A O 1
ATOM 3523 N N . VAL A 1 499 ? -0.002 12.764 12.439 1.00 93.06 499 VAL A N 1
ATOM 3524 C CA . VAL A 1 499 ? 0.593 11.424 12.514 1.00 93.06 499 VAL A CA 1
ATOM 3525 C C . VAL A 1 499 ? 1.667 11.462 13.588 1.00 93.06 499 VAL A C 1
ATOM 3527 O O . VAL A 1 499 ? 2.585 12.275 13.511 1.00 93.06 499 VAL A O 1
ATOM 3530 N N . ILE A 1 500 ? 1.520 10.615 14.598 1.00 92.00 500 ILE A N 1
ATOM 3531 C CA . ILE A 1 500 ? 2.400 10.554 15.764 1.00 92.00 500 ILE A CA 1
ATOM 3532 C C . ILE A 1 500 ? 3.114 9.203 15.745 1.00 92.00 500 ILE A C 1
ATOM 3534 O O . ILE A 1 500 ? 2.461 8.167 15.599 1.00 92.00 500 ILE A O 1
ATOM 3538 N N . ASP A 1 501 ? 4.437 9.219 15.889 1.00 92.38 501 ASP A N 1
ATOM 3539 C CA . ASP A 1 501 ? 5.212 8.017 16.193 1.00 92.38 501 ASP A CA 1
ATOM 3540 C C . ASP A 1 501 ? 4.922 7.612 17.643 1.00 92.38 501 ASP A C 1
ATOM 3542 O O . ASP A 1 501 ? 4.923 8.435 18.551 1.00 92.38 501 ASP A O 1
ATOM 3546 N N . THR A 1 502 ? 4.579 6.353 17.885 1.00 91.25 502 THR A N 1
ATOM 3547 C CA . THR A 1 502 ? 4.222 5.913 19.241 1.00 91.25 502 THR A CA 1
ATOM 3548 C C . THR A 1 502 ? 5.432 5.591 20.115 1.00 91.25 502 THR A C 1
ATOM 3550 O O . THR A 1 502 ? 5.258 5.391 21.325 1.00 91.25 502 THR A O 1
ATOM 3553 N N . ALA A 1 503 ? 6.631 5.512 19.533 1.00 86.00 503 ALA A N 1
ATOM 3554 C CA . ALA A 1 503 ? 7.876 5.237 20.237 1.00 86.00 503 ALA A CA 1
ATOM 3555 C C . ALA A 1 503 ? 8.502 6.499 20.850 1.00 86.00 503 ALA A C 1
ATOM 3557 O O . ALA A 1 503 ? 9.093 6.399 21.928 1.00 86.00 503 ALA A O 1
ATOM 3558 N N . THR A 1 504 ? 8.342 7.657 20.203 1.00 79.50 504 THR A N 1
ATOM 3559 C CA . THR A 1 504 ? 8.950 8.951 20.573 1.00 79.50 504 THR A CA 1
ATOM 3560 C C . THR A 1 504 ? 7.926 10.067 20.522 1.00 79.50 504 THR A C 1
ATOM 3562 O O . THR A 1 504 ? 7.933 10.912 21.442 1.00 79.50 504 THR A O 1
#

Sequence (504 aa):
VIGSGARIDVAGFVASTLNLPDADFLAGRMRFIETPNAGSIVNQGAINAASGGNVYLVAPEITNSGIITSPRGEVILAAGKSVELVNPGTPGIRVEVTAPDNQAINLGEIVADSGRAGIYAGIISNRGVIRADTIAAGENGEILLRATKNITLEPGSVISASGAPGGVHDGGTVRIVADDTLDMQRGSAVRVDGGIDGGNGGFLELSGKQKIALNGEFTGRALKAGYKNGSLLLDPLNINIVADSSVLATVAVGPNFPGYVVVSPDGSRIYSGSFNVGFVTVIDTATNAVVATIPVAGAVAIAIKPDGTRVYAVDQTGPGVPGTLSVIDTATNTLIAIAATGYGSNHISMRPDGTKAYITNGNDSRLTVLNTADNTTVQVNIQSGPSGSAVTPNGAFVYANNGASNSVSVVNTATNSVVTTIGVGANPQWIVVRPDGARAYTANLSGNSVSVIDTNPASPTVNTVLATIGVGSQPRHIVTSPDGSRLYVTNGTGNSISVIDTAT

Foldseek 3Di:
DQDAAHEAEEQAEEDELFDDDPVCVVVVWPKGAADVPRDEAEANEEYHHEAQYEYEYYTLEYEYQYEYDHEQHEYEYAHARIATQPDLPDPDRPGPRPDLPREHEYNEEYYHALHEYEYEHSEYEYQYEYEHAHADPPSQYEYYYEHQAEYEYDANAEYARAHEPDDAGFFHEYAHEHQAEYHYAANHEHARATYLVHYEFEEYEDEHAAYYHHNYYYARYHNDPPYYGYDYHYHYPDDDDDDPPDDPDDADQDPADFADWDAALVRQWIWIWHAPPAWIWIAGPVVRDGPDIEGGRGANEWDAQNVRQWIWGWHFDDPPDWIKIFIAGPVVRYGDDIATDGHGWAYKEAQLNSQWIWIWHQRQQWIWIAGPVPRDIDIEHHEHGWAAWYAANVRQWIWIDHQVQQWTFIAGRVVRYTPDIEHHAHRWHYKYAQNVRQWMWTFHQQRQWIWIAGRDPPDPRHGYTPDIGHHAHRWHDWDADNNRQWIWTDHPVRNDIDIDGPVD

pLDDT: mean 90.81, std 10.18, range [41.75, 98.69]